Protein AF-A0A955P3Q1-F1 (afdb_monomer_lite)

Secondary structure (DSSP, 8-state):
-EEEE-STTTHHHHHHHHHHHHHHT-PEEEEEEES---HHHHHHHHHHHHHHHHHTT--GGGEEEEEEETTTHHHHHHHHHHT-S-EEE-TT-HHHHHHHHHH-SS--EEE----------S-----TTSPPPPHHHHHHHHHHHHHHTS--HHHHHHHHHHHHHHHHHHHTT-HHHHHHHHHH-TTHHHHHHHHHHHHTT-HHHHHHHHHHHHHHHHHHHHHHHHHHHHSSS----HHHHTTTS--HHHHHHHHHHHHHHHHHHT-GGGHHHHHHHHHHH--HHHHHHHHHHHHTT-HHHHHHHHHHHHHHHHHHHHHHHHHHHHTT---SS--HHHHHHHHHHHHHHHHHHHHHHHHHHHHHHHHHHH-S---SEEPPPHHHHHHHHHHHHHSTT--EEEEEEETT-TT-EEEEE-

Radius of gyration: 31.36 Å; chains: 1; bounding box: 87×54×87 Å

Structure (mmCIF, N/CA/C/O backbone):
data_AF-A0A955P3Q1-F1
#
_entry.id   AF-A0A955P3Q1-F1
#
loop_
_atom_site.group_PDB
_atom_site.id
_atom_site.type_symbol
_atom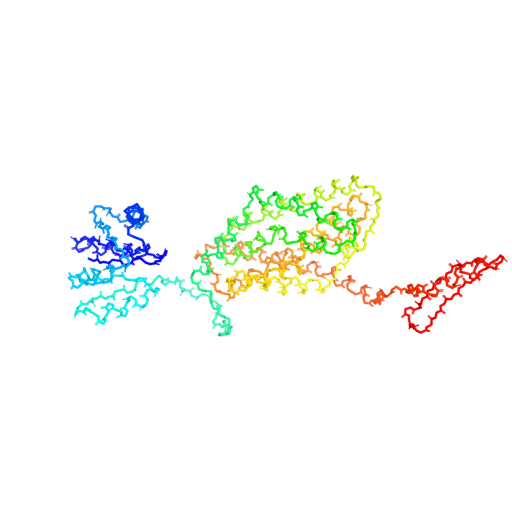_site.label_atom_id
_atom_site.label_alt_id
_atom_site.label_comp_id
_atom_site.label_asym_id
_atom_site.label_entity_id
_atom_site.label_seq_id
_atom_site.pdbx_PDB_ins_code
_atom_site.Cartn_x
_atom_site.Cartn_y
_atom_site.Cartn_z
_atom_site.occupancy
_atom_site.B_iso_or_equiv
_atom_site.auth_seq_id
_atom_site.auth_comp_id
_atom_site.auth_asym_id
_atom_site.auth_atom_id
_atom_site.pdbx_PDB_model_num
ATOM 1 N N . MET A 1 1 ? -32.079 17.064 35.968 1.00 67.38 1 MET A N 1
ATOM 2 C CA . MET A 1 1 ? -30.837 16.358 35.595 1.00 67.38 1 MET A CA 1
ATOM 3 C C . MET A 1 1 ? -30.228 17.098 34.424 1.00 67.38 1 MET A C 1
ATOM 5 O O . MET A 1 1 ? -30.975 17.402 33.497 1.00 67.38 1 MET A O 1
ATOM 9 N N . VAL A 1 2 ? -28.937 17.419 34.489 1.00 67.19 2 VAL A N 1
ATOM 10 C CA . VAL A 1 2 ? -28.254 18.270 33.498 1.00 67.19 2 VAL A CA 1
ATOM 11 C C . VAL A 1 2 ? -27.145 17.479 32.810 1.00 67.19 2 VAL A C 1
ATOM 13 O O . VAL A 1 2 ? -26.430 16.743 33.485 1.00 67.19 2 VAL A O 1
ATOM 16 N N . ILE A 1 3 ? -27.010 17.608 31.490 1.00 67.69 3 ILE A N 1
ATOM 17 C CA . ILE A 1 3 ? -25.890 17.049 30.716 1.00 67.69 3 ILE A CA 1
ATOM 18 C C . ILE A 1 3 ? -25.158 18.192 30.021 1.00 67.69 3 ILE A C 1
ATOM 20 O O . ILE A 1 3 ? -25.794 18.905 29.252 1.00 67.69 3 ILE A O 1
ATOM 24 N N . ALA A 1 4 ? -23.854 18.339 30.252 1.00 62.22 4 ALA A N 1
ATOM 25 C CA . ALA A 1 4 ? -23.021 19.323 29.554 1.00 62.22 4 ALA A CA 1
ATOM 26 C C . ALA A 1 4 ? -22.413 18.732 28.265 1.00 62.22 4 ALA A C 1
ATOM 28 O O . ALA A 1 4 ? -21.830 17.644 28.300 1.00 62.22 4 ALA A O 1
ATOM 29 N N . LYS A 1 5 ? -22.559 19.438 27.134 1.00 65.38 5 LYS A N 1
ATOM 30 C CA . LYS A 1 5 ? -22.049 19.070 25.802 1.00 65.38 5 LYS A CA 1
ATOM 31 C C . LYS A 1 5 ? -20.812 19.881 25.431 1.00 65.38 5 LYS A C 1
ATOM 33 O O . LYS A 1 5 ? -20.936 21.038 25.066 1.00 65.38 5 LYS A O 1
ATOM 38 N N . GLU A 1 6 ? -19.652 19.222 25.443 1.00 57.38 6 GLU A N 1
ATOM 39 C CA . GLU A 1 6 ? -18.396 19.726 24.850 1.00 57.38 6 GLU A CA 1
ATOM 40 C C . GLU A 1 6 ? -17.733 18.715 23.881 1.00 57.38 6 GLU A C 1
ATOM 42 O O . GLU A 1 6 ? -16.695 19.012 23.302 1.00 57.38 6 GLU A O 1
ATOM 47 N N . SER A 1 7 ? -18.293 17.508 23.680 1.00 55.88 7 SER A N 1
ATOM 48 C CA . SER A 1 7 ? -17.657 16.458 22.856 1.00 55.88 7 SER A CA 1
ATOM 49 C C . SER A 1 7 ? -18.646 15.565 22.081 1.00 55.88 7 SER A C 1
ATOM 51 O O . SER A 1 7 ? -19.839 15.472 22.394 1.00 55.88 7 SER A O 1
ATOM 53 N N . SER A 1 8 ? -18.121 14.829 21.089 1.00 52.28 8 SER A N 1
ATOM 54 C CA . SER A 1 8 ? -18.836 13.834 20.270 1.00 52.28 8 SER A CA 1
ATOM 55 C C . SER A 1 8 ? -19.224 12.543 21.023 1.00 52.28 8 SER A C 1
ATOM 57 O O . SER A 1 8 ? -19.979 11.712 20.504 1.00 52.28 8 SER A O 1
ATOM 59 N N . HIS A 1 9 ? -18.774 12.352 22.271 1.00 55.16 9 HIS A N 1
ATOM 60 C CA . HIS A 1 9 ? -19.054 11.163 23.091 1.00 55.16 9 HIS A CA 1
ATOM 61 C C . HIS A 1 9 ? -20.371 11.230 23.891 1.00 55.16 9 HIS A C 1
ATOM 63 O O . HIS A 1 9 ? -20.783 10.240 24.519 1.00 55.16 9 HIS A O 1
ATOM 69 N N . ILE A 1 10 ? -21.099 12.345 23.786 1.00 67.25 10 ILE A N 1
ATOM 70 C CA . ILE A 1 10 ? -22.277 12.670 24.598 1.00 67.25 10 ILE A CA 1
ATOM 71 C C . ILE A 1 10 ? -23.463 11.701 24.468 1.00 67.25 10 ILE A C 1
ATOM 73 O O . ILE A 1 10 ? -24.290 11.597 25.375 1.00 67.25 10 ILE A O 1
ATOM 77 N N . ARG A 1 11 ? -23.539 10.903 23.395 1.00 70.44 11 ARG A N 1
ATOM 78 C CA . ARG A 1 11 ? -24.642 9.946 23.175 1.00 70.44 11 ARG A CA 1
ATOM 79 C C . ARG A 1 11 ? -24.821 8.958 24.335 1.00 70.44 11 ARG A C 1
ATOM 81 O O . ARG A 1 11 ? -25.947 8.581 24.655 1.00 70.44 11 ARG A O 1
ATOM 88 N N . THR A 1 12 ? -23.728 8.545 24.983 1.00 71.94 12 THR A N 1
ATOM 89 C CA . THR A 1 12 ? -23.789 7.612 26.127 1.00 71.94 12 THR A CA 1
ATOM 90 C C . THR A 1 12 ? -24.352 8.298 27.371 1.00 71.94 12 THR A C 1
ATOM 92 O O . THR A 1 12 ? -25.192 7.718 28.058 1.00 71.94 12 THR A O 1
ATOM 95 N N . ALA A 1 13 ? -23.938 9.542 27.626 1.00 75.31 13 ALA A N 1
ATOM 96 C CA . ALA A 1 13 ? -24.455 10.352 28.723 1.00 75.31 13 ALA A CA 1
ATOM 97 C C . ALA A 1 13 ? -25.944 10.671 28.522 1.00 75.31 13 ALA A C 1
ATOM 99 O O . ALA A 1 13 ? -26.727 10.510 29.455 1.00 75.31 13 ALA A O 1
ATOM 100 N N . ILE A 1 14 ? -26.357 11.014 27.294 1.00 78.94 14 ILE A N 1
ATOM 101 C CA . ILE A 1 14 ? -27.766 11.259 26.944 1.00 78.94 14 ILE A CA 1
ATOM 102 C C . ILE A 1 14 ? -28.601 9.995 27.129 1.00 78.94 14 ILE A C 1
ATOM 104 O O . ILE A 1 14 ? -29.673 10.05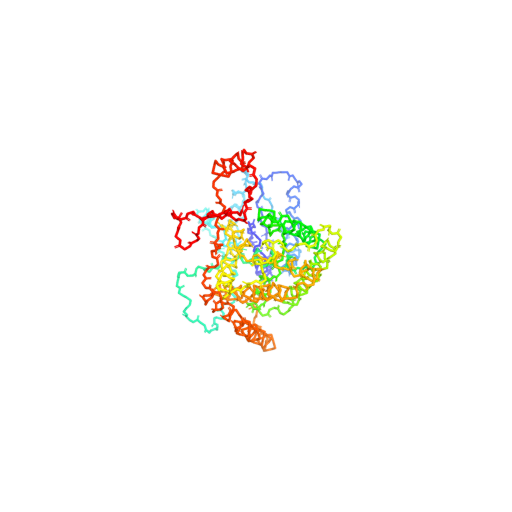5 27.724 1.00 78.94 14 ILE A O 1
ATOM 108 N N . SER A 1 15 ? -28.109 8.834 26.687 1.00 80.06 15 SER A N 1
ATOM 109 C CA . SER A 1 15 ? -28.830 7.569 26.862 1.00 80.06 15 SER A CA 1
ATOM 110 C C . SER A 1 15 ? -28.985 7.188 28.341 1.00 80.06 15 SER A C 1
ATOM 112 O O . SER A 1 15 ? -30.071 6.787 28.766 1.00 80.06 15 SER A O 1
ATOM 114 N N . LEU A 1 16 ? -27.932 7.357 29.153 1.00 80.75 16 LEU A N 1
ATOM 115 C CA . LEU A 1 16 ? -28.007 7.141 30.601 1.00 80.75 16 LEU A CA 1
ATOM 116 C C . LEU A 1 16 ? -28.970 8.136 31.263 1.00 80.75 16 LEU A C 1
ATOM 118 O O . LEU A 1 16 ? -29.801 7.732 32.075 1.00 80.75 16 LEU A O 1
ATOM 122 N N . GLY A 1 17 ? -28.903 9.412 30.877 1.00 80.94 17 GLY A N 1
ATOM 123 C CA . GLY A 1 17 ? -29.787 10.453 31.386 1.00 80.94 17 GLY A CA 1
ATOM 124 C C . GLY A 1 17 ? -31.248 10.227 31.043 1.00 80.94 17 GLY A C 1
ATOM 125 O O . GLY A 1 17 ? -32.088 10.304 31.931 1.00 80.94 17 GLY A O 1
ATOM 126 N N . GLY A 1 18 ? -31.557 9.822 29.811 1.00 81.88 18 GLY A N 1
ATOM 127 C CA . GLY A 1 18 ? -32.914 9.443 29.422 1.00 81.88 18 GLY A CA 1
ATOM 128 C C . GLY A 1 18 ? -33.458 8.271 30.244 1.00 81.88 18 GLY A C 1
ATOM 129 O O . GLY A 1 18 ? -34.605 8.303 30.685 1.00 81.88 18 GLY A O 1
ATOM 130 N N . ARG A 1 19 ? -32.632 7.255 30.536 1.00 82.62 19 ARG A N 1
ATOM 131 C CA . ARG A 1 19 ? -33.035 6.131 31.404 1.00 82.62 19 ARG A CA 1
ATOM 132 C C . ARG A 1 19 ? -33.317 6.579 32.837 1.00 82.62 19 ARG A C 1
ATOM 134 O O . ARG A 1 19 ? -34.330 6.180 33.403 1.00 82.62 19 ARG A O 1
ATOM 141 N N . LEU A 1 20 ? -32.454 7.415 33.409 1.00 81.69 20 LEU A N 1
ATOM 142 C CA . LEU A 1 20 ? -32.632 7.942 34.764 1.00 81.69 20 LEU A CA 1
ATOM 143 C C . LEU A 1 20 ? -33.850 8.872 34.863 1.00 81.69 20 LEU A C 1
ATOM 145 O O . LEU A 1 20 ? -34.596 8.806 35.840 1.00 81.69 20 LEU A O 1
ATOM 149 N N . CYS A 1 21 ? -34.104 9.689 33.840 1.00 81.50 21 CYS A N 1
ATOM 150 C CA . CYS A 1 21 ? -35.293 10.534 33.732 1.00 81.50 21 CYS A CA 1
ATOM 151 C C . CYS A 1 21 ? -36.586 9.717 33.628 1.00 81.50 21 CYS A C 1
ATOM 153 O O . CYS A 1 21 ? -37.548 10.032 34.327 1.00 81.50 21 CYS A O 1
ATOM 155 N N . ASN A 1 22 ? -36.586 8.619 32.864 1.00 80.50 22 ASN A N 1
ATOM 156 C CA . ASN A 1 22 ? -37.725 7.699 32.797 1.00 80.50 22 ASN A CA 1
ATOM 157 C C . ASN A 1 22 ? -38.041 7.056 34.156 1.00 80.50 22 ASN A C 1
ATOM 159 O O . ASN A 1 22 ? -39.207 6.959 34.530 1.00 80.50 22 ASN A O 1
ATOM 163 N N . VAL A 1 23 ? -37.018 6.650 34.917 1.00 82.44 23 VAL A N 1
ATOM 164 C CA . VAL A 1 23 ? -37.204 6.052 36.252 1.00 82.44 23 VAL A CA 1
ATOM 165 C C . VAL A 1 23 ? -37.661 7.095 37.276 1.00 82.44 23 VAL A C 1
ATOM 167 O O . VAL A 1 23 ? -38.542 6.828 38.087 1.00 82.44 23 VAL A O 1
ATOM 170 N N . SER A 1 24 ? -37.088 8.299 37.232 1.00 79.69 24 SER A N 1
ATOM 171 C CA . SER A 1 24 ? -37.376 9.368 38.198 1.00 79.69 24 SER A CA 1
ATOM 172 C C . SER A 1 24 ? -38.585 10.243 37.842 1.00 79.69 24 SER A C 1
ATOM 174 O O . SER A 1 24 ? -38.955 11.101 38.641 1.00 79.69 24 SER A O 1
ATOM 176 N N . LYS A 1 25 ? -39.191 10.058 36.658 1.00 78.44 25 LYS A N 1
ATOM 177 C CA . LYS A 1 25 ? -40.235 10.927 36.074 1.00 78.44 25 LYS A CA 1
ATOM 178 C C . LYS A 1 25 ? -39.847 12.417 36.031 1.00 78.44 25 LYS A C 1
ATOM 180 O O . LYS A 1 25 ? -40.706 13.293 36.126 1.00 78.44 25 LYS A O 1
ATOM 185 N N . LYS A 1 26 ? -38.553 12.724 35.895 1.00 81.81 26 LYS A N 1
ATOM 186 C CA . LYS A 1 26 ? -38.028 14.100 35.806 1.00 81.81 26 LYS A CA 1
ATOM 187 C C . LYS A 1 26 ? -37.615 14.443 34.375 1.00 81.81 26 LYS A C 1
ATOM 189 O O . LYS A 1 26 ? -37.271 13.562 33.596 1.00 81.81 26 LYS A O 1
ATOM 194 N N . LYS A 1 27 ? -37.595 15.738 34.042 1.00 82.25 27 LYS A N 1
ATOM 195 C CA . LYS A 1 27 ? -37.118 16.237 32.739 1.00 82.25 27 LYS A CA 1
ATOM 196 C C . LYS A 1 27 ? -35.585 16.232 32.650 1.00 82.25 27 LYS A C 1
ATOM 198 O O . LYS A 1 27 ? -34.894 16.421 33.658 1.00 82.25 27 LYS A O 1
ATOM 203 N N . LEU A 1 28 ? -35.080 16.042 31.434 1.00 84.25 28 LEU A N 1
ATOM 204 C CA . LEU A 1 28 ? -33.664 16.073 31.084 1.00 84.25 28 LEU A CA 1
ATOM 205 C C . LEU A 1 28 ? -33.320 17.434 30.476 1.00 84.25 28 LEU A C 1
ATOM 207 O O . LEU A 1 28 ? -33.877 17.794 29.443 1.00 84.25 28 LEU A O 1
ATOM 211 N N . ALA A 1 29 ? -32.404 18.181 31.087 1.00 84.38 29 ALA A N 1
ATOM 212 C CA . ALA A 1 29 ? -31.835 19.382 30.485 1.00 84.38 29 ALA A CA 1
ATOM 213 C C . ALA A 1 29 ? -30.496 19.025 29.828 1.00 84.38 29 ALA A C 1
ATOM 215 O O . ALA A 1 29 ? -29.626 18.447 30.481 1.00 84.38 29 ALA A O 1
ATOM 216 N N . ILE A 1 30 ? -30.336 19.342 28.545 1.00 84.38 30 ILE A N 1
ATOM 217 C CA . ILE A 1 30 ? -29.058 19.189 27.839 1.00 84.38 30 ILE A CA 1
ATOM 218 C C . ILE A 1 30 ? -28.540 20.593 27.565 1.00 84.38 30 ILE A C 1
ATOM 220 O O . ILE A 1 30 ? -29.217 21.366 26.891 1.00 84.38 30 ILE A O 1
ATOM 224 N N . VAL A 1 31 ? -27.375 20.900 28.123 1.00 82.50 31 VAL A N 1
ATOM 225 C CA . VAL A 1 31 ? -26.731 22.207 28.062 1.00 82.50 31 VAL A CA 1
ATOM 226 C C . VAL A 1 31 ? -25.545 22.146 27.105 1.00 82.50 31 VAL A C 1
ATOM 228 O O . VAL A 1 31 ? -24.723 21.236 27.209 1.00 82.50 31 VAL A O 1
ATOM 231 N N . SER A 1 32 ? -25.444 23.118 26.202 1.00 78.69 32 SER A N 1
ATOM 232 C CA . SER A 1 32 ? -24.265 23.359 25.362 1.00 78.69 32 SER A CA 1
ATOM 233 C C . SER A 1 32 ? -23.821 24.809 25.522 1.00 78.69 32 SER A C 1
ATOM 235 O O . SER A 1 32 ? -24.672 25.686 25.664 1.00 78.69 32 SER A O 1
ATOM 237 N N . ILE A 1 33 ? -22.514 25.050 25.500 1.00 75.06 33 ILE A N 1
ATOM 238 C CA . ILE A 1 33 ? -21.938 26.399 25.490 1.00 75.06 33 ILE A CA 1
ATOM 239 C C . ILE A 1 33 ? -21.432 26.660 24.071 1.00 75.06 33 ILE A C 1
ATOM 241 O O . ILE A 1 33 ? -20.834 25.762 23.474 1.00 75.06 33 ILE A O 1
ATOM 245 N N . VAL A 1 34 ? -21.735 27.835 23.529 1.00 75.69 34 VAL A N 1
ATOM 246 C CA . VAL A 1 34 ? -21.384 28.271 22.170 1.00 75.69 34 VAL A CA 1
ATOM 247 C C . VAL A 1 34 ? -20.505 29.518 22.270 1.00 75.69 34 VAL A C 1
ATOM 249 O O . VAL A 1 34 ? -20.616 30.267 23.242 1.00 75.69 34 VAL A O 1
ATOM 252 N N . ASP A 1 35 ? -19.586 29.688 21.320 1.00 69.69 35 ASP A N 1
ATOM 253 C CA . ASP A 1 35 ? -18.613 30.786 21.333 1.00 69.69 35 ASP A CA 1
ATOM 254 C C . ASP A 1 35 ? -19.203 32.111 20.821 1.00 69.69 35 ASP A C 1
ATOM 256 O O . ASP A 1 35 ? -18.733 33.163 21.248 1.00 69.69 35 ASP A O 1
ATOM 260 N N . ASP A 1 36 ? -20.240 32.052 19.981 1.00 71.06 36 ASP A N 1
ATOM 261 C CA . ASP A 1 36 ? -20.978 33.203 19.456 1.00 71.06 36 ASP A CA 1
ATOM 262 C C . ASP A 1 36 ? -22.387 33.324 20.078 1.00 71.06 36 ASP A C 1
ATOM 264 O O . ASP A 1 36 ? -23.014 32.322 20.444 1.00 71.06 36 ASP A O 1
ATOM 268 N N . ASP A 1 37 ? -22.886 34.557 20.191 1.00 72.50 37 ASP A N 1
ATOM 269 C CA . ASP A 1 37 ? -24.250 34.893 20.647 1.00 72.50 37 ASP A CA 1
ATOM 270 C C . ASP A 1 37 ? -25.217 35.115 19.467 1.00 72.50 37 ASP A C 1
ATOM 272 O O . ASP A 1 37 ? -26.354 35.562 19.622 1.00 72.50 37 ASP A O 1
ATOM 276 N N . GLU A 1 38 ? -24.793 34.799 18.242 1.00 79.81 38 GLU A N 1
ATOM 277 C CA . GLU A 1 38 ? -25.692 34.841 17.095 1.00 79.81 38 GLU A CA 1
ATOM 278 C C . GLU A 1 38 ? -26.874 33.866 17.271 1.00 79.81 38 GLU A C 1
ATOM 280 O O . GLU A 1 38 ? -26.725 32.653 17.470 1.00 79.81 38 GLU A O 1
ATOM 285 N N . GLU A 1 39 ? -28.097 34.396 17.148 1.00 78.44 39 GLU A N 1
ATOM 286 C CA . GLU A 1 39 ? -29.339 33.641 17.360 1.00 78.44 39 GLU A CA 1
ATOM 287 C C . GLU A 1 39 ? -29.461 32.436 16.402 1.00 78.44 39 GLU A C 1
ATOM 289 O O . GLU A 1 39 ? -30.012 31.390 16.764 1.00 78.44 39 GLU A O 1
ATOM 294 N N . GLU A 1 40 ? -28.865 32.538 15.210 1.00 79.75 40 GLU A N 1
ATOM 295 C CA . GLU A 1 40 ? -28.792 31.461 14.221 1.00 79.75 40 GLU A CA 1
ATOM 296 C C . GLU A 1 40 ? -27.911 30.284 14.694 1.00 79.75 40 GLU A C 1
ATOM 298 O O . GLU A 1 40 ? -28.310 29.119 14.562 1.00 79.75 40 GLU A O 1
ATOM 303 N N . GLU A 1 41 ? -26.764 30.555 15.327 1.00 76.88 41 GLU A N 1
ATOM 304 C CA . GLU A 1 41 ? -25.868 29.523 15.869 1.00 76.88 41 GLU A CA 1
ATOM 305 C C . GLU A 1 41 ? -26.472 28.847 17.111 1.00 76.88 41 GLU A C 1
ATOM 307 O O . GLU A 1 41 ? -26.419 27.614 17.274 1.00 76.88 41 GLU A O 1
ATOM 312 N N . MET A 1 42 ? -27.152 29.626 17.958 1.00 77.62 42 MET A N 1
ATOM 313 C CA . MET A 1 42 ? -27.901 29.085 19.090 1.00 77.62 42 MET A CA 1
ATOM 314 C C . MET A 1 42 ? -29.037 28.159 18.633 1.00 77.62 42 MET A C 1
ATOM 316 O O . MET A 1 42 ? -29.251 27.090 19.223 1.00 77.62 42 MET A O 1
ATOM 320 N N . GLU A 1 43 ? -29.770 28.523 17.576 1.00 80.88 43 GLU A N 1
ATOM 321 C CA . GLU A 1 43 ? -30.801 27.667 16.987 1.00 80.88 43 GLU A CA 1
ATOM 322 C C . GLU A 1 43 ? -30.228 26.386 16.374 1.00 80.88 43 GLU A C 1
ATOM 324 O O . GLU A 1 43 ? -30.779 25.299 16.601 1.00 80.88 43 GLU A O 1
ATOM 329 N N . ALA A 1 44 ? -29.125 26.487 15.629 1.00 81.44 44 ALA A N 1
ATOM 330 C CA . ALA A 1 44 ? -28.439 25.333 15.055 1.00 81.44 44 ALA A CA 1
ATOM 331 C C . ALA A 1 44 ? -28.037 24.340 16.158 1.00 81.44 44 ALA A C 1
ATOM 333 O O . ALA A 1 44 ? -28.381 23.153 16.100 1.00 81.44 44 ALA A O 1
ATOM 334 N N . THR A 1 45 ? -27.446 24.845 17.241 1.00 79.88 45 THR A N 1
ATOM 335 C CA . THR A 1 45 ? -27.040 24.042 18.401 1.00 79.88 45 THR A CA 1
ATOM 336 C C . THR A 1 45 ? -28.236 23.384 19.100 1.00 79.88 45 THR A C 1
ATOM 338 O O . THR A 1 45 ? -28.182 22.203 19.469 1.00 79.88 45 THR A O 1
ATOM 341 N N . ARG A 1 46 ? -29.373 24.086 19.237 1.00 84.75 46 ARG A N 1
ATOM 342 C CA . ARG A 1 46 ? -30.620 23.494 19.767 1.00 84.75 46 ARG A CA 1
ATOM 343 C C . ARG A 1 46 ? -31.117 22.340 18.891 1.00 84.75 46 ARG A C 1
ATOM 345 O O . ARG A 1 46 ? -31.543 21.311 19.429 1.00 84.75 46 ARG A O 1
ATOM 352 N N . ARG A 1 47 ? -31.044 22.465 17.559 1.00 83.81 47 ARG A N 1
ATOM 353 C CA . ARG A 1 47 ? -31.426 21.388 16.622 1.00 83.81 47 ARG A CA 1
ATOM 354 C C . ARG A 1 47 ? -30.511 20.174 16.765 1.00 83.81 47 ARG A C 1
ATOM 356 O O . ARG A 1 47 ? -31.015 19.048 16.827 1.00 83.81 47 ARG A O 1
ATOM 363 N N . GLU A 1 48 ? -29.206 20.386 16.911 1.00 81.19 48 GLU A N 1
ATOM 364 C CA . GLU A 1 48 ? -28.246 19.305 17.149 1.00 81.19 48 GLU A CA 1
ATOM 365 C C . GLU A 1 48 ? -28.511 18.549 18.452 1.00 81.19 48 GLU A C 1
ATOM 367 O O . GLU A 1 48 ? -28.448 17.320 18.480 1.00 81.19 48 GLU A O 1
ATOM 372 N N . ILE A 1 49 ? -28.822 19.260 19.542 1.00 82.94 49 ILE A N 1
ATOM 373 C CA . ILE A 1 49 ? -29.161 18.640 20.832 1.00 82.94 49 ILE A CA 1
ATOM 374 C C . ILE A 1 49 ? -30.367 17.706 20.669 1.00 82.94 49 ILE A C 1
ATOM 376 O O . ILE A 1 49 ? -30.351 16.561 21.132 1.00 82.94 49 ILE A O 1
ATOM 380 N N . MET A 1 50 ? -31.404 18.171 19.969 1.00 84.38 50 MET A N 1
ATOM 381 C CA . MET A 1 50 ? -32.611 17.382 19.725 1.00 84.38 50 MET A CA 1
ATOM 382 C C . MET A 1 50 ? -32.349 16.182 18.807 1.00 84.38 50 MET A C 1
ATOM 384 O O . MET A 1 50 ? -32.934 15.114 19.002 1.00 84.38 50 MET A O 1
ATOM 388 N N . GLN A 1 51 ? -31.447 16.317 17.832 1.00 81.50 51 GLN A N 1
ATOM 389 C CA . GLN A 1 51 ? -31.005 15.205 16.991 1.00 81.50 51 GLN A CA 1
ATOM 390 C C . GLN A 1 51 ? -30.198 14.169 17.786 1.00 81.50 51 GLN A C 1
ATOM 392 O O . GLN A 1 51 ? -30.494 12.978 17.709 1.00 81.50 51 GLN A O 1
ATOM 397 N N . ALA A 1 52 ? -29.267 14.603 18.635 1.00 77.25 52 ALA A N 1
ATOM 398 C CA . ALA A 1 52 ? -28.498 13.712 19.499 1.00 77.25 52 ALA A CA 1
ATOM 399 C C . ALA A 1 52 ? -29.392 12.944 20.493 1.00 77.25 52 ALA A C 1
ATOM 401 O O . ALA A 1 52 ? -29.161 11.760 20.757 1.00 77.25 52 ALA A O 1
ATOM 402 N N . ALA A 1 53 ? -30.444 13.586 21.014 1.00 81.00 53 ALA A N 1
ATOM 403 C CA . ALA A 1 53 ? -31.450 12.940 21.855 1.00 81.00 53 ALA A CA 1
ATOM 404 C C . ALA A 1 53 ? -32.247 11.860 21.106 1.00 81.00 53 ALA A C 1
ATOM 406 O O . ALA A 1 53 ? -32.427 10.759 21.638 1.00 81.00 53 ALA A O 1
ATOM 407 N N . ARG A 1 54 ? -32.657 12.138 19.858 1.00 81.56 54 ARG A N 1
ATOM 408 C CA . ARG A 1 54 ? -33.286 11.145 18.971 1.00 81.56 54 ARG A CA 1
ATOM 409 C C . ARG A 1 54 ? -32.380 9.941 18.749 1.00 81.56 54 ARG A C 1
ATOM 411 O O . ARG A 1 54 ? -32.799 8.807 18.974 1.00 81.56 54 ARG A O 1
ATOM 418 N N . ASP A 1 55 ? -31.125 10.185 18.393 1.00 77.81 55 ASP A N 1
ATOM 419 C CA . ASP A 1 55 ? -30.149 9.127 18.130 1.00 77.81 55 ASP A CA 1
ATOM 420 C C . ASP A 1 55 ? -29.836 8.296 19.383 1.00 77.81 55 ASP A C 1
ATOM 422 O O . ASP A 1 55 ? -29.485 7.115 19.293 1.00 77.81 55 ASP A O 1
ATOM 426 N N . ALA A 1 56 ? -29.951 8.881 20.574 1.00 75.44 56 ALA A N 1
ATOM 427 C CA . ALA A 1 56 ? -29.790 8.187 21.849 1.00 75.44 56 ALA A CA 1
ATOM 428 C C . ALA A 1 56 ? -31.033 7.385 22.290 1.00 75.44 56 ALA A C 1
ATOM 430 O O . ALA A 1 56 ? -30.956 6.669 23.293 1.00 75.44 56 ALA A O 1
ATOM 431 N N . GLY A 1 57 ? -32.148 7.471 21.551 1.00 76.56 57 GLY A N 1
ATOM 432 C CA . GLY A 1 57 ? -33.404 6.783 21.858 1.00 76.56 57 GLY A CA 1
ATOM 433 C C . GLY A 1 57 ? -34.159 7.380 23.049 1.00 76.56 57 GLY A C 1
ATOM 434 O O . GLY A 1 57 ? -34.855 6.652 23.753 1.00 76.56 57 GLY A O 1
ATOM 435 N N . VAL A 1 58 ? -33.983 8.678 23.312 1.00 83.06 58 VAL A N 1
ATOM 436 C CA . VAL A 1 58 ? -34.669 9.399 24.395 1.00 83.06 58 VAL A CA 1
ATOM 437 C C . VAL A 1 58 ? -35.934 10.064 23.851 1.00 83.06 58 VAL A C 1
ATOM 439 O O . VAL A 1 58 ? -35.930 10.607 22.746 1.00 83.06 58 VAL A O 1
ATOM 442 N N . ASP A 1 59 ? -37.023 10.036 24.625 1.00 82.00 59 ASP A N 1
ATOM 443 C CA . ASP A 1 59 ? -38.256 10.744 24.273 1.00 82.00 59 ASP A CA 1
ATOM 444 C C . ASP A 1 59 ? -38.008 12.259 24.261 1.00 82.00 59 ASP A C 1
ATOM 446 O O . ASP A 1 59 ? -37.691 12.869 25.284 1.00 82.00 59 ASP A O 1
ATOM 450 N N . GLN A 1 60 ? -38.184 12.872 23.091 1.00 79.69 60 GLN A N 1
ATOM 451 C CA . GLN A 1 60 ? -37.974 14.301 22.869 1.00 79.69 60 GLN A CA 1
ATOM 452 C C . GLN A 1 60 ? -38.843 15.180 23.774 1.00 79.69 60 GLN A C 1
ATOM 454 O O . GLN A 1 60 ? -38.422 16.275 24.128 1.00 79.69 60 GLN A O 1
ATOM 459 N N . LYS A 1 61 ? -40.023 14.706 24.203 1.00 80.19 61 LYS A N 1
ATOM 460 C CA . LYS A 1 61 ? -40.907 15.466 25.106 1.00 80.19 61 LYS A CA 1
ATOM 461 C C . LYS A 1 61 ? -40.310 15.657 26.502 1.00 80.19 61 LYS A C 1
ATOM 463 O O . LYS A 1 61 ? -40.745 16.534 27.249 1.00 80.19 61 LYS A O 1
ATOM 468 N N . GLN A 1 62 ? -39.329 14.835 26.864 1.00 79.88 62 GLN A N 1
ATOM 469 C CA . GLN A 1 62 ? -38.646 14.899 28.152 1.00 79.88 62 GLN A CA 1
ATOM 470 C C . GLN A 1 62 ? -37.370 15.746 28.105 1.00 79.88 62 GLN A C 1
ATOM 472 O O . GLN A 1 62 ? -36.789 16.008 29.160 1.00 79.88 62 GLN A O 1
ATOM 477 N N . VAL A 1 63 ? -36.939 16.176 26.914 1.00 84.62 63 VAL A N 1
ATOM 478 C CA . VAL A 1 63 ? -35.680 16.890 26.696 1.00 84.62 63 VAL A CA 1
ATOM 479 C C . VAL A 1 63 ? -35.929 18.390 26.598 1.00 84.62 63 VAL A C 1
ATOM 481 O O . VAL A 1 63 ? -36.744 18.851 25.805 1.00 84.62 63 VAL A O 1
ATOM 484 N N . ARG A 1 64 ? -35.194 19.162 27.398 1.00 87.00 64 ARG A N 1
ATOM 485 C CA . ARG A 1 64 ? -35.121 20.620 27.325 1.00 87.00 64 ARG A CA 1
ATOM 486 C C . ARG A 1 64 ? -33.720 21.013 26.834 1.00 87.00 64 ARG A C 1
ATOM 488 O O . ARG A 1 64 ? -32.777 20.884 27.618 1.00 87.00 64 ARG A O 1
ATOM 495 N N . PRO A 1 65 ? -33.557 21.457 25.577 1.00 84.06 65 PRO A N 1
ATOM 496 C CA . PRO A 1 65 ? -32.290 22.008 25.115 1.00 84.06 65 PRO A CA 1
ATOM 497 C C . PRO A 1 65 ? -32.069 23.380 25.761 1.00 84.06 65 PRO A C 1
ATOM 499 O O . PRO A 1 65 ? -32.978 24.210 25.801 1.00 84.06 65 PRO A O 1
ATOM 502 N N . VAL A 1 66 ? -30.873 23.603 26.289 1.00 83.62 66 VAL A N 1
ATOM 503 C CA . VAL A 1 66 ? -30.430 24.878 26.856 1.00 83.62 66 VAL A CA 1
ATOM 504 C C . VAL A 1 66 ? -29.091 25.202 26.204 1.00 83.62 66 VAL A C 1
ATOM 506 O O . VAL A 1 66 ? -28.222 24.339 26.113 1.00 83.62 66 VAL A O 1
ATOM 509 N N . VAL A 1 67 ? -28.949 26.416 25.692 1.00 80.19 67 VAL A N 1
ATOM 510 C CA . VAL A 1 67 ? -27.724 26.875 25.035 1.00 80.19 67 VAL A CA 1
ATOM 511 C C . VAL A 1 67 ? -27.351 28.196 25.681 1.00 80.19 67 VAL A C 1
ATOM 513 O O . VAL A 1 67 ? -28.241 29.024 25.872 1.00 80.19 67 VAL A O 1
ATOM 516 N N . PHE A 1 68 ? -26.085 28.342 26.052 1.00 77.75 68 PHE A N 1
ATOM 517 C CA . PHE A 1 68 ? -25.532 29.563 26.630 1.00 77.75 68 PHE A CA 1
ATOM 518 C C . PHE A 1 68 ? -24.409 30.093 25.736 1.00 77.75 68 PHE A C 1
ATOM 520 O O . PHE A 1 68 ? -23.641 29.292 25.199 1.00 77.75 68 PHE A O 1
ATOM 527 N N . SER A 1 69 ? -24.300 31.416 25.619 1.00 73.44 69 SER A N 1
ATOM 528 C CA . SER A 1 69 ? -23.124 32.080 25.048 1.00 73.44 69 SER A CA 1
ATOM 529 C C . SER A 1 69 ? -21.957 32.045 26.046 1.00 73.44 69 SER A C 1
ATOM 531 O O . SER A 1 69 ? -22.166 31.974 27.261 1.00 73.44 69 SER A O 1
ATOM 533 N N . ARG A 1 70 ? -20.713 32.060 25.557 1.00 66.38 70 ARG A N 1
ATOM 534 C CA . ARG A 1 70 ? -19.494 31.960 26.377 1.00 66.38 70 ARG A CA 1
ATOM 535 C C . ARG A 1 70 ? -19.305 33.137 27.342 1.00 66.38 70 ARG A C 1
ATOM 537 O O . ARG A 1 70 ? -18.682 32.937 28.383 1.00 66.38 70 ARG A O 1
ATOM 544 N N . GLU A 1 71 ? -19.836 34.319 27.022 1.00 57.88 71 GLU A N 1
ATOM 545 C CA . GLU A 1 71 ? -19.686 35.530 27.847 1.00 57.88 71 GLU A CA 1
ATOM 546 C C . GLU A 1 71 ? -20.511 35.479 29.150 1.00 57.88 71 GLU A C 1
ATOM 548 O O . GLU A 1 71 ? -20.033 35.937 30.186 1.00 57.88 71 GLU A O 1
ATOM 553 N N . GLU A 1 72 ? -21.682 34.828 29.147 1.00 57.16 72 GLU A N 1
ATOM 554 C CA . GLU A 1 72 ? -22.564 34.665 30.326 1.00 57.16 72 GLU A CA 1
ATOM 555 C C . GLU A 1 72 ? -22.604 33.217 30.868 1.00 57.16 72 GLU A C 1
ATOM 557 O O . GLU A 1 72 ? -23.079 32.933 31.973 1.00 57.16 72 GLU A O 1
ATOM 562 N N . GLY A 1 73 ? -22.104 32.256 30.087 1.00 60.72 73 GLY A N 1
ATOM 563 C CA . GLY A 1 73 ? -22.543 30.867 30.181 1.00 60.72 73 GLY A CA 1
ATOM 564 C C . GLY A 1 73 ? -22.072 30.072 31.390 1.00 60.72 73 GLY A C 1
ATOM 565 O O . GLY A 1 73 ? -22.708 29.074 31.716 1.00 60.72 73 GLY A O 1
ATOM 566 N N . LEU A 1 74 ? -20.996 30.468 32.077 1.00 61.44 74 LEU A N 1
ATOM 567 C CA . LEU A 1 74 ? -20.502 29.699 33.226 1.00 61.44 74 LEU A CA 1
ATOM 568 C C . LEU A 1 74 ? -21.316 29.985 34.496 1.00 61.44 74 LEU A C 1
ATOM 570 O O . LEU A 1 74 ? -21.706 29.046 35.188 1.00 61.44 74 LEU A O 1
ATOM 574 N N . GLU A 1 75 ? -21.610 31.253 34.788 1.00 65.50 75 GLU A N 1
ATOM 575 C CA . GLU A 1 75 ? -22.385 31.635 35.977 1.00 65.50 75 GLU A CA 1
ATOM 576 C C . GLU A 1 75 ? -23.836 31.161 35.884 1.00 65.50 75 GLU A C 1
ATOM 578 O O . GLU A 1 75 ? -24.384 30.623 36.848 1.00 65.50 75 GLU A O 1
ATOM 583 N N . ASP A 1 76 ? -24.452 31.291 34.711 1.00 67.44 76 ASP A N 1
ATOM 584 C CA . ASP A 1 76 ? -25.830 30.850 34.507 1.00 67.44 76 ASP A CA 1
ATOM 585 C C . ASP A 1 76 ? -25.957 29.329 34.427 1.00 67.44 76 ASP A C 1
ATOM 587 O O . ASP A 1 76 ? -26.946 28.755 34.898 1.00 67.44 76 ASP A O 1
ATOM 591 N N . PHE A 1 77 ? -24.922 28.644 33.936 1.00 69.19 77 PHE A N 1
ATOM 592 C CA . PHE A 1 77 ? -24.833 27.196 34.051 1.00 69.19 77 PHE A CA 1
ATOM 593 C C . PHE A 1 77 ? -24.709 26.746 35.511 1.00 69.19 77 PHE A C 1
ATOM 595 O O . PHE A 1 77 ? -25.397 25.802 35.898 1.00 69.19 77 PHE A O 1
ATOM 602 N N . ILE A 1 78 ? -23.906 27.434 36.330 1.00 67.19 78 ILE A N 1
ATOM 603 C CA . ILE A 1 78 ? -23.762 27.153 37.768 1.00 67.19 78 ILE A CA 1
ATOM 604 C C . ILE A 1 78 ? -25.094 27.369 38.507 1.00 67.19 78 ILE A C 1
ATOM 606 O O . ILE A 1 78 ? -25.550 26.484 39.230 1.00 67.19 78 ILE A O 1
ATOM 610 N N . LYS A 1 79 ? -25.808 28.474 38.246 1.00 68.44 79 LYS A N 1
ATOM 611 C CA . LYS A 1 79 ? -27.160 28.702 38.802 1.00 68.44 79 LYS A CA 1
ATOM 612 C C . LYS A 1 79 ? -28.144 27.594 38.411 1.00 68.44 79 LYS A C 1
ATOM 614 O O . LYS A 1 79 ? -29.007 27.204 39.200 1.00 68.44 79 LYS A O 1
ATOM 619 N N . LEU A 1 80 ? -28.039 27.081 37.183 1.00 69.62 80 LEU A N 1
ATOM 620 C CA . LEU A 1 80 ? -28.893 26.001 36.689 1.00 69.62 80 LEU A CA 1
ATOM 621 C C . LEU A 1 80 ? -28.550 24.644 37.331 1.00 69.62 80 LEU A C 1
ATOM 623 O O . LEU A 1 80 ? -29.447 23.808 37.482 1.00 69.62 80 LEU A O 1
ATOM 627 N N . THR A 1 81 ? -27.285 24.404 37.689 1.00 66.75 81 THR A N 1
ATOM 628 C CA . THR A 1 81 ? -26.814 23.148 38.294 1.00 66.75 81 THR A CA 1
ATOM 629 C C . THR A 1 81 ? -26.993 23.098 39.809 1.00 66.75 81 THR A C 1
ATOM 631 O O . THR A 1 81 ? -27.281 22.014 40.316 1.00 66.75 81 THR A O 1
ATOM 634 N N . ASP A 1 82 ? -26.940 24.232 40.513 1.00 64.88 82 ASP A N 1
ATOM 635 C CA . ASP A 1 82 ? -27.080 24.311 41.979 1.00 64.88 82 ASP A CA 1
ATOM 636 C C . ASP A 1 82 ? -28.396 23.711 42.503 1.00 64.88 82 ASP A C 1
ATOM 638 O O . ASP A 1 82 ? -28.455 23.145 43.593 1.00 64.88 82 ASP A O 1
ATOM 642 N N . ASN A 1 83 ? -29.463 23.763 41.702 1.00 62.16 83 ASN A N 1
ATOM 643 C CA . ASN A 1 83 ? -30.789 23.269 42.083 1.00 62.16 83 ASN A CA 1
ATOM 644 C C . ASN A 1 83 ? -31.096 21.853 41.540 1.00 62.16 83 ASN A C 1
ATOM 646 O O . ASN A 1 83 ? -32.256 21.433 41.457 1.00 62.16 83 ASN A O 1
ATOM 650 N N . GLN A 1 84 ? -30.078 21.112 41.082 1.00 66.56 84 GLN A N 1
ATOM 651 C CA . GLN A 1 84 ? -30.235 19.827 40.390 1.00 66.56 84 GLN A CA 1
ATOM 652 C C . GLN A 1 84 ? -29.523 18.689 41.126 1.00 66.56 84 GLN A C 1
ATOM 654 O O . GLN A 1 84 ? -28.331 18.733 41.385 1.00 66.56 84 GLN A O 1
ATOM 659 N N . GLY A 1 85 ? -30.236 17.584 41.364 1.00 64.75 85 GLY A N 1
ATOM 660 C CA . GLY A 1 85 ? -29.681 16.441 42.106 1.00 64.75 85 GLY A CA 1
ATOM 661 C C . GLY A 1 85 ? -28.648 15.575 41.363 1.00 64.75 85 GLY A C 1
ATOM 662 O O . GLY A 1 85 ? -28.082 14.682 41.979 1.00 64.75 85 GLY A O 1
ATOM 663 N N . LEU A 1 86 ? -28.430 15.769 40.053 1.00 73.56 86 LEU A N 1
ATOM 664 C CA . LEU A 1 86 ? -27.432 15.019 39.272 1.00 73.56 86 LEU A CA 1
ATOM 665 C C . LEU A 1 86 ? -27.030 15.788 38.007 1.00 73.56 86 LEU A C 1
ATOM 667 O O . LEU A 1 86 ? -27.892 16.118 37.175 1.00 73.56 86 LEU A O 1
ATOM 671 N N . VAL A 1 87 ? -25.723 15.989 37.840 1.00 76.62 87 VAL A N 1
ATOM 672 C CA . VAL A 1 87 ? -25.102 16.561 36.638 1.00 76.62 87 VAL A CA 1
ATOM 673 C C . VAL A 1 87 ? -24.216 15.493 35.999 1.00 76.62 87 VAL A C 1
ATOM 675 O O . VAL A 1 87 ? -23.333 14.948 36.660 1.00 76.62 87 VAL A O 1
ATOM 678 N N . LEU A 1 88 ? -24.459 15.159 34.729 1.00 74.62 88 LEU A N 1
ATOM 679 C CA . LEU A 1 88 ? -23.580 14.279 33.960 1.00 74.62 88 LEU A CA 1
ATOM 680 C C . LEU A 1 88 ? -22.670 15.099 33.063 1.00 74.62 88 LEU A C 1
ATOM 682 O O . LEU A 1 88 ? -23.134 15.939 32.293 1.00 74.62 88 LEU A O 1
ATOM 686 N N . VAL A 1 89 ? -21.380 14.803 33.134 1.00 73.31 89 VAL A N 1
ATOM 687 C CA . VAL A 1 89 ? -20.358 15.512 32.366 1.00 73.31 89 VAL A CA 1
ATOM 688 C C . VAL A 1 89 ? -19.504 14.507 31.595 1.00 73.31 89 VAL A C 1
ATOM 690 O O . VAL A 1 89 ? -19.315 13.360 32.024 1.00 73.31 89 VAL A O 1
ATOM 693 N N . ASP A 1 90 ? -19.029 14.932 30.429 1.00 67.00 90 ASP A N 1
ATOM 694 C CA . ASP A 1 90 ? -18.087 14.185 29.602 1.00 67.00 90 ASP A CA 1
ATOM 695 C C . ASP A 1 90 ? -16.710 14.050 30.302 1.00 67.00 90 ASP A C 1
ATOM 697 O O . ASP A 1 90 ? -16.291 14.968 31.014 1.00 67.00 90 ASP A O 1
ATOM 701 N N . PRO A 1 91 ? -15.986 12.922 30.148 1.00 60.25 91 PRO A N 1
ATOM 702 C CA . PRO A 1 91 ? -14.623 12.763 30.664 1.00 60.25 91 PRO A CA 1
ATOM 703 C C . PRO A 1 91 ? -13.599 13.820 30.209 1.00 60.25 91 PRO A C 1
ATOM 705 O O . PRO A 1 91 ? -12.609 14.015 30.927 1.00 60.25 91 PRO A O 1
ATOM 708 N N . ASP A 1 92 ? -13.791 14.477 29.062 1.00 56.25 92 ASP A N 1
ATOM 709 C CA . ASP A 1 92 ? -12.832 15.465 28.542 1.00 56.25 92 ASP A CA 1
ATOM 710 C C . ASP A 1 92 ? -13.000 16.867 29.162 1.00 56.25 92 ASP A C 1
ATOM 712 O O . ASP A 1 92 ? -12.036 17.632 29.237 1.00 56.25 92 ASP A O 1
ATOM 716 N N . SER A 1 93 ? -14.146 17.157 29.782 1.00 60.00 93 SER A N 1
ATOM 717 C CA . SER A 1 93 ? -14.456 18.445 30.424 1.00 60.00 93 SER A CA 1
ATOM 718 C C . SER A 1 93 ? -13.893 18.571 31.851 1.00 60.00 93 SER A C 1
ATOM 720 O O . SER A 1 93 ? -14.557 19.051 32.770 1.00 60.00 93 SER A O 1
ATOM 722 N N . ARG A 1 94 ? -12.645 18.137 32.092 1.00 58.97 94 ARG A N 1
ATOM 723 C CA . ARG A 1 94 ? -12.042 18.110 33.449 1.00 58.97 94 ARG A CA 1
ATOM 724 C C . ARG A 1 94 ? -11.966 19.483 34.120 1.00 58.97 94 ARG A C 1
ATOM 726 O O . ARG A 1 94 ? -12.047 19.556 35.345 1.00 58.97 94 ARG A O 1
ATOM 733 N N . LYS A 1 95 ? -11.777 20.551 33.335 1.00 62.69 95 LYS A N 1
ATOM 734 C CA . LYS A 1 95 ? -11.769 21.937 33.835 1.00 62.69 95 LYS A CA 1
ATOM 735 C C . LYS A 1 95 ? -13.153 22.331 34.359 1.00 62.69 95 LYS A C 1
ATOM 737 O O . LYS A 1 95 ? -13.249 22.792 35.490 1.00 62.69 95 LYS A O 1
ATOM 742 N N . LEU A 1 96 ? -14.196 22.033 33.586 1.00 63.59 96 LEU A N 1
ATOM 743 C CA . LEU A 1 96 ? -15.594 22.287 33.931 1.00 63.59 96 LEU A CA 1
ATOM 744 C C . LEU A 1 96 ? -16.044 21.460 35.147 1.00 63.59 96 LEU A C 1
ATOM 746 O O . LEU A 1 96 ? -16.702 21.983 36.037 1.00 63.59 96 LEU A O 1
ATOM 750 N N . VAL A 1 97 ? -15.622 20.192 35.247 1.00 65.44 97 VAL A N 1
ATOM 751 C CA . VAL A 1 97 ? -15.894 19.344 36.425 1.00 65.44 97 VAL A CA 1
ATOM 752 C C . VAL A 1 97 ? -15.272 19.924 37.697 1.00 65.44 97 VAL A C 1
ATOM 754 O O . VAL A 1 97 ? -15.937 19.947 38.726 1.00 65.44 97 VAL A O 1
ATOM 757 N N . ARG A 1 98 ? -14.018 20.400 37.647 1.00 66.75 98 ARG A N 1
ATOM 758 C CA . ARG A 1 98 ? -13.380 21.048 38.809 1.00 66.75 98 ARG A CA 1
ATOM 759 C C . ARG A 1 98 ? -14.094 22.339 39.195 1.00 66.75 98 ARG A C 1
ATOM 761 O O . ARG A 1 98 ? -14.451 22.493 40.351 1.00 66.75 98 ARG A O 1
ATOM 768 N N . GLN A 1 99 ? -14.374 23.202 38.221 1.00 65.94 99 GLN A N 1
ATOM 769 C CA . GLN A 1 99 ? -15.081 24.461 38.463 1.00 65.94 99 GLN A CA 1
ATOM 770 C C . GLN A 1 99 ? -16.471 24.239 39.067 1.00 65.94 99 GLN A C 1
ATOM 772 O O . GLN A 1 99 ? -16.841 24.955 39.989 1.00 65.94 99 GLN A O 1
ATOM 777 N N . LEU A 1 100 ? -17.216 23.225 38.616 1.00 66.38 100 LEU A N 1
ATOM 778 C CA . LEU A 1 100 ? -18.512 22.862 39.198 1.00 66.38 100 LEU A CA 1
ATOM 779 C C . LEU A 1 100 ? -18.395 22.364 40.642 1.00 66.38 100 LEU A C 1
ATOM 781 O O . LEU A 1 100 ? -19.215 22.729 41.478 1.00 66.38 100 LEU A O 1
ATOM 785 N N . LEU A 1 101 ? -17.394 21.531 40.940 1.00 65.81 101 LEU A N 1
ATOM 786 C CA . LEU A 1 101 ? -17.174 21.006 42.291 1.00 65.81 101 LEU A CA 1
ATOM 787 C C . LEU A 1 101 ? -16.745 22.096 43.281 1.00 65.81 101 LEU A C 1
ATOM 789 O O . LEU A 1 101 ? -17.119 22.019 44.445 1.00 65.81 101 LEU A O 1
ATOM 793 N N . ASP A 1 102 ? -15.997 23.098 42.816 1.00 65.94 102 ASP A N 1
ATOM 794 C CA . ASP A 1 102 ? -15.507 24.198 43.654 1.00 65.94 102 ASP A CA 1
ATOM 795 C C . ASP A 1 102 ? -16.574 25.288 43.898 1.00 65.94 102 ASP A C 1
ATOM 797 O O . ASP A 1 102 ? -16.471 26.037 44.867 1.00 65.94 102 ASP A O 1
ATOM 801 N N . SER A 1 103 ? -17.594 25.394 43.034 1.00 61.28 103 SER A N 1
ATOM 802 C CA . SER A 1 103 ? -18.575 26.498 43.037 1.00 61.28 103 SER A CA 1
ATOM 803 C C . SER A 1 103 ? -19.976 26.141 43.536 1.00 61.28 103 SER A C 1
ATOM 805 O O . SER A 1 103 ? -20.745 27.050 43.836 1.00 61.28 103 SER A O 1
ATOM 807 N N . THR A 1 104 ? -20.323 24.856 43.652 1.00 59.81 104 THR A N 1
ATOM 808 C CA . THR A 1 104 ? -21.687 24.423 44.012 1.00 59.81 104 THR A CA 1
ATOM 809 C C . THR A 1 104 ? -21.708 23.688 45.353 1.00 59.81 104 THR A C 1
ATOM 811 O O . THR A 1 104 ? -20.796 22.935 45.693 1.00 59.81 104 THR A O 1
ATOM 814 N N . THR A 1 105 ? -22.755 23.900 46.155 1.00 58.44 105 THR A N 1
ATOM 815 C CA . THR A 1 105 ? -22.806 23.413 47.551 1.00 58.44 105 THR A CA 1
ATOM 816 C C . THR A 1 105 ? -23.231 21.943 47.683 1.00 58.44 105 THR A C 1
ATOM 818 O O . THR A 1 105 ? -22.872 21.304 48.673 1.00 58.44 105 THR A O 1
ATOM 821 N N . HIS A 1 106 ? -23.927 21.366 46.687 1.00 56.91 106 HIS A N 1
ATOM 822 C CA . HIS A 1 106 ? -24.413 19.970 46.707 1.00 56.91 106 HIS A CA 1
ATOM 823 C C . HIS A 1 106 ? -24.499 19.248 45.332 1.00 56.91 106 HIS A C 1
ATOM 825 O O . HIS A 1 106 ? -25.529 18.629 45.038 1.00 56.91 106 HIS A O 1
ATOM 831 N N . PRO A 1 107 ? -23.477 19.233 44.454 1.00 55.94 107 PRO A N 1
ATOM 832 C CA . PRO A 1 107 ? -23.601 18.496 43.201 1.00 55.94 107 PRO A CA 1
ATOM 833 C C . PRO A 1 107 ? -23.255 17.006 43.386 1.00 55.94 107 PRO A C 1
ATOM 835 O O . PRO A 1 107 ? -22.154 16.630 43.785 1.00 55.94 107 PRO A O 1
ATOM 838 N N . THR A 1 108 ? -24.160 16.109 42.989 1.00 60.62 108 THR A N 1
ATOM 839 C CA . THR A 1 108 ? -23.727 14.760 42.589 1.00 60.62 108 THR A CA 1
ATOM 840 C C . THR A 1 108 ? -23.283 14.852 41.132 1.00 60.62 108 THR A C 1
ATOM 842 O O . THR A 1 108 ? -24.117 14.961 40.231 1.00 60.62 108 THR A O 1
ATOM 845 N N . VAL A 1 109 ? -21.971 14.861 40.887 1.00 66.44 109 VAL A N 1
ATOM 846 C CA . VAL A 1 109 ? -21.408 14.877 39.527 1.00 66.44 109 VAL A CA 1
ATOM 847 C C . VAL A 1 109 ? -21.097 13.448 39.091 1.00 66.44 109 VAL A C 1
ATOM 849 O O . VAL A 1 109 ? -20.268 12.766 39.689 1.00 66.44 109 VAL A O 1
ATOM 852 N N . GLY A 1 110 ? -21.760 12.983 38.034 1.00 65.44 110 GLY A N 1
ATOM 853 C CA . GLY A 1 110 ? -21.501 11.683 37.421 1.00 65.44 110 GLY A CA 1
ATOM 854 C C . GLY A 1 110 ? -20.688 11.829 36.138 1.00 65.44 110 GLY A C 1
ATOM 855 O O . GLY A 1 110 ? -21.198 12.315 35.132 1.00 65.44 110 GLY A O 1
ATOM 856 N N . VAL A 1 111 ? -19.437 11.367 36.130 1.00 64.56 111 VAL A N 1
ATOM 857 C CA . VAL A 1 111 ? -18.628 11.331 34.900 1.00 64.56 111 VAL A CA 1
ATOM 858 C C . VAL A 1 111 ? -18.940 10.052 34.128 1.00 64.56 111 VAL A C 1
ATOM 860 O O . VAL A 1 111 ? -18.644 8.945 34.585 1.00 64.56 111 VAL A O 1
ATOM 863 N N . VAL A 1 112 ? -19.533 10.185 32.940 1.00 61.56 112 VAL A N 1
ATOM 864 C CA . VAL A 1 112 ? -19.920 9.025 32.123 1.00 61.56 112 VAL A CA 1
ATOM 865 C C . VAL A 1 112 ? -18.843 8.736 31.096 1.00 61.56 112 VAL A C 1
ATOM 867 O O . VAL A 1 112 ? -18.847 9.262 29.987 1.00 61.56 112 VAL A O 1
ATOM 870 N N . LYS A 1 113 ? -17.932 7.829 31.443 1.00 58.69 113 LYS A N 1
ATOM 871 C CA . LYS A 1 113 ? -16.955 7.293 30.497 1.00 58.69 113 LYS A CA 1
ATOM 872 C C . LYS A 1 113 ? -17.463 5.977 29.923 1.00 58.69 113 LYS A C 1
ATOM 874 O O . LYS A 1 113 ? -17.713 5.024 30.660 1.00 58.69 113 LYS A O 1
ATOM 879 N N . ARG A 1 114 ? -17.558 5.873 28.595 1.00 49.28 114 ARG A N 1
ATOM 880 C CA . ARG A 1 114 ? -17.743 4.567 27.955 1.00 49.28 114 ARG A CA 1
ATOM 881 C C . ARG A 1 114 ? -16.449 3.772 28.126 1.00 49.28 114 ARG A C 1
ATOM 883 O O . ARG A 1 114 ? -15.469 4.017 27.427 1.00 49.28 114 ARG A O 1
ATOM 890 N N . ALA A 1 115 ? -16.430 2.827 29.062 1.00 47.22 115 ALA A N 1
ATOM 891 C CA . ALA A 1 115 ? -15.361 1.842 29.108 1.00 47.22 115 ALA A CA 1
ATOM 892 C C . ALA A 1 115 ? -15.390 1.040 27.791 1.00 47.22 115 ALA A C 1
ATOM 894 O O . ALA A 1 115 ? -16.466 0.572 27.393 1.00 47.22 115 ALA A O 1
ATOM 895 N N . PRO A 1 116 ? -14.255 0.861 27.090 1.00 47.72 116 PRO A N 1
ATOM 896 C CA . PRO A 1 116 ? -14.185 -0.175 26.074 1.00 47.72 116 PRO A CA 1
ATOM 897 C C . PRO A 1 116 ? -14.533 -1.511 26.748 1.00 47.72 116 PRO A C 1
ATOM 899 O O . PRO A 1 116 ? -14.111 -1.729 27.889 1.00 47.72 116 PRO A O 1
ATOM 902 N N . PRO A 1 117 ? -15.274 -2.422 26.096 1.00 36.56 117 PRO A N 1
ATOM 903 C CA . PRO A 1 117 ? -15.461 -3.765 26.624 1.00 36.56 117 PRO A CA 1
ATOM 904 C C . PRO A 1 117 ? -14.112 -4.499 26.574 1.00 36.56 117 PRO A C 1
ATOM 906 O O . PRO A 1 117 ? -13.781 -5.161 25.598 1.00 36.56 117 PRO A O 1
ATOM 909 N N . LEU A 1 118 ? -13.302 -4.360 27.621 1.00 47.12 118 LEU A N 1
ATOM 910 C CA . LEU A 1 118 ? -12.025 -5.048 27.780 1.00 47.12 118 LEU A CA 1
ATOM 911 C C . LEU A 1 118 ? -12.258 -6.357 28.535 1.00 47.12 118 LEU A C 1
ATOM 913 O O . LEU A 1 118 ? -11.924 -6.491 29.708 1.00 47.12 118 LEU A O 1
ATOM 917 N N . LYS A 1 119 ? -12.807 -7.357 27.839 1.00 36.09 119 LYS A N 1
ATOM 918 C CA . LYS A 1 119 ? -12.446 -8.745 28.145 1.00 36.09 119 LYS A CA 1
ATOM 919 C C . LYS A 1 119 ? -11.225 -9.071 27.298 1.00 36.09 119 LYS A C 1
ATOM 921 O O . LYS A 1 119 ? -11.324 -9.441 26.133 1.00 36.09 119 LYS A O 1
ATOM 926 N N . THR A 1 120 ? -10.064 -8.839 27.896 1.00 39.50 120 THR A N 1
ATOM 927 C CA . THR A 1 120 ? -8.763 -9.255 27.387 1.00 39.50 120 THR A CA 1
ATOM 928 C C . THR A 1 120 ? -8.744 -10.776 27.273 1.00 39.50 120 THR A C 1
ATOM 930 O O . THR A 1 120 ? -8.760 -11.496 28.269 1.00 39.50 120 THR A O 1
ATOM 933 N N . MET A 1 121 ? -8.716 -11.280 26.044 1.00 39.41 121 MET A N 1
ATOM 934 C CA . MET A 1 121 ? -8.415 -12.678 25.774 1.00 39.41 121 MET A CA 1
ATOM 935 C C . MET A 1 121 ? -7.042 -12.747 25.105 1.00 39.41 121 MET A C 1
ATOM 937 O O . MET A 1 121 ? -6.877 -12.319 23.968 1.00 39.41 121 MET A O 1
ATOM 941 N N . GLY A 1 122 ? -6.061 -13.280 25.838 1.00 39.41 122 GLY A N 1
ATOM 942 C CA . GLY A 1 122 ? -4.983 -14.068 25.236 1.00 39.41 122 GLY A CA 1
ATOM 943 C C . GLY A 1 122 ? -3.571 -13.488 25.117 1.00 39.41 122 GLY A C 1
ATOM 944 O O . GLY A 1 122 ? -2.704 -14.248 24.711 1.00 39.41 122 GLY A O 1
ATOM 945 N N . TRP A 1 123 ? -3.276 -12.235 25.482 1.00 38.78 123 TRP A N 1
ATOM 946 C CA . TRP A 1 123 ? -1.877 -11.762 25.513 1.00 38.78 123 TRP A CA 1
ATOM 947 C C . TRP A 1 123 ? -1.635 -10.854 26.725 1.00 38.78 123 TRP A C 1
ATOM 949 O O . TRP A 1 123 ? -1.944 -9.666 26.709 1.00 38.78 123 TRP A O 1
ATOM 959 N N . LYS A 1 124 ? -1.126 -11.423 27.824 1.00 42.12 124 LYS A N 1
ATOM 960 C CA . LYS A 1 124 ? -0.891 -10.719 29.104 1.00 42.12 124 LYS A CA 1
ATOM 961 C C . LYS A 1 124 ? 0.388 -9.861 29.140 1.00 42.12 124 LYS A C 1
ATOM 963 O O . LYS A 1 124 ? 0.719 -9.328 30.192 1.00 42.12 124 LYS A O 1
ATOM 968 N N . SER A 1 125 ? 1.081 -9.679 28.016 1.00 44.69 125 SER A N 1
ATOM 969 C CA . SER A 1 125 ? 2.401 -9.033 27.991 1.00 44.69 125 SER A CA 1
ATOM 970 C C . SER A 1 125 ? 2.617 -8.181 26.741 1.00 44.69 125 SER A C 1
ATOM 972 O O . SER A 1 125 ? 3.602 -8.368 26.036 1.00 44.69 125 SER A O 1
ATOM 974 N N . THR A 1 126 ? 1.725 -7.233 26.437 1.00 47.78 126 THR A N 1
ATOM 975 C CA . THR A 1 126 ? 2.187 -6.079 25.647 1.00 47.78 126 THR A CA 1
ATOM 976 C C . THR A 1 126 ? 3.060 -5.237 26.577 1.00 47.78 126 THR A C 1
ATOM 978 O O . THR A 1 126 ? 2.545 -4.774 27.601 1.00 47.78 126 THR A O 1
ATOM 981 N N . PRO A 1 127 ? 4.359 -5.084 26.300 1.00 50.41 127 PRO A N 1
ATOM 982 C CA . PRO A 1 127 ? 5.244 -4.341 27.182 1.00 50.41 127 PRO A CA 1
ATOM 983 C C . PRO A 1 127 ? 4.802 -2.868 27.266 1.00 50.41 127 PRO A C 1
ATOM 985 O O . PRO A 1 127 ? 4.281 -2.302 26.306 1.00 50.41 127 PRO A O 1
ATOM 988 N N . THR A 1 128 ? 4.968 -2.255 28.439 1.00 51.12 128 THR A N 1
ATOM 989 C CA . THR A 1 128 ? 4.448 -0.919 28.803 1.00 51.12 128 THR A CA 1
ATOM 990 C C . THR A 1 128 ? 4.937 0.230 27.913 1.00 51.12 128 THR A C 1
ATOM 992 O O . THR A 1 128 ? 4.358 1.312 27.961 1.00 51.12 128 THR A O 1
ATOM 995 N N . TRP A 1 129 ? 5.956 -0.001 27.080 1.00 57.75 129 TRP A N 1
ATOM 996 C CA . TRP A 1 129 ? 6.483 0.961 26.110 1.00 57.75 129 TRP A CA 1
ATOM 997 C C . TRP A 1 129 ? 5.670 1.061 24.810 1.00 57.75 129 TRP A C 1
ATOM 999 O O . TRP A 1 129 ? 5.964 1.941 24.008 1.00 57.75 129 TRP A O 1
ATOM 1009 N N . VAL A 1 130 ? 4.655 0.210 24.590 1.00 58.28 130 VAL A N 1
ATOM 1010 C CA . VAL A 1 130 ? 3.728 0.339 23.450 1.00 58.28 130 VAL A CA 1
ATOM 1011 C C . VAL A 1 130 ? 2.488 1.128 23.896 1.00 58.28 130 VAL A C 1
ATOM 1013 O O . VAL A 1 130 ? 1.589 0.567 24.534 1.00 58.28 130 VAL A O 1
ATOM 1016 N N . PRO A 1 131 ? 2.413 2.438 23.609 1.00 62.16 131 PRO A N 1
ATOM 1017 C CA . PRO A 1 131 ? 1.304 3.271 24.050 1.00 62.16 131 PRO A CA 1
ATOM 1018 C C . PRO A 1 131 ? 0.008 2.915 23.307 1.00 62.16 131 PRO A C 1
ATOM 1020 O O . PRO A 1 131 ? -0.028 2.853 22.077 1.00 62.16 131 PRO A O 1
ATOM 1023 N N . ARG A 1 132 ? -1.075 2.707 24.063 1.00 66.31 132 ARG A N 1
ATOM 1024 C CA . ARG A 1 132 ? -2.411 2.399 23.523 1.00 66.31 132 ARG A CA 1
ATOM 1025 C C . ARG A 1 132 ? -2.992 3.596 22.768 1.00 66.31 132 ARG A C 1
ATOM 1027 O O . ARG A 1 132 ? -2.716 4.740 23.126 1.00 66.31 132 ARG A O 1
ATOM 1034 N N . LEU A 1 133 ? -3.821 3.323 21.760 1.00 68.62 133 LEU A N 1
ATOM 1035 C CA . LEU A 1 133 ? -4.538 4.370 21.031 1.00 68.62 133 LEU A CA 1
ATOM 1036 C C . LEU A 1 133 ? -5.558 5.076 21.926 1.00 68.62 133 LEU A C 1
ATOM 1038 O O . LEU A 1 133 ? -6.273 4.419 22.693 1.00 68.62 133 LEU A O 1
ATOM 1042 N N . SER A 1 134 ? -5.642 6.404 21.813 1.00 69.69 134 SER A N 1
ATOM 1043 C CA . SER A 1 134 ? -6.733 7.148 22.434 1.00 69.69 134 SER A CA 1
ATOM 1044 C C . SER A 1 134 ? -8.057 6.840 21.707 1.00 69.69 134 SER A C 1
ATOM 1046 O O . SER A 1 134 ? -8.047 6.453 20.534 1.00 69.69 134 SER A O 1
ATOM 1048 N N . PRO A 1 135 ? -9.219 6.965 22.373 1.00 68.44 135 PRO A N 1
ATOM 1049 C CA . PRO A 1 135 ? -10.509 6.718 21.730 1.00 68.44 135 PRO A CA 1
ATOM 1050 C C . PRO A 1 135 ? -10.796 7.630 20.528 1.00 68.44 135 PRO A C 1
ATOM 1052 O O . PRO A 1 135 ? -11.439 7.169 19.585 1.00 68.44 135 PRO A O 1
ATOM 1055 N N . ALA A 1 136 ? -10.318 8.879 20.561 1.00 70.38 136 ALA A N 1
ATOM 1056 C CA . ALA A 1 136 ? -10.458 9.843 19.471 1.00 70.38 136 ALA A CA 1
ATOM 1057 C C . ALA A 1 136 ? -9.616 9.422 18.257 1.00 70.38 136 ALA A C 1
ATOM 1059 O O . ALA A 1 136 ? -10.176 9.160 17.194 1.00 70.38 136 ALA A O 1
ATOM 1060 N N . ASP A 1 137 ? -8.313 9.178 18.459 1.00 74.88 137 ASP A N 1
ATOM 1061 C CA . ASP A 1 137 ? -7.405 8.717 17.394 1.00 74.88 137 ASP A CA 1
ATOM 1062 C C . ASP A 1 137 ? -7.910 7.423 16.739 1.00 74.88 137 ASP A C 1
ATOM 1064 O O . ASP A 1 137 ? -7.779 7.205 15.536 1.00 74.88 137 ASP A O 1
ATOM 1068 N N . TYR A 1 138 ? -8.520 6.541 17.534 1.00 77.00 138 TYR A N 1
ATOM 1069 C CA . TYR A 1 138 ? -9.108 5.300 17.044 1.00 77.00 138 TYR A CA 1
ATOM 1070 C C . TYR A 1 138 ? -10.325 5.523 16.141 1.00 77.00 138 TYR A C 1
ATOM 1072 O O . TYR A 1 138 ? -10.488 4.814 15.143 1.00 77.00 138 TYR A O 1
ATOM 1080 N N . ALA A 1 139 ? -11.195 6.473 16.489 1.00 76.88 139 ALA A N 1
ATOM 1081 C CA . ALA A 1 139 ? -12.356 6.809 15.676 1.00 76.88 139 ALA A CA 1
ATOM 1082 C C . ALA A 1 139 ? -11.926 7.411 14.332 1.00 76.88 139 ALA A C 1
ATOM 1084 O O . ALA A 1 139 ? -12.407 6.959 13.288 1.00 76.88 139 ALA A O 1
ATOM 1085 N N . ASP A 1 140 ? -10.964 8.333 14.360 1.00 80.38 140 ASP A N 1
ATOM 1086 C CA . ASP A 1 140 ? -10.434 9.004 13.172 1.00 80.38 140 ASP A CA 1
ATOM 1087 C C . ASP A 1 140 ? -9.695 8.032 12.250 1.00 80.38 140 ASP A C 1
ATOM 1089 O O . ASP A 1 140 ? -9.929 8.013 11.037 1.00 80.38 140 ASP A O 1
ATOM 1093 N N . LEU A 1 141 ? -8.878 7.140 12.820 1.00 84.94 141 LEU A N 1
ATOM 1094 C CA . LEU A 1 141 ? -8.212 6.062 12.088 1.00 84.94 141 LEU A CA 1
ATOM 1095 C C . LEU A 1 141 ? -9.223 5.171 11.357 1.00 84.94 141 LEU A C 1
ATOM 1097 O O . LEU A 1 141 ? -9.069 4.888 10.166 1.00 84.94 141 LEU A O 1
ATOM 1101 N N . ILE A 1 142 ? -10.268 4.712 12.057 1.00 85.25 142 ILE A N 1
ATOM 1102 C CA . ILE A 1 142 ? -11.304 3.868 11.450 1.00 85.25 142 ILE A CA 1
ATOM 1103 C C . ILE A 1 142 ? -12.030 4.623 10.347 1.00 85.25 142 ILE A C 1
ATOM 1105 O O . ILE A 1 142 ? -12.303 4.031 9.303 1.00 85.25 142 ILE A O 1
ATOM 1109 N N . HIS A 1 143 ? -12.393 5.881 10.594 1.00 86.75 143 HIS A N 1
ATOM 1110 C CA . HIS A 1 143 ? -13.101 6.695 9.621 1.00 86.75 143 HIS A CA 1
ATOM 1111 C C . HIS A 1 143 ? -12.271 6.824 8.341 1.00 86.75 143 HIS A C 1
ATOM 1113 O O . HIS A 1 143 ? -12.737 6.401 7.285 1.00 86.75 143 HIS A O 1
ATOM 1119 N N . THR A 1 144 ? -11.017 7.261 8.469 1.00 86.88 144 THR A N 1
ATOM 1120 C CA . THR A 1 144 ? -10.061 7.453 7.368 1.00 86.88 144 THR A CA 1
ATOM 1121 C C . THR A 1 144 ? -9.839 6.175 6.563 1.00 86.88 144 THR A C 1
ATOM 1123 O O . THR A 1 144 ? -9.950 6.171 5.337 1.00 86.88 144 THR A O 1
ATOM 1126 N N . LEU A 1 145 ? -9.579 5.051 7.240 1.00 89.94 145 LEU A N 1
ATOM 1127 C CA . LEU A 1 145 ? -9.336 3.781 6.558 1.00 89.94 145 LEU A CA 1
ATOM 1128 C C . LEU A 1 145 ? -10.604 3.220 5.914 1.00 89.94 145 LEU A C 1
ATOM 1130 O O . LEU A 1 145 ? -10.514 2.608 4.855 1.00 89.94 145 LEU A O 1
ATOM 1134 N N . ARG A 1 146 ? -11.793 3.420 6.495 1.00 88.38 146 ARG A N 1
ATOM 1135 C CA . ARG A 1 146 ? -13.052 2.955 5.887 1.00 88.38 146 ARG A CA 1
ATOM 1136 C C . ARG A 1 146 ? -13.481 3.794 4.698 1.00 88.38 146 ARG A C 1
ATOM 1138 O O . ARG A 1 146 ? -14.000 3.224 3.745 1.00 88.38 146 ARG A O 1
ATOM 1145 N N . THR A 1 147 ? -13.335 5.114 4.759 1.00 88.06 147 THR A N 1
ATOM 1146 C CA . THR A 1 147 ? -13.701 5.992 3.642 1.00 88.06 147 THR A CA 1
ATOM 1147 C C . THR A 1 147 ? -12.710 5.827 2.498 1.00 88.06 147 THR A C 1
ATOM 1149 O O . THR A 1 147 ? -13.135 5.563 1.378 1.00 88.06 147 THR A O 1
ATOM 1152 N N . GLY A 1 148 ? -11.407 5.849 2.786 1.00 85.94 148 GLY A N 1
ATOM 1153 C CA . GLY A 1 148 ? -10.366 5.713 1.768 1.00 85.94 148 GLY A CA 1
ATOM 1154 C C . GLY A 1 148 ? -10.130 4.288 1.251 1.00 85.94 148 GLY A C 1
ATOM 1155 O O . GLY A 1 148 ? -9.426 4.117 0.263 1.00 85.94 148 GLY A O 1
ATOM 1156 N N . SER A 1 149 ? -10.712 3.255 1.876 1.00 89.69 149 SER A N 1
ATOM 1157 C CA . SER A 1 149 ? -10.693 1.887 1.324 1.00 89.69 149 SER A CA 1
ATOM 1158 C C . SER A 1 149 ? -11.776 1.630 0.282 1.00 89.69 149 SER A C 1
ATOM 1160 O O . SER A 1 149 ? -11.728 0.596 -0.386 1.00 89.69 149 SER A O 1
ATOM 1162 N N . LYS A 1 150 ? -12.785 2.499 0.170 1.00 89.88 150 LYS A N 1
ATOM 1163 C CA . LYS A 1 150 ? -13.876 2.306 -0.786 1.00 89.88 150 LYS A CA 1
ATOM 1164 C C . LYS A 1 150 ? -13.445 2.722 -2.180 1.00 89.88 150 LYS A C 1
ATOM 1166 O O . LYS A 1 150 ? -12.711 3.688 -2.355 1.00 89.88 150 LYS A O 1
ATOM 1171 N N . LEU A 1 151 ? -13.990 2.024 -3.168 1.00 91.69 151 LEU A N 1
ATOM 1172 C CA . LEU A 1 151 ? -13.882 2.426 -4.557 1.00 91.69 151 LEU A CA 1
ATOM 1173 C C . LEU A 1 151 ? -14.706 3.707 -4.762 1.00 91.69 151 LEU A C 1
ATOM 1175 O O . LEU A 1 151 ? -15.936 3.653 -4.802 1.00 91.69 151 LEU A O 1
ATOM 1179 N N . SER A 1 152 ? -14.040 4.855 -4.836 1.00 92.38 152 SER A N 1
ATOM 1180 C CA . SER A 1 152 ? -14.655 6.147 -5.146 1.00 92.38 152 SER A CA 1
ATOM 1181 C C . SER A 1 152 ? -14.146 6.681 -6.482 1.00 92.38 152 SER A C 1
ATOM 1183 O O . SER A 1 152 ? -13.110 6.246 -6.989 1.00 92.38 152 SER A O 1
ATOM 1185 N N . VAL A 1 153 ? -14.875 7.639 -7.056 1.00 93.50 153 VAL A N 1
ATOM 1186 C CA . VAL A 1 153 ? -14.434 8.336 -8.272 1.00 93.50 153 VAL A CA 1
ATOM 1187 C C . VAL A 1 153 ? -13.111 9.057 -8.017 1.00 93.50 153 VAL A C 1
ATOM 1189 O O . VAL A 1 153 ? -12.203 8.932 -8.831 1.00 93.50 153 VAL A O 1
ATOM 1192 N N . ASP A 1 154 ? -12.964 9.701 -6.857 1.00 91.69 154 ASP A N 1
ATOM 1193 C CA . ASP A 1 154 ? -11.728 10.388 -6.456 1.00 91.69 154 ASP A CA 1
ATOM 1194 C C . ASP A 1 154 ? -10.541 9.427 -6.334 1.00 91.69 154 ASP A C 1
ATOM 1196 O O . ASP A 1 154 ? -9.434 9.734 -6.767 1.00 91.69 154 ASP A O 1
ATOM 1200 N N . PHE A 1 155 ? -10.771 8.229 -5.782 1.00 91.38 155 PHE A N 1
ATOM 1201 C CA . PHE A 1 155 ? -9.747 7.192 -5.698 1.00 91.38 155 PHE A CA 1
ATOM 1202 C C . PHE A 1 155 ? -9.274 6.778 -7.095 1.00 91.38 155 PHE A C 1
ATOM 1204 O O . PHE A 1 155 ? -8.073 6.698 -7.348 1.00 91.38 155 PHE A O 1
ATOM 1211 N N . LEU A 1 156 ? -10.219 6.528 -8.006 1.00 95.06 156 LEU A N 1
ATOM 1212 C CA . LEU A 1 156 ? -9.926 6.090 -9.369 1.00 95.06 156 LEU A CA 1
ATOM 1213 C C . LEU A 1 156 ? -9.259 7.190 -10.202 1.00 95.06 156 LEU A C 1
ATOM 1215 O O . LEU A 1 156 ? -8.324 6.898 -10.941 1.00 95.06 156 LEU A O 1
ATOM 1219 N N . SER A 1 157 ? -9.698 8.443 -10.076 1.00 95.38 157 SER A N 1
ATOM 1220 C CA . SER A 1 157 ? -9.136 9.570 -10.827 1.00 95.38 157 SER A CA 1
ATOM 1221 C C . SER A 1 157 ? -7.710 9.893 -10.378 1.00 95.38 157 SER A C 1
ATOM 1223 O O . SER A 1 157 ? -6.818 10.004 -11.220 1.00 95.38 157 SER A O 1
ATOM 1225 N N . MET A 1 158 ? -7.465 9.950 -9.063 1.00 93.88 158 MET A N 1
ATOM 1226 C CA . MET A 1 158 ? -6.123 10.138 -8.502 1.00 93.88 158 MET A CA 1
ATOM 1227 C C . MET A 1 158 ? -5.195 8.984 -8.873 1.00 93.88 158 MET A C 1
ATOM 1229 O O . MET A 1 158 ? -4.049 9.211 -9.256 1.00 93.88 158 MET A O 1
ATOM 1233 N N . LEU A 1 159 ? -5.686 7.741 -8.814 1.00 94.69 159 LEU A N 1
ATOM 1234 C CA . LEU A 1 159 ? -4.890 6.580 -9.196 1.00 94.69 159 LEU A CA 1
ATOM 1235 C C . LEU A 1 159 ? -4.561 6.571 -10.694 1.00 94.69 159 LEU A C 1
ATOM 1237 O O . LEU A 1 159 ? -3.429 6.267 -11.059 1.00 94.69 159 LEU A O 1
ATOM 1241 N N . ALA A 1 160 ? -5.513 6.934 -11.554 1.00 96.38 160 ALA A N 1
ATOM 1242 C CA . ALA A 1 160 ? -5.277 7.047 -12.988 1.00 96.38 160 ALA A CA 1
ATOM 1243 C C . ALA A 1 160 ? -4.229 8.126 -13.305 1.00 96.38 160 ALA A C 1
ATOM 1245 O O . ALA A 1 160 ? -3.290 7.864 -14.056 1.00 96.38 160 ALA A O 1
ATOM 1246 N N . ALA A 1 161 ? -4.336 9.303 -12.681 1.00 96.00 161 ALA A N 1
ATOM 1247 C CA . ALA A 1 161 ? -3.344 10.367 -12.818 1.00 96.00 161 ALA A CA 1
ATOM 1248 C C . ALA A 1 161 ? -1.956 9.913 -12.334 1.00 96.00 161 ALA A C 1
ATOM 1250 O O . ALA A 1 161 ? -0.968 10.070 -13.052 1.00 96.00 161 ALA A O 1
ATOM 1251 N N . ALA A 1 162 ? -1.882 9.276 -11.160 1.00 95.19 162 ALA A N 1
ATOM 1252 C CA . ALA A 1 162 ? -0.641 8.727 -10.627 1.00 95.19 162 ALA A CA 1
ATOM 1253 C C . ALA A 1 162 ? -0.031 7.664 -11.554 1.00 95.19 162 ALA A C 1
ATOM 1255 O O . ALA A 1 162 ? 1.176 7.678 -11.766 1.00 95.19 162 ALA A O 1
ATOM 1256 N N . ALA A 1 163 ? -0.840 6.782 -12.151 1.00 96.19 163 ALA A N 1
ATOM 1257 C CA . ALA A 1 163 ? -0.377 5.757 -13.087 1.00 96.19 163 ALA A CA 1
ATOM 1258 C C . ALA A 1 163 ? 0.229 6.364 -14.363 1.00 96.19 163 ALA A C 1
ATOM 1260 O O . ALA A 1 163 ? 1.283 5.919 -14.819 1.00 96.19 163 ALA A O 1
ATOM 1261 N N . VAL A 1 164 ? -0.397 7.405 -14.921 1.00 96.69 164 VAL A N 1
ATOM 1262 C CA . VAL A 1 164 ? 0.133 8.129 -16.087 1.00 96.69 164 VAL A CA 1
ATOM 1263 C C . VAL A 1 164 ? 1.458 8.812 -15.741 1.00 96.69 164 VAL A C 1
ATOM 1265 O O . VAL A 1 164 ? 2.450 8.610 -16.440 1.00 96.69 164 VAL A O 1
ATOM 1268 N N . ILE A 1 165 ? 1.504 9.562 -14.635 1.00 95.75 165 ILE A N 1
ATOM 1269 C CA . ILE A 1 165 ? 2.714 10.272 -14.187 1.00 95.75 165 ILE A CA 1
ATOM 1270 C C . ILE A 1 165 ? 3.840 9.281 -13.873 1.00 95.75 165 ILE A C 1
ATOM 1272 O O . ILE A 1 165 ? 4.977 9.500 -14.282 1.00 95.75 165 ILE A O 1
ATOM 1276 N N . ALA A 1 166 ? 3.533 8.170 -13.198 1.00 95.12 166 ALA A N 1
ATOM 1277 C CA . ALA A 1 166 ? 4.493 7.107 -12.915 1.00 95.12 166 ALA A CA 1
ATOM 1278 C C . ALA A 1 166 ? 5.045 6.499 -14.206 1.00 95.12 166 ALA A C 1
ATOM 1280 O O . ALA A 1 166 ? 6.251 6.312 -14.322 1.00 95.12 166 ALA A O 1
ATOM 1281 N N . THR A 1 167 ? 4.179 6.223 -15.184 1.00 95.69 167 THR A N 1
ATOM 1282 C CA . THR A 1 167 ? 4.595 5.659 -16.473 1.00 95.69 167 THR A CA 1
ATOM 1283 C C . THR A 1 167 ? 5.521 6.620 -17.212 1.00 95.69 167 THR A C 1
ATOM 1285 O O . THR A 1 167 ? 6.597 6.208 -17.627 1.00 95.69 167 THR A O 1
ATOM 1288 N N . PHE A 1 168 ? 5.182 7.910 -17.299 1.00 94.56 168 PHE A N 1
ATOM 1289 C CA . PHE A 1 168 ? 6.083 8.902 -17.893 1.00 94.56 168 PHE A CA 1
ATOM 1290 C C . PHE A 1 168 ? 7.391 9.049 -17.117 1.00 94.56 168 PHE A C 1
ATOM 1292 O O . PHE A 1 168 ? 8.447 9.078 -17.735 1.00 94.56 168 PHE A O 1
ATOM 1299 N N . GLY A 1 169 ? 7.350 9.080 -15.783 1.00 93.81 169 GLY A N 1
ATOM 1300 C CA . GLY A 1 169 ? 8.557 9.153 -14.958 1.00 93.81 169 GLY A CA 1
ATOM 1301 C C . GLY A 1 169 ? 9.482 7.953 -15.160 1.00 93.81 169 GLY A C 1
ATOM 1302 O O . GLY A 1 169 ? 10.695 8.122 -15.236 1.00 93.81 169 GLY A O 1
ATOM 1303 N N . LEU A 1 170 ? 8.915 6.751 -15.298 1.00 93.69 170 LEU A N 1
ATOM 1304 C CA . LEU A 1 170 ? 9.664 5.537 -15.616 1.00 93.69 170 LEU A CA 1
ATOM 1305 C C . LEU A 1 170 ? 10.261 5.600 -17.026 1.00 93.69 170 LEU A C 1
ATOM 1307 O O . LEU A 1 170 ? 11.441 5.310 -17.191 1.00 93.69 170 LEU A O 1
ATOM 1311 N N . LEU A 1 171 ? 9.483 6.010 -18.029 1.00 92.44 171 LEU A N 1
ATOM 1312 C CA . LEU A 1 171 ? 9.937 6.105 -19.422 1.00 92.44 171 LEU A CA 1
ATOM 1313 C C . LEU A 1 171 ? 10.972 7.219 -19.644 1.00 92.44 171 LEU A C 1
ATOM 1315 O O . LEU A 1 171 ? 11.829 7.090 -20.507 1.00 92.44 171 LEU A O 1
ATOM 1319 N N . GLN A 1 172 ? 10.922 8.288 -18.848 1.00 91.31 172 GLN A N 1
ATOM 1320 C CA . GLN A 1 172 ? 11.905 9.378 -18.851 1.00 91.31 172 GLN A CA 1
ATOM 1321 C C . GLN A 1 172 ? 13.127 9.097 -17.968 1.00 91.31 172 GLN A C 1
ATOM 1323 O O . GLN A 1 172 ? 13.980 9.968 -17.825 1.00 91.31 172 GLN A O 1
ATOM 1328 N N . ASP A 1 173 ? 13.188 7.926 -17.332 1.00 90.44 173 ASP A N 1
ATOM 1329 C CA . ASP A 1 173 ? 14.238 7.570 -16.377 1.00 90.44 173 ASP A CA 1
ATOM 1330 C C . ASP A 1 173 ? 14.419 8.616 -15.255 1.00 90.44 173 ASP A C 1
ATOM 1332 O O . ASP A 1 173 ? 15.533 8.929 -14.846 1.00 90.44 173 ASP A O 1
ATOM 1336 N N . SER A 1 174 ? 13.311 9.184 -14.756 1.00 92.19 174 SER A N 1
ATOM 1337 C CA . SER A 1 174 ? 13.301 10.281 -13.779 1.00 92.19 174 SER A CA 1
ATOM 1338 C C . SER A 1 174 ? 12.833 9.817 -12.393 1.00 92.19 174 SER A C 1
ATOM 1340 O O . SER A 1 174 ? 11.624 9.769 -12.125 1.00 92.19 174 SER A O 1
ATOM 1342 N N . PRO A 1 175 ? 13.760 9.537 -11.451 1.00 89.00 175 PRO A N 1
ATOM 1343 C CA . PRO A 1 175 ? 13.413 9.135 -10.089 1.00 89.00 175 PRO A CA 1
ATOM 1344 C C . PRO A 1 175 ? 12.524 10.154 -9.370 1.00 89.00 175 PRO A C 1
ATOM 1346 O O . PRO A 1 175 ? 11.643 9.769 -8.605 1.00 89.00 175 PRO A O 1
ATOM 1349 N N . ALA A 1 176 ? 12.718 11.452 -9.627 1.00 89.88 176 ALA A N 1
ATOM 1350 C CA . ALA A 1 176 ? 11.949 12.518 -8.987 1.00 89.88 176 ALA A CA 1
ATOM 1351 C C . ALA A 1 176 ? 10.461 12.468 -9.376 1.00 89.88 176 ALA A C 1
ATOM 1353 O O . ALA A 1 176 ? 9.593 12.537 -8.505 1.00 89.88 176 ALA A O 1
ATOM 1354 N N . VAL A 1 177 ? 10.156 12.279 -10.666 1.00 91.88 177 VAL A N 1
ATOM 1355 C CA . VAL A 1 177 ? 8.770 12.143 -11.154 1.00 91.88 177 VAL A CA 1
ATOM 1356 C C . VAL A 1 177 ? 8.151 10.839 -10.650 1.00 91.88 177 VAL A C 1
ATOM 1358 O O . VAL A 1 177 ? 6.998 10.819 -10.215 1.00 91.88 177 VAL A O 1
ATOM 1361 N N . VAL A 1 178 ? 8.939 9.760 -10.628 1.00 91.00 178 VAL A N 1
ATOM 1362 C CA . VAL A 1 178 ? 8.523 8.468 -10.073 1.00 91.00 178 VAL A CA 1
ATOM 1363 C C . VAL A 1 178 ? 8.142 8.606 -8.595 1.00 91.00 178 VAL A C 1
ATOM 1365 O O . VAL A 1 178 ? 7.077 8.130 -8.206 1.00 91.00 178 VAL A O 1
ATOM 1368 N N . ILE A 1 179 ? 8.931 9.309 -7.779 1.00 88.81 179 ILE A N 1
ATOM 1369 C CA . ILE A 1 179 ? 8.601 9.583 -6.370 1.00 88.81 179 ILE A CA 1
ATOM 1370 C C . ILE A 1 179 ? 7.348 10.463 -6.260 1.00 88.81 179 ILE A C 1
ATOM 1372 O O . ILE A 1 179 ? 6.452 10.146 -5.478 1.00 88.81 179 ILE A O 1
ATOM 1376 N N . GLY A 1 180 ? 7.234 11.518 -7.075 1.00 87.62 180 GLY A N 1
ATOM 1377 C CA . GLY A 1 180 ? 6.057 12.393 -7.097 1.00 87.62 180 GLY A CA 1
ATOM 1378 C C . GLY A 1 180 ? 4.754 11.632 -7.366 1.00 87.62 180 GLY A C 1
ATOM 1379 O O . GLY A 1 180 ? 3.751 11.857 -6.690 1.00 87.62 180 GLY A O 1
ATOM 1380 N N . SER A 1 181 ? 4.785 10.652 -8.275 1.00 91.25 181 SER A N 1
ATOM 1381 C CA . SER A 1 181 ? 3.628 9.794 -8.565 1.00 91.25 181 SER A CA 1
ATOM 1382 C C . SER A 1 181 ? 3.173 8.946 -7.368 1.00 91.25 181 SER A C 1
ATOM 1384 O O . SER A 1 181 ? 1.980 8.681 -7.216 1.00 91.25 181 SER A O 1
ATOM 1386 N N . MET A 1 182 ? 4.094 8.549 -6.480 1.00 89.06 182 MET A N 1
ATOM 1387 C CA . MET A 1 182 ? 3.763 7.758 -5.289 1.00 89.06 182 MET A CA 1
ATOM 1388 C C . MET A 1 182 ? 2.986 8.575 -4.254 1.00 89.06 182 MET A C 1
ATOM 1390 O O . MET A 1 182 ? 2.149 8.013 -3.554 1.00 89.06 182 MET A O 1
ATOM 1394 N N . LEU A 1 183 ? 3.243 9.885 -4.168 1.00 84.62 183 LEU A N 1
ATOM 1395 C CA . LEU A 1 183 ? 2.566 10.787 -3.228 1.00 84.62 183 LEU A CA 1
ATOM 1396 C C . LEU A 1 183 ? 1.108 11.061 -3.618 1.00 84.62 183 LEU A C 1
ATOM 1398 O O . LEU A 1 183 ? 0.286 11.356 -2.756 1.00 84.62 183 LEU A O 1
ATOM 1402 N N . LEU A 1 184 ? 0.790 10.946 -4.909 1.00 86.38 184 LEU A N 1
ATOM 1403 C CA . LEU A 1 184 ? -0.562 11.120 -5.444 1.00 86.38 184 LEU A CA 1
ATOM 1404 C C . LEU A 1 184 ? -1.440 9.879 -5.246 1.00 86.38 184 LEU A C 1
ATOM 1406 O O . LEU A 1 184 ? -2.661 9.986 -5.159 1.00 86.38 184 LEU A O 1
ATOM 1410 N N . ALA A 1 185 ? -0.836 8.690 -5.220 1.00 85.62 185 ALA A N 1
ATOM 1411 C CA . ALA A 1 185 ? -1.569 7.439 -5.326 1.00 85.62 185 ALA A CA 1
ATOM 1412 C C . ALA A 1 185 ? -2.257 7.027 -4.008 1.00 85.62 185 ALA A C 1
ATOM 1414 O O . ALA A 1 185 ? -1.580 6.708 -3.028 1.00 85.62 185 ALA A O 1
ATOM 1415 N N . PRO A 1 186 ? -3.592 6.868 -3.982 1.00 87.06 186 PRO A N 1
ATOM 1416 C CA . PRO A 1 186 ? -4.323 6.523 -2.760 1.00 87.06 186 PRO A CA 1
ATOM 1417 C C . PRO A 1 186 ? -4.293 5.021 -2.407 1.00 87.06 186 PRO A C 1
ATOM 1419 O O . PRO A 1 186 ? -5.034 4.579 -1.531 1.00 87.06 186 PRO A O 1
ATOM 1422 N N . LEU A 1 187 ? -3.455 4.207 -3.065 1.00 86.62 187 LEU A N 1
ATOM 1423 C CA . LEU A 1 187 ? -3.446 2.736 -2.946 1.00 86.62 187 LEU A CA 1
ATOM 1424 C C . LEU A 1 187 ? -3.010 2.207 -1.574 1.00 86.62 187 LEU A C 1
ATOM 1426 O O . LEU A 1 187 ? -3.347 1.078 -1.219 1.00 86.62 187 LEU A O 1
ATOM 1430 N N . MET A 1 188 ? -2.287 3.002 -0.789 1.00 88.56 188 MET A N 1
ATOM 1431 C CA . MET A 1 188 ? -1.835 2.580 0.537 1.00 88.56 188 MET A CA 1
ATOM 1432 C C . MET A 1 188 ? -3.010 2.405 1.512 1.00 88.56 188 MET A C 1
ATOM 1434 O O . MET A 1 188 ? -3.049 1.448 2.290 1.00 88.56 188 MET A O 1
ATOM 1438 N N . THR A 1 189 ? -4.004 3.290 1.433 1.00 89.75 189 THR A N 1
ATOM 1439 C CA . THR A 1 189 ? -5.172 3.313 2.320 1.00 89.75 189 THR A CA 1
ATOM 1440 C C . THR A 1 189 ? -5.990 2.017 2.284 1.00 89.75 189 THR A C 1
ATOM 1442 O O . THR A 1 189 ? -6.220 1.457 3.359 1.00 89.75 189 THR A O 1
ATOM 1445 N N . PRO A 1 190 ? -6.387 1.457 1.119 1.00 92.69 190 PRO A N 1
ATOM 1446 C CA . PRO A 1 190 ? -7.080 0.173 1.080 1.00 92.69 190 PRO A CA 1
ATOM 1447 C C . PRO A 1 190 ? -6.218 -0.998 1.570 1.00 92.69 190 PRO A C 1
ATOM 1449 O O . PRO A 1 190 ? -6.754 -1.913 2.190 1.00 92.69 190 PRO A O 1
ATOM 1452 N N . MET A 1 191 ? -4.895 -0.983 1.380 1.00 93.44 191 MET A N 1
ATOM 1453 C CA . MET A 1 191 ? -4.023 -2.055 1.891 1.00 93.44 191 MET A CA 1
ATOM 1454 C C . MET A 1 191 ? -3.957 -2.055 3.420 1.00 93.44 191 MET A C 1
ATOM 1456 O O . MET A 1 191 ? -4.168 -3.089 4.057 1.00 93.44 191 MET A O 1
ATOM 1460 N N . ILE A 1 192 ? -3.759 -0.882 4.023 1.00 92.50 192 ILE A N 1
ATOM 1461 C CA . ILE A 1 192 ? -3.770 -0.724 5.483 1.00 92.50 192 ILE A CA 1
ATOM 1462 C C . ILE A 1 192 ? -5.177 -0.976 6.042 1.00 92.50 192 ILE A C 1
ATOM 1464 O O . ILE A 1 192 ? -5.325 -1.618 7.083 1.00 92.50 192 ILE A O 1
ATOM 1468 N N . GLY A 1 193 ? -6.226 -0.560 5.326 1.00 92.69 193 GLY A N 1
ATOM 1469 C CA . GLY A 1 193 ? -7.620 -0.852 5.660 1.00 92.69 193 GLY A CA 1
ATOM 1470 C C . GLY A 1 193 ? -7.936 -2.350 5.678 1.00 92.69 193 GLY A C 1
ATOM 1471 O O . GLY A 1 193 ? -8.674 -2.813 6.550 1.00 92.69 193 GLY A O 1
ATOM 1472 N N . ASN A 1 194 ? -7.308 -3.138 4.803 1.00 94.88 194 ASN A N 1
ATOM 1473 C CA . ASN A 1 194 ? -7.408 -4.597 4.834 1.00 94.88 194 ASN A CA 1
ATOM 1474 C C . ASN A 1 194 ? -6.694 -5.184 6.069 1.00 94.88 194 ASN A C 1
ATOM 1476 O O . ASN A 1 194 ? -7.231 -6.057 6.752 1.00 94.88 194 ASN A O 1
ATOM 1480 N N . GLY A 1 195 ? -5.536 -4.633 6.447 1.00 94.12 195 GLY A N 1
ATOM 1481 C CA . GLY A 1 195 ? -4.885 -4.955 7.722 1.00 94.12 195 GLY A CA 1
ATOM 1482 C C . GLY A 1 195 ? -5.775 -4.647 8.936 1.00 94.12 195 GLY A C 1
ATOM 1483 O O . GLY A 1 195 ? -5.927 -5.478 9.836 1.00 94.12 195 GLY A O 1
ATOM 1484 N N . LEU A 1 196 ? -6.460 -3.497 8.930 1.00 92.06 196 LEU A N 1
ATOM 1485 C CA . LEU A 1 196 ? -7.455 -3.135 9.946 1.00 92.06 196 LEU A CA 1
ATOM 1486 C C . LEU A 1 196 ? -8.634 -4.119 9.967 1.00 92.06 196 LEU A C 1
ATOM 1488 O O . LEU A 1 196 ? -9.107 -4.499 11.041 1.00 92.06 196 LEU A O 1
ATOM 1492 N N . ALA A 1 197 ? -9.099 -4.564 8.798 1.00 92.69 197 ALA A N 1
ATOM 1493 C CA . ALA A 1 197 ? -10.153 -5.563 8.681 1.00 92.69 197 ALA A CA 1
ATOM 1494 C C . ALA A 1 197 ? -9.760 -6.897 9.332 1.00 92.69 197 ALA A C 1
ATOM 1496 O O . ALA A 1 197 ? -10.573 -7.486 10.048 1.00 92.69 197 ALA A O 1
ATOM 1497 N N . LEU A 1 198 ? -8.514 -7.345 9.156 1.00 92.62 198 LEU A N 1
ATOM 1498 C CA . LEU A 1 198 ? -7.980 -8.539 9.820 1.00 92.62 198 LEU A CA 1
ATOM 1499 C C . LEU A 1 198 ? -7.839 -8.342 11.336 1.00 92.62 198 LEU A C 1
ATOM 1501 O O . LEU A 1 198 ? -8.190 -9.235 12.117 1.00 92.62 198 LEU A O 1
ATOM 1505 N N . ALA A 1 199 ? -7.387 -7.163 11.773 1.00 89.88 199 ALA A N 1
ATOM 1506 C CA . ALA A 1 199 ? -7.277 -6.831 13.192 1.00 89.88 199 ALA A CA 1
ATOM 1507 C C . ALA A 1 199 ? -8.652 -6.841 13.888 1.00 89.88 199 ALA A C 1
ATOM 1509 O O . ALA A 1 199 ? -8.795 -7.426 14.964 1.00 89.88 199 ALA A O 1
ATOM 1510 N N . GLN A 1 200 ? -9.677 -6.276 13.236 1.00 87.94 200 GLN A N 1
ATOM 1511 C CA . GLN A 1 200 ? -11.052 -6.181 13.741 1.00 87.94 200 GLN A CA 1
ATOM 1512 C C . GLN A 1 200 ? -11.946 -7.388 13.411 1.00 87.94 200 GLN A C 1
ATOM 1514 O O . GLN A 1 200 ? -13.120 -7.378 13.778 1.00 87.94 200 GLN A O 1
ATOM 1519 N N . ALA A 1 201 ? -11.443 -8.398 12.697 1.00 88.56 201 ALA A N 1
ATOM 1520 C CA . ALA A 1 201 ? -12.255 -9.487 12.139 1.00 88.56 201 ALA A CA 1
ATOM 1521 C C . ALA A 1 201 ? -13.474 -8.997 11.319 1.00 88.56 201 ALA A C 1
ATOM 1523 O O . ALA A 1 201 ? -14.541 -9.613 11.309 1.00 88.56 201 ALA A O 1
ATOM 1524 N N . ASN A 1 202 ? -13.319 -7.872 10.617 1.00 88.44 202 ASN A N 1
ATOM 1525 C CA . ASN A 1 202 ? -14.365 -7.234 9.826 1.00 88.44 202 ASN A CA 1
ATOM 1526 C C . ASN A 1 202 ? -14.268 -7.645 8.350 1.00 88.44 202 ASN A C 1
ATOM 1528 O O . ASN A 1 202 ? -13.700 -6.930 7.525 1.00 88.44 202 ASN A O 1
ATOM 1532 N N . ALA A 1 203 ? -14.873 -8.783 8.006 1.00 88.25 203 ALA A N 1
ATOM 1533 C CA . ALA A 1 203 ? -14.839 -9.325 6.646 1.00 88.25 203 ALA A CA 1
ATOM 1534 C C . ALA A 1 203 ? -15.443 -8.383 5.582 1.00 88.25 203 ALA A C 1
ATOM 1536 O O . ALA A 1 203 ? -15.016 -8.417 4.430 1.00 88.25 203 ALA A O 1
ATOM 1537 N N . LYS A 1 204 ? -16.404 -7.520 5.952 1.00 89.62 204 LYS A N 1
ATOM 1538 C CA . LYS A 1 204 ? -16.991 -6.544 5.020 1.00 89.62 204 LYS A CA 1
ATOM 1539 C C . LYS A 1 204 ? -15.947 -5.522 4.575 1.00 89.62 204 LYS A C 1
ATOM 1541 O O . LYS A 1 204 ? -15.771 -5.335 3.377 1.00 89.62 204 LYS A O 1
ATOM 1546 N N . LEU A 1 205 ? -15.226 -4.929 5.531 1.00 90.06 205 LEU A N 1
ATOM 1547 C CA . LEU A 1 205 ? -14.135 -4.002 5.223 1.00 90.06 205 LEU A CA 1
ATOM 1548 C C . LEU A 1 205 ? -13.029 -4.705 4.430 1.00 90.06 205 LEU A C 1
ATOM 1550 O O . LEU A 1 205 ? -12.563 -4.162 3.440 1.00 90.06 205 LEU A O 1
ATOM 1554 N N . GLY A 1 206 ? -12.674 -5.941 4.800 1.00 93.12 206 GLY A N 1
ATOM 1555 C CA . GLY A 1 206 ? -11.663 -6.716 4.073 1.00 93.12 206 GLY A CA 1
ATOM 1556 C C . GLY A 1 206 ? -12.035 -6.946 2.606 1.00 93.12 206 GLY A C 1
ATOM 1557 O O . GLY A 1 206 ? -11.186 -6.820 1.728 1.00 93.12 206 GLY A O 1
ATOM 1558 N N . LYS A 1 207 ? -13.316 -7.217 2.321 1.00 93.38 207 LYS A N 1
ATOM 1559 C CA . LYS A 1 207 ? -13.823 -7.356 0.950 1.00 93.38 207 LYS A CA 1
ATOM 1560 C C . LYS A 1 207 ? -13.799 -6.029 0.188 1.00 93.38 207 LYS A C 1
ATOM 1562 O O . LYS A 1 207 ? -13.339 -6.021 -0.948 1.00 93.38 207 LYS A O 1
ATOM 1567 N N . GLU A 1 208 ? -14.269 -4.938 0.795 1.00 93.00 208 GLU A N 1
ATOM 1568 C CA . GLU A 1 208 ? -14.258 -3.599 0.180 1.00 93.00 208 GLU A CA 1
ATOM 1569 C C . GLU A 1 208 ? -12.821 -3.162 -0.156 1.00 93.00 208 GLU A C 1
ATOM 1571 O O . GLU A 1 208 ? -12.531 -2.803 -1.295 1.00 93.00 208 GLU A O 1
ATOM 1576 N N . SER A 1 209 ? -11.893 -3.302 0.794 1.00 94.25 209 SER A N 1
ATOM 1577 C CA . SER A 1 209 ? -10.471 -3.017 0.594 1.00 94.25 209 SER A CA 1
ATOM 1578 C C . SER A 1 209 ? -9.841 -3.897 -0.491 1.00 94.25 209 SER A C 1
ATOM 1580 O O . SER A 1 209 ? -9.115 -3.393 -1.346 1.00 94.25 209 SER A O 1
ATOM 1582 N N . ALA A 1 210 ? -10.120 -5.206 -0.497 1.00 95.06 210 ALA A N 1
ATOM 1583 C CA . ALA A 1 210 ? -9.600 -6.120 -1.515 1.00 95.06 210 ALA A CA 1
ATOM 1584 C C . ALA A 1 210 ? -10.116 -5.781 -2.921 1.00 95.06 210 ALA A C 1
ATOM 1586 O O . ALA A 1 210 ? -9.348 -5.837 -3.879 1.00 95.06 210 ALA A O 1
ATOM 1587 N N . GLN A 1 211 ? -11.387 -5.386 -3.050 1.00 95.88 211 GLN A N 1
ATOM 1588 C CA . GLN A 1 211 ? -11.948 -4.925 -4.322 1.00 95.88 211 GLN A CA 1
ATOM 1589 C C . GLN A 1 211 ? -11.214 -3.684 -4.835 1.00 95.88 211 GLN A C 1
ATOM 1591 O O . GLN A 1 211 ? -10.806 -3.670 -5.993 1.00 95.88 211 GLN A O 1
ATOM 1596 N N . SER A 1 212 ? -10.975 -2.688 -3.979 1.00 94.50 212 SER A N 1
ATOM 1597 C CA . SER A 1 212 ? -10.228 -1.483 -4.358 1.00 94.50 212 SER A CA 1
ATOM 1598 C C . SER A 1 212 ? -8.788 -1.788 -4.779 1.00 94.50 212 SER A C 1
ATOM 1600 O O . SER A 1 212 ? -8.312 -1.222 -5.760 1.00 94.50 212 SER A O 1
ATOM 1602 N N . ILE A 1 213 ? -8.109 -2.725 -4.103 1.00 94.62 213 ILE A N 1
ATOM 1603 C CA . ILE A 1 213 ? -6.755 -3.170 -4.485 1.00 94.62 213 ILE A CA 1
ATOM 1604 C C . ILE A 1 213 ? -6.769 -3.830 -5.868 1.00 94.62 213 ILE A C 1
ATOM 1606 O O . ILE A 1 213 ? -5.939 -3.493 -6.705 1.00 94.62 213 ILE A O 1
ATOM 1610 N N . VAL A 1 214 ? -7.707 -4.747 -6.131 1.00 95.94 214 VAL A N 1
ATOM 1611 C CA . VAL A 1 214 ? -7.788 -5.465 -7.416 1.00 95.94 214 VAL A CA 1
ATOM 1612 C C . VAL A 1 214 ? -8.161 -4.524 -8.561 1.00 95.94 214 VAL A C 1
ATOM 1614 O O . VAL A 1 214 ? -7.529 -4.567 -9.614 1.00 95.94 214 VAL A O 1
ATOM 1617 N N . VAL A 1 215 ? -9.152 -3.649 -8.369 1.00 96.06 215 VAL A N 1
ATOM 1618 C CA . VAL A 1 215 ? -9.535 -2.669 -9.396 1.00 96.06 215 VAL A CA 1
ATOM 1619 C C . VAL A 1 215 ? -8.388 -1.694 -9.651 1.00 96.06 215 VAL A C 1
ATOM 1621 O O . VAL A 1 215 ? -8.051 -1.443 -10.806 1.00 96.06 215 VAL A O 1
ATOM 1624 N N . GLY A 1 216 ? -7.743 -1.201 -8.591 1.00 94.69 216 GLY A N 1
ATOM 1625 C CA . GLY A 1 216 ? -6.587 -0.322 -8.713 1.00 94.69 216 GLY A CA 1
ATOM 1626 C C . GLY A 1 216 ? -5.399 -0.991 -9.408 1.00 94.69 216 GLY A C 1
ATOM 1627 O O . GLY A 1 216 ? -4.743 -0.359 -10.237 1.00 94.69 216 GLY A O 1
ATOM 1628 N N . PHE A 1 217 ? -5.175 -2.281 -9.143 1.00 94.75 217 PHE A N 1
ATOM 1629 C CA . PHE A 1 217 ? -4.181 -3.093 -9.838 1.00 94.75 217 PHE A CA 1
ATOM 1630 C C . PHE A 1 217 ? -4.447 -3.139 -11.350 1.00 94.75 217 PHE A C 1
ATOM 1632 O O . PHE A 1 217 ? -3.593 -2.752 -12.147 1.00 94.75 217 PHE A O 1
ATOM 1639 N N . LEU A 1 218 ? -5.652 -3.563 -11.742 1.00 96.56 218 LEU A N 1
ATOM 1640 C CA . LEU A 1 218 ? -6.028 -3.714 -13.149 1.00 96.56 218 LEU A CA 1
ATOM 1641 C C . LEU A 1 218 ? -6.018 -2.377 -13.893 1.00 96.56 218 LEU A C 1
ATOM 1643 O O . LEU A 1 218 ? -5.528 -2.308 -15.017 1.00 96.56 218 LEU A O 1
ATOM 1647 N N . MET A 1 219 ? -6.515 -1.311 -13.262 1.00 96.50 219 MET A N 1
ATOM 1648 C CA . MET A 1 219 ? -6.530 0.031 -13.842 1.00 96.50 219 MET A CA 1
ATOM 1649 C C . MET A 1 219 ? -5.111 0.551 -14.093 1.00 96.50 219 MET A C 1
ATOM 1651 O O . MET A 1 219 ? -4.805 0.983 -15.200 1.00 96.50 219 MET A O 1
ATOM 1655 N N . THR A 1 220 ? -4.234 0.484 -13.089 1.00 96.19 220 THR A N 1
ATOM 1656 C CA . THR A 1 220 ? -2.851 0.976 -13.212 1.00 96.19 220 THR A CA 1
ATOM 1657 C C . THR A 1 220 ? -2.074 0.183 -14.264 1.00 96.19 220 THR A C 1
ATOM 1659 O O . THR A 1 220 ? -1.340 0.762 -15.066 1.00 96.19 220 THR A O 1
ATOM 1662 N N . LEU A 1 221 ? -2.268 -1.140 -14.304 1.00 96.31 221 LEU A N 1
ATOM 1663 C CA . LEU A 1 221 ? -1.671 -2.014 -15.310 1.00 96.31 221 LEU A CA 1
ATOM 1664 C C . LEU A 1 221 ? -2.159 -1.674 -16.726 1.00 96.31 221 LEU A C 1
ATOM 1666 O O . LEU A 1 221 ? -1.346 -1.536 -17.634 1.00 96.31 221 LEU A O 1
ATOM 1670 N N . ALA A 1 222 ? -3.470 -1.502 -16.912 1.00 97.62 222 ALA A N 1
ATOM 1671 C CA . ALA A 1 222 ? -4.049 -1.150 -18.205 1.00 97.62 222 ALA A CA 1
ATOM 1672 C C . ALA A 1 222 ? -3.557 0.219 -18.697 1.00 97.62 222 ALA A C 1
ATOM 1674 O O . ALA A 1 222 ? -3.154 0.347 -19.849 1.00 97.62 222 ALA A O 1
ATOM 1675 N N . ILE A 1 223 ? -3.539 1.229 -17.822 1.00 97.62 223 ILE A N 1
ATOM 1676 C CA . ILE A 1 223 ? -3.077 2.580 -18.165 1.00 97.62 223 ILE A CA 1
ATOM 1677 C C . ILE A 1 223 ? -1.603 2.557 -18.567 1.00 97.62 223 ILE A C 1
ATOM 1679 O O . ILE A 1 223 ? -1.263 3.041 -19.644 1.00 97.62 223 ILE A O 1
ATOM 1683 N N . SER A 1 224 ? -0.738 1.974 -17.735 1.00 96.75 224 SER A N 1
ATOM 1684 C CA . SER A 1 224 ? 0.701 1.923 -18.017 1.00 96.75 224 SER A CA 1
ATOM 1685 C C . SER A 1 224 ? 1.021 1.138 -19.289 1.00 96.75 224 SER A C 1
ATOM 1687 O O . SER A 1 224 ? 1.832 1.593 -20.092 1.00 96.75 224 SER A O 1
ATOM 1689 N N . PHE A 1 225 ? 0.334 0.018 -19.531 1.00 96.56 225 PHE A N 1
ATOM 1690 C CA . PHE A 1 225 ? 0.454 -0.742 -20.774 1.00 96.56 225 PHE A CA 1
ATOM 1691 C C . PHE A 1 225 ? 0.037 0.084 -22.001 1.00 96.56 225 PHE A C 1
ATOM 1693 O O . PHE A 1 225 ? 0.774 0.140 -22.985 1.00 96.56 225 PHE A O 1
ATOM 1700 N N . CYS A 1 226 ? -1.121 0.752 -21.949 1.00 96.81 226 CYS A N 1
ATOM 1701 C CA . CYS A 1 226 ? -1.619 1.576 -23.052 1.00 96.81 226 CYS A CA 1
ATOM 1702 C C . CYS A 1 226 ? -0.690 2.758 -23.351 1.00 96.81 226 CYS A C 1
ATOM 1704 O O . CYS A 1 226 ? -0.379 3.003 -24.515 1.00 96.81 226 CYS A O 1
ATOM 1706 N N . VAL A 1 227 ? -0.217 3.461 -22.315 1.00 95.69 227 VAL A N 1
ATOM 1707 C CA . VAL A 1 227 ? 0.731 4.575 -22.463 1.00 95.69 227 VAL A CA 1
ATOM 1708 C C . VAL A 1 227 ? 2.043 4.075 -23.070 1.00 95.69 227 VAL A C 1
ATOM 1710 O O . VAL A 1 227 ? 2.485 4.620 -24.075 1.00 95.69 227 VAL A O 1
ATOM 1713 N N . ALA A 1 228 ? 2.616 2.987 -22.550 1.00 93.62 228 ALA A N 1
ATOM 1714 C CA . ALA A 1 228 ? 3.850 2.412 -23.086 1.00 93.62 228 ALA A CA 1
ATOM 1715 C C . ALA A 1 228 ? 3.706 1.916 -24.536 1.00 93.62 228 ALA A C 1
ATOM 1717 O O . ALA A 1 228 ? 4.661 1.960 -25.308 1.00 93.62 228 ALA A O 1
ATOM 1718 N N . MET A 1 229 ? 2.518 1.453 -24.942 1.00 93.62 229 MET A N 1
ATOM 1719 C CA . MET A 1 229 ? 2.276 1.017 -26.320 1.00 93.62 229 MET A CA 1
ATOM 1720 C C . MET A 1 229 ? 2.311 2.160 -27.336 1.00 93.62 229 MET A C 1
ATOM 1722 O O . MET A 1 229 ? 2.743 1.930 -28.467 1.00 93.62 229 MET A O 1
ATOM 1726 N N . VAL A 1 230 ? 1.865 3.359 -26.948 1.00 92.38 230 VAL A N 1
ATOM 1727 C CA . VAL A 1 230 ? 1.847 4.541 -27.824 1.00 92.38 230 VAL A CA 1
ATOM 1728 C C . VAL A 1 230 ? 3.139 5.358 -27.757 1.00 92.38 230 VAL A C 1
ATOM 1730 O O . VAL A 1 230 ? 3.358 6.210 -28.616 1.00 92.38 230 VAL A O 1
ATOM 1733 N N . THR A 1 231 ? 4.005 5.112 -26.768 1.00 87.38 231 THR A N 1
ATOM 1734 C CA . THR A 1 231 ? 5.291 5.806 -26.647 1.00 87.38 231 THR A CA 1
ATOM 1735 C C . THR A 1 231 ? 6.277 5.367 -27.747 1.00 87.38 231 THR A C 1
ATOM 1737 O O . THR A 1 231 ? 6.538 4.170 -27.902 1.00 87.38 231 THR A O 1
ATOM 1740 N N . PRO A 1 232 ? 6.859 6.313 -28.511 1.00 73.69 232 PRO A N 1
ATOM 1741 C CA . PRO A 1 232 ? 7.949 6.034 -29.447 1.00 73.69 232 PRO A CA 1
ATOM 1742 C C . PRO A 1 232 ? 9.245 5.674 -28.706 1.00 73.69 232 PRO A C 1
ATOM 1744 O O . PRO A 1 232 ? 9.546 6.278 -27.683 1.00 73.69 232 PRO A O 1
ATOM 1747 N N . GLY A 1 233 ? 10.039 4.742 -29.244 1.00 69.75 233 GLY A N 1
ATOM 1748 C CA . GLY A 1 233 ? 11.307 4.324 -28.625 1.00 69.75 233 GLY A CA 1
ATOM 1749 C C . GLY A 1 233 ? 11.101 3.333 -27.477 1.00 69.75 233 GLY A C 1
ATOM 1750 O O . GLY A 1 233 ? 11.164 3.691 -26.305 1.00 69.75 233 GLY A O 1
ATOM 1751 N N . LYS A 1 234 ? 10.836 2.064 -27.821 1.00 74.88 234 LYS A N 1
ATOM 1752 C CA . LYS A 1 234 ? 10.561 0.978 -26.864 1.00 74.88 234 LYS A CA 1
ATOM 1753 C C . LYS A 1 234 ? 11.839 0.459 -26.205 1.00 74.88 234 LYS A C 1
ATOM 1755 O O . LYS A 1 234 ? 12.228 -0.687 -26.418 1.00 74.88 234 LYS A O 1
ATOM 1760 N N . GLU A 1 235 ? 12.490 1.310 -25.428 1.00 80.94 235 GLU A N 1
ATOM 1761 C CA . GLU A 1 235 ? 13.688 0.955 -24.675 1.00 80.94 235 GLU A CA 1
ATOM 1762 C C . GLU A 1 235 ? 13.389 0.858 -23.180 1.00 80.94 235 GLU A C 1
ATOM 1764 O O . GLU A 1 235 ? 12.636 1.646 -22.606 1.00 80.94 235 GLU A O 1
ATOM 1769 N N . MET A 1 236 ? 13.967 -0.160 -22.545 1.00 82.69 236 MET A N 1
ATOM 1770 C CA . MET A 1 236 ? 13.853 -0.372 -21.107 1.00 82.69 236 MET A CA 1
ATOM 1771 C C . MET A 1 236 ? 14.784 0.603 -20.387 1.00 82.69 236 MET A C 1
ATOM 1773 O O . MET A 1 236 ? 16.003 0.499 -20.503 1.00 82.69 236 MET A O 1
ATOM 1777 N N . THR A 1 237 ? 14.212 1.532 -19.627 1.00 88.50 237 THR A N 1
ATOM 1778 C CA . THR A 1 237 ? 14.980 2.495 -18.831 1.00 88.50 237 THR A CA 1
ATOM 1779 C C . THR A 1 237 ? 15.541 1.859 -17.561 1.00 88.50 237 THR A C 1
ATOM 1781 O O . THR A 1 237 ? 15.063 0.813 -17.099 1.00 88.50 237 THR A O 1
ATOM 1784 N N . SER A 1 238 ? 16.539 2.504 -16.952 1.00 87.25 238 SER A N 1
ATOM 1785 C CA . SER A 1 238 ? 17.158 2.006 -15.721 1.00 87.25 238 SER A CA 1
ATOM 1786 C C . SER A 1 238 ? 16.139 1.899 -14.578 1.00 87.25 238 SER A C 1
ATOM 1788 O O . SER A 1 238 ? 16.128 0.904 -13.852 1.00 87.25 238 SER A O 1
ATOM 1790 N N . GLN A 1 239 ? 15.202 2.850 -14.481 1.00 87.75 239 GLN A N 1
ATOM 1791 C CA . GLN A 1 239 ? 14.116 2.837 -13.502 1.00 87.75 239 GLN A CA 1
ATOM 1792 C C . GLN A 1 239 ? 13.140 1.666 -13.695 1.00 87.75 239 GLN A C 1
ATOM 1794 O O . GLN A 1 239 ? 12.634 1.132 -12.707 1.00 87.75 239 GLN A O 1
ATOM 1799 N N . VAL A 1 240 ? 12.858 1.248 -14.936 1.00 89.88 240 VAL A N 1
ATOM 1800 C CA . VAL A 1 240 ? 11.974 0.099 -15.215 1.00 89.88 240 VAL A CA 1
ATOM 1801 C C . VAL A 1 240 ? 12.674 -1.213 -14.863 1.00 89.88 240 VAL A C 1
ATOM 1803 O O . VAL A 1 240 ? 12.066 -2.069 -14.210 1.00 89.88 240 VAL A O 1
ATOM 1806 N N . ILE A 1 241 ? 13.950 -1.344 -15.244 1.00 88.19 241 ILE A N 1
ATOM 1807 C CA . ILE A 1 241 ? 14.775 -2.536 -14.992 1.00 88.19 241 ILE A CA 1
ATOM 1808 C C . ILE A 1 241 ? 15.002 -2.738 -13.492 1.00 88.19 241 ILE A C 1
ATOM 1810 O O . ILE A 1 241 ? 14.827 -3.842 -12.980 1.00 88.19 241 ILE A O 1
ATOM 1814 N N . ALA A 1 242 ? 15.298 -1.663 -12.757 1.00 85.88 242 ALA A N 1
ATOM 1815 C CA . ALA A 1 242 ? 15.539 -1.717 -11.315 1.00 85.88 242 ALA A CA 1
ATOM 1816 C C . ALA A 1 242 ? 14.352 -2.280 -10.512 1.00 85.88 242 ALA A C 1
ATOM 1818 O O . ALA A 1 242 ? 14.527 -2.732 -9.386 1.00 85.88 242 ALA A O 1
ATOM 1819 N N . ARG A 1 243 ? 13.131 -2.271 -11.068 1.00 87.88 243 ARG A N 1
ATOM 1820 C CA . ARG A 1 243 ? 11.950 -2.867 -10.421 1.00 87.88 243 ARG A CA 1
ATOM 1821 C C . ARG A 1 243 ? 11.727 -4.334 -10.773 1.00 87.88 243 ARG A C 1
ATOM 1823 O O . ARG A 1 243 ? 10.974 -4.988 -10.062 1.00 87.88 243 ARG A O 1
ATOM 1830 N N . GLY A 1 244 ? 12.348 -4.855 -11.832 1.00 85.19 244 GLY A N 1
ATOM 1831 C CA . GLY A 1 244 ? 12.239 -6.262 -12.229 1.00 85.19 244 GLY A CA 1
ATOM 1832 C C . GLY A 1 244 ? 13.248 -7.193 -11.561 1.00 85.19 244 GLY A C 1
ATOM 1833 O O . GLY A 1 244 ? 13.184 -8.412 -11.750 1.00 85.19 244 GLY A O 1
ATOM 1834 N N . ASP A 1 245 ? 14.153 -6.660 -10.743 1.00 84.38 245 ASP A N 1
ATOM 1835 C CA . ASP A 1 245 ? 15.128 -7.458 -10.002 1.00 84.38 245 ASP A CA 1
ATOM 1836 C C . ASP A 1 245 ? 14.991 -7.305 -8.483 1.00 84.38 245 ASP A C 1
ATOM 1838 O O . ASP A 1 245 ? 15.916 -6.835 -7.828 1.00 84.38 245 ASP A O 1
ATOM 1842 N N . PRO A 1 246 ? 13.830 -7.672 -7.899 1.00 86.31 246 PRO A N 1
ATOM 1843 C CA . PRO A 1 246 ? 13.659 -7.568 -6.460 1.00 86.31 246 PRO A CA 1
ATOM 1844 C C . PRO A 1 246 ? 14.499 -8.607 -5.722 1.00 86.31 246 PRO A C 1
ATOM 1846 O O . PRO A 1 246 ? 14.680 -9.735 -6.193 1.00 86.31 246 PRO A O 1
ATOM 1849 N N . ASN A 1 247 ? 14.921 -8.263 -4.513 1.00 86.44 247 ASN A N 1
ATOM 1850 C CA . ASN A 1 247 ? 15.710 -9.127 -3.650 1.00 86.44 247 ASN A CA 1
ATOM 1851 C C . ASN A 1 247 ? 15.118 -9.218 -2.234 1.00 86.44 247 ASN A C 1
ATOM 1853 O O . ASN A 1 247 ? 14.143 -8.559 -1.873 1.00 86.44 247 ASN A O 1
ATOM 1857 N N . LEU A 1 248 ? 15.704 -10.074 -1.394 1.00 86.25 248 LEU A N 1
ATOM 1858 C CA . LEU A 1 248 ? 15.196 -10.308 -0.039 1.00 86.25 248 LEU A CA 1
ATOM 1859 C C . LEU A 1 248 ? 15.226 -9.046 0.853 1.00 86.25 248 LEU A C 1
ATOM 1861 O O . LEU A 1 248 ? 14.464 -8.963 1.818 1.00 86.25 248 LEU A O 1
ATOM 1865 N N . LEU A 1 249 ? 16.067 -8.053 0.541 1.00 85.81 249 LEU A N 1
ATOM 1866 C CA . LEU A 1 249 ? 16.121 -6.798 1.293 1.00 85.81 249 LEU A CA 1
ATOM 1867 C C . LEU A 1 249 ? 14.871 -5.950 1.046 1.00 85.81 249 LEU A C 1
ATOM 1869 O O . LEU A 1 249 ? 14.383 -5.329 1.991 1.00 85.81 249 LEU A O 1
ATOM 1873 N N . ASP A 1 250 ? 14.296 -5.999 -0.159 1.00 86.38 250 ASP A N 1
ATOM 1874 C CA . ASP A 1 250 ? 13.029 -5.328 -0.468 1.00 86.38 250 ASP A CA 1
ATOM 1875 C C . ASP A 1 250 ? 11.890 -5.838 0.421 1.00 86.38 250 ASP A C 1
ATOM 1877 O O . ASP A 1 250 ? 11.086 -5.050 0.922 1.00 86.38 250 ASP A O 1
ATOM 1881 N N . LEU A 1 251 ? 11.856 -7.149 0.702 1.00 86.50 251 LEU A N 1
ATOM 1882 C CA . LEU A 1 251 ? 10.899 -7.733 1.647 1.00 86.50 251 LEU A CA 1
ATOM 1883 C C . LEU A 1 251 ? 11.107 -7.177 3.064 1.00 86.50 251 LEU A C 1
ATOM 1885 O O . LEU A 1 251 ? 10.135 -6.832 3.737 1.00 86.50 251 LEU A O 1
ATOM 1889 N N . GLY A 1 252 ? 12.359 -7.067 3.517 1.00 87.38 252 GLY A N 1
ATOM 1890 C CA . GLY A 1 252 ? 12.688 -6.465 4.810 1.00 87.38 252 GLY A CA 1
ATOM 1891 C C . GLY A 1 252 ? 12.184 -5.024 4.910 1.00 87.38 252 GLY A C 1
ATOM 1892 O O . GLY A 1 252 ? 11.471 -4.684 5.858 1.00 87.38 252 GLY A O 1
ATOM 1893 N N . VAL A 1 253 ? 12.483 -4.203 3.899 1.00 88.00 253 VAL A N 1
ATOM 1894 C CA . VAL A 1 253 ? 11.992 -2.821 3.800 1.00 88.00 253 VAL A CA 1
ATOM 1895 C C . VAL A 1 253 ? 10.466 -2.799 3.839 1.00 88.00 253 VAL A C 1
ATOM 1897 O O . VAL A 1 253 ? 9.900 -2.112 4.684 1.00 88.00 253 VAL A O 1
ATOM 1900 N N . ALA A 1 254 ? 9.786 -3.609 3.025 1.00 87.94 254 ALA A N 1
ATOM 1901 C CA . ALA A 1 254 ? 8.327 -3.656 2.984 1.00 87.94 254 ALA A CA 1
ATOM 1902 C C . ALA A 1 254 ? 7.702 -3.977 4.355 1.00 87.94 254 ALA A C 1
ATOM 1904 O O . ALA A 1 254 ? 6.739 -3.323 4.769 1.00 87.94 254 ALA A O 1
ATOM 1905 N N . VAL A 1 255 ? 8.269 -4.936 5.094 1.00 88.19 255 VAL A N 1
ATOM 1906 C CA . VAL A 1 255 ? 7.801 -5.309 6.437 1.00 88.19 255 VAL A CA 1
ATOM 1907 C C . VAL A 1 255 ? 7.987 -4.157 7.426 1.00 88.19 255 VAL A C 1
ATOM 1909 O O . VAL A 1 255 ? 7.012 -3.730 8.045 1.00 88.19 255 VAL A O 1
ATOM 1912 N N . PHE A 1 256 ? 9.191 -3.600 7.566 1.00 89.25 256 PHE A N 1
ATOM 1913 C CA . PHE A 1 256 ? 9.431 -2.531 8.547 1.00 89.25 256 PHE A CA 1
ATOM 1914 C C . PHE A 1 256 ? 8.700 -1.235 8.195 1.00 89.25 256 PHE A C 1
ATOM 1916 O O . PHE A 1 256 ? 8.102 -0.600 9.068 1.00 89.25 256 PHE A O 1
ATOM 1923 N N . SER A 1 257 ? 8.680 -0.875 6.913 1.00 87.56 257 SER A N 1
ATOM 1924 C CA . SER A 1 257 ? 7.923 0.263 6.415 1.00 87.56 257 SER A CA 1
ATOM 1925 C C . SER A 1 257 ? 6.433 0.079 6.700 1.00 87.56 257 SER A C 1
ATOM 1927 O O . SER A 1 257 ? 5.820 0.975 7.265 1.00 87.56 257 SER A O 1
ATOM 1929 N N . SER A 1 258 ? 5.835 -1.088 6.450 1.00 88.69 258 SER A N 1
ATOM 1930 C CA . SER A 1 258 ? 4.410 -1.296 6.757 1.00 88.69 258 SER A CA 1
ATOM 1931 C C . SER A 1 258 ? 4.047 -1.112 8.234 1.00 88.69 258 SER A C 1
ATOM 1933 O O . SER A 1 258 ? 3.019 -0.503 8.546 1.00 88.69 258 SER A O 1
ATOM 1935 N N . ILE A 1 259 ? 4.907 -1.581 9.144 1.00 89.06 259 ILE A N 1
ATOM 1936 C CA . ILE A 1 259 ? 4.737 -1.397 10.588 1.00 89.06 259 ILE A CA 1
ATOM 1937 C C . ILE A 1 259 ? 4.762 0.097 10.918 1.00 89.06 259 ILE A C 1
ATOM 1939 O O . ILE A 1 259 ? 3.875 0.581 11.625 1.00 89.06 259 ILE A O 1
ATOM 1943 N N . ALA A 1 260 ? 5.729 0.830 10.356 1.00 87.75 260 ALA A N 1
ATOM 1944 C CA . ALA A 1 260 ? 5.860 2.271 10.529 1.00 87.75 260 ALA A CA 1
ATOM 1945 C C . ALA A 1 260 ? 4.655 3.042 9.960 1.00 87.75 260 ALA A C 1
ATOM 1947 O O . ALA A 1 260 ? 4.140 3.923 10.643 1.00 87.75 260 ALA A O 1
ATOM 1948 N N . ALA A 1 261 ? 4.148 2.684 8.773 1.00 86.31 261 ALA A N 1
ATOM 1949 C CA . ALA A 1 261 ? 2.957 3.309 8.182 1.00 86.31 261 ALA A CA 1
ATOM 1950 C C . ALA A 1 261 ? 1.731 3.107 9.063 1.00 86.31 261 ALA A C 1
ATOM 1952 O O . ALA A 1 261 ? 1.044 4.071 9.390 1.00 86.31 261 ALA A O 1
ATOM 1953 N N . ALA A 1 262 ? 1.457 1.865 9.463 1.00 87.56 262 ALA A N 1
ATOM 1954 C CA . ALA A 1 262 ? 0.305 1.558 10.298 1.00 87.56 262 ALA A CA 1
ATOM 1955 C C . ALA A 1 262 ? 0.385 2.261 11.660 1.00 87.56 262 ALA A C 1
ATOM 1957 O O . ALA A 1 262 ? -0.630 2.731 12.169 1.00 87.56 262 ALA A O 1
ATOM 1958 N N . TYR A 1 263 ? 1.588 2.379 12.229 1.00 86.12 263 TYR A N 1
ATOM 1959 C CA . TYR A 1 263 ? 1.813 3.108 13.475 1.00 86.12 263 TYR A CA 1
ATOM 1960 C C . TYR A 1 263 ? 1.625 4.622 13.304 1.00 86.12 263 TYR A C 1
ATOM 1962 O O . TYR A 1 263 ? 0.977 5.253 14.138 1.00 86.12 263 TYR A O 1
ATOM 1970 N N . ALA A 1 264 ? 2.150 5.197 12.219 1.00 84.56 264 ALA A N 1
ATOM 1971 C CA . ALA A 1 264 ? 2.031 6.618 11.914 1.00 84.56 264 ALA A CA 1
ATOM 1972 C C . ALA A 1 264 ? 0.578 7.018 11.612 1.00 84.56 264 ALA A C 1
ATOM 1974 O O . ALA A 1 264 ? 0.095 8.001 12.153 1.00 84.56 264 ALA A O 1
ATOM 1975 N N . LEU A 1 265 ? -0.165 6.213 10.846 1.00 81.75 265 LEU A N 1
ATOM 1976 C CA . LEU A 1 265 ? -1.599 6.431 10.607 1.00 81.75 265 LEU A CA 1
ATOM 1977 C C . LEU A 1 265 ? -2.433 6.344 11.885 1.00 81.75 265 LEU A C 1
ATOM 1979 O O . LEU A 1 265 ? -3.436 7.036 12.016 1.00 81.75 265 LEU A O 1
ATOM 1983 N N . ALA A 1 266 ? -2.020 5.510 12.837 1.00 80.19 266 ALA A N 1
ATOM 1984 C CA . ALA A 1 266 ? -2.687 5.399 14.125 1.00 80.19 266 ALA A CA 1
ATOM 1985 C C . ALA A 1 266 ? -2.372 6.570 15.079 1.00 80.19 266 ALA A C 1
ATOM 1987 O O . ALA A 1 266 ? -2.945 6.627 16.168 1.00 80.19 266 ALA A O 1
ATOM 1988 N N . ARG A 1 267 ? -1.460 7.483 14.706 1.00 78.25 267 ARG A N 1
ATOM 1989 C CA . ARG A 1 267 ? -1.048 8.638 15.513 1.00 78.25 267 ARG A CA 1
ATOM 1990 C C . ARG A 1 267 ? -1.063 9.940 14.701 1.00 78.25 267 ARG A C 1
ATOM 1992 O O . ARG A 1 267 ? -0.102 10.206 13.979 1.00 78.25 267 ARG A O 1
ATOM 1999 N N . PRO A 1 268 ? -2.047 10.828 14.913 1.00 66.62 268 PRO A N 1
ATOM 2000 C CA . PRO A 1 268 ? -2.152 12.074 14.149 1.00 66.62 268 PRO A CA 1
ATOM 2001 C C . PRO A 1 268 ? -0.941 13.012 14.308 1.00 66.62 268 PRO A C 1
ATOM 2003 O O . PRO A 1 268 ? -0.652 13.793 13.411 1.00 66.62 268 PRO A O 1
ATOM 2006 N N . ASN A 1 269 ? -0.162 12.892 15.389 1.00 67.00 269 ASN A N 1
ATOM 2007 C CA . ASN A 1 269 ? 1.014 13.739 15.637 1.00 67.00 269 ASN A CA 1
ATOM 2008 C C . ASN A 1 269 ? 2.262 13.388 14.795 1.00 67.00 269 ASN A C 1
ATOM 2010 O O . ASN A 1 269 ? 3.283 14.055 14.939 1.00 67.00 269 ASN A O 1
ATOM 2014 N N . ILE A 1 270 ? 2.232 12.344 13.951 1.00 67.62 270 ILE A N 1
ATOM 2015 C CA . ILE A 1 270 ? 3.410 11.863 13.195 1.00 67.62 270 ILE A CA 1
ATOM 2016 C C . ILE A 1 270 ? 3.139 11.848 11.677 1.00 67.62 270 ILE A C 1
ATOM 2018 O O . ILE A 1 270 ? 3.497 10.909 10.965 1.00 67.62 270 ILE A O 1
ATOM 2022 N N . VAL A 1 271 ? 2.513 12.914 11.165 1.00 55.91 271 VAL A N 1
ATOM 2023 C CA . VAL A 1 271 ? 2.074 13.029 9.758 1.00 55.91 271 VAL A CA 1
ATOM 2024 C C . VAL A 1 271 ? 3.225 12.824 8.759 1.00 55.91 271 VAL A C 1
ATOM 2026 O O . VAL A 1 271 ? 3.061 12.128 7.759 1.00 55.91 271 VAL A O 1
ATOM 2029 N N . GLY A 1 272 ? 4.422 13.349 9.051 1.00 61.47 272 GLY A N 1
ATOM 2030 C CA . GLY A 1 272 ? 5.584 13.251 8.154 1.00 61.47 272 GLY A CA 1
ATOM 2031 C C . GLY A 1 272 ? 6.109 11.825 7.937 1.00 61.47 272 GLY A C 1
ATOM 2032 O O . GLY A 1 272 ? 6.646 11.521 6.871 1.00 61.47 272 GLY A O 1
ATOM 2033 N N . ALA A 1 273 ? 5.909 10.919 8.902 1.00 61.09 273 ALA A N 1
ATOM 2034 C CA . ALA A 1 273 ? 6.350 9.530 8.769 1.00 61.09 273 ALA A CA 1
ATOM 2035 C C . ALA A 1 273 ? 5.516 8.755 7.737 1.00 61.09 273 ALA A C 1
ATOM 2037 O O . ALA A 1 273 ? 6.045 7.872 7.068 1.00 61.09 273 ALA A O 1
ATOM 2038 N N . VAL A 1 274 ? 4.238 9.108 7.550 1.00 65.31 274 VAL A N 1
ATOM 2039 C CA . VAL A 1 274 ? 3.357 8.438 6.578 1.00 65.31 274 VAL A CA 1
ATOM 2040 C C . VAL A 1 274 ? 3.864 8.652 5.148 1.00 65.31 274 VAL A C 1
ATOM 2042 O O . VAL A 1 274 ? 3.925 7.697 4.376 1.00 65.31 274 VAL A O 1
ATOM 2045 N N . ALA A 1 275 ? 4.308 9.870 4.820 1.00 60.19 275 ALA A N 1
ATOM 2046 C CA . ALA A 1 275 ? 4.858 10.193 3.503 1.00 60.19 275 ALA A CA 1
ATOM 2047 C C . ALA A 1 275 ? 6.166 9.432 3.220 1.00 60.19 275 ALA A C 1
ATOM 2049 O O . ALA A 1 275 ? 6.297 8.805 2.171 1.00 60.19 275 ALA A O 1
ATOM 2050 N N . GLY A 1 276 ? 7.106 9.408 4.175 1.00 62.09 276 GLY A N 1
ATOM 2051 C CA . GLY A 1 276 ? 8.368 8.668 4.026 1.00 62.09 276 GLY A CA 1
ATOM 2052 C C . GLY A 1 276 ? 8.163 7.161 3.841 1.00 62.09 276 GLY A C 1
ATOM 2053 O O . GLY A 1 276 ? 8.853 6.517 3.053 1.00 62.09 276 GLY A O 1
ATOM 2054 N N . VAL A 1 277 ? 7.158 6.596 4.510 1.00 66.94 277 VAL A N 1
ATOM 2055 C CA . VAL A 1 277 ? 6.818 5.178 4.385 1.00 66.94 277 VAL A CA 1
ATOM 2056 C C . VAL A 1 277 ? 6.089 4.862 3.071 1.00 66.94 277 VAL A C 1
ATOM 2058 O O . VAL A 1 277 ? 6.334 3.813 2.468 1.00 66.94 277 VAL A O 1
ATOM 2061 N N . ALA A 1 278 ? 5.222 5.758 2.595 1.00 65.12 278 ALA A N 1
ATOM 2062 C CA . ALA A 1 278 ? 4.578 5.630 1.288 1.00 65.12 278 ALA A CA 1
ATOM 2063 C C . ALA A 1 278 ? 5.613 5.632 0.148 1.00 65.12 278 ALA A C 1
ATOM 2065 O O . ALA A 1 278 ? 5.516 4.819 -0.771 1.00 65.12 278 ALA A O 1
ATOM 2066 N N . ILE A 1 279 ? 6.655 6.466 0.262 1.00 62.06 279 ILE A N 1
ATOM 2067 C CA . ILE A 1 279 ? 7.793 6.479 -0.669 1.00 62.06 279 ILE A CA 1
ATOM 2068 C C . ILE A 1 279 ? 8.573 5.157 -0.593 1.00 62.06 279 ILE A C 1
ATOM 2070 O O . ILE A 1 279 ? 8.867 4.558 -1.625 1.00 62.06 279 ILE A O 1
ATOM 2074 N N . ALA A 1 280 ? 8.875 4.668 0.614 1.00 60.50 280 ALA A N 1
ATOM 2075 C CA . ALA A 1 280 ? 9.672 3.452 0.805 1.00 60.50 280 ALA A CA 1
ATOM 2076 C C . ALA A 1 280 ? 8.980 2.170 0.302 1.00 60.50 280 ALA A C 1
ATOM 2078 O O . ALA A 1 280 ? 9.645 1.248 -0.157 1.00 60.50 280 ALA A O 1
ATOM 2079 N N . THR A 1 281 ? 7.646 2.105 0.367 1.00 63.31 281 THR A N 1
ATOM 2080 C CA . THR A 1 281 ? 6.870 0.917 -0.050 1.00 63.31 281 THR A CA 1
ATOM 2081 C C . THR A 1 281 ? 6.433 0.927 -1.516 1.00 63.31 281 THR A C 1
ATOM 2083 O O . THR A 1 281 ? 5.919 -0.085 -1.994 1.00 63.31 281 THR A O 1
ATOM 2086 N N . ALA A 1 282 ? 6.653 2.045 -2.222 1.00 69.25 282 ALA A N 1
ATOM 2087 C CA . ALA A 1 282 ? 6.583 2.235 -3.673 1.00 69.25 282 ALA A CA 1
ATOM 2088 C C . ALA A 1 282 ? 5.719 1.214 -4.440 1.00 69.25 282 ALA A C 1
ATOM 2090 O O . ALA A 1 282 ? 6.254 0.301 -5.058 1.00 69.25 282 ALA A O 1
ATOM 2091 N N . LEU A 1 283 ? 4.390 1.366 -4.428 1.00 81.81 283 LEU A N 1
ATOM 2092 C CA . LEU A 1 283 ? 3.458 0.380 -5.008 1.00 81.81 283 LEU A CA 1
ATOM 2093 C C . LEU A 1 283 ? 3.086 0.648 -6.472 1.00 81.81 283 LEU A C 1
ATOM 2095 O O . LEU A 1 283 ? 2.983 -0.286 -7.266 1.00 81.81 283 LEU A O 1
ATOM 2099 N N . VAL A 1 284 ? 2.880 1.917 -6.840 1.00 91.31 284 VAL A N 1
ATOM 2100 C CA . VAL A 1 284 ? 2.471 2.287 -8.207 1.00 91.31 284 VAL A CA 1
ATOM 2101 C C . VAL A 1 284 ? 3.588 2.054 -9.225 1.00 91.31 284 VAL A C 1
ATOM 2103 O O . VAL A 1 284 ? 3.301 1.468 -10.268 1.00 91.31 284 VAL A O 1
ATOM 2106 N N . PRO A 1 285 ? 4.857 2.422 -8.959 1.00 92.00 285 PRO A N 1
ATOM 2107 C CA . PRO A 1 285 ? 5.903 2.263 -9.968 1.00 92.00 285 PRO A CA 1
ATOM 2108 C C . PRO A 1 285 ? 6.248 0.812 -10.325 1.00 92.00 285 PRO A C 1
ATOM 2110 O O . PRO A 1 285 ? 6.379 0.550 -11.516 1.00 92.00 285 PRO A O 1
ATOM 2113 N N . PRO A 1 286 ? 6.325 -0.163 -9.392 1.00 92.62 286 PRO A N 1
ATOM 2114 C CA . PRO A 1 286 ? 6.442 -1.572 -9.768 1.00 92.62 286 PRO A CA 1
ATOM 2115 C C . PRO A 1 286 ? 5.293 -2.018 -10.665 1.00 92.62 286 PRO A C 1
ATOM 2117 O O . PRO A 1 286 ? 5.527 -2.650 -11.685 1.00 92.62 286 PRO A O 1
ATOM 2120 N N . LEU A 1 287 ? 4.061 -1.617 -10.353 1.00 94.44 287 LEU A N 1
ATOM 2121 C CA . LEU A 1 287 ? 2.904 -1.986 -11.156 1.00 94.44 287 LEU A CA 1
ATOM 2122 C C . LEU A 1 287 ? 2.912 -1.350 -12.558 1.00 94.44 287 LEU A C 1
ATOM 2124 O O . LEU A 1 287 ? 2.568 -2.012 -13.535 1.00 94.44 287 LEU A O 1
ATOM 2128 N N . CYS A 1 288 ? 3.359 -0.099 -12.677 1.00 95.75 288 CYS A N 1
ATOM 2129 C CA . CYS A 1 288 ? 3.571 0.536 -13.978 1.00 95.75 288 CYS A CA 1
ATOM 2130 C C . CYS A 1 288 ? 4.730 -0.120 -14.743 1.00 95.75 288 CYS A C 1
ATOM 2132 O O . CYS A 1 288 ? 4.627 -0.320 -15.949 1.00 95.75 288 CYS A O 1
ATOM 2134 N N . SER A 1 289 ? 5.799 -0.524 -14.048 1.00 95.25 289 SER A N 1
ATOM 2135 C CA . SER A 1 289 ? 6.912 -1.282 -14.632 1.00 95.25 289 SER A CA 1
ATOM 2136 C C . SER A 1 289 ? 6.441 -2.625 -15.193 1.00 95.25 289 SER A C 1
ATOM 2138 O O . SER A 1 289 ? 6.859 -2.995 -16.288 1.00 95.25 289 SER A O 1
ATOM 2140 N N . VAL A 1 290 ? 5.499 -3.313 -14.534 1.00 96.19 290 VAL A N 1
ATOM 2141 C CA . VAL A 1 290 ? 4.844 -4.512 -15.089 1.00 96.19 290 VAL A CA 1
ATOM 2142 C C . VAL A 1 290 ? 4.155 -4.191 -16.419 1.00 96.19 290 VAL A C 1
ATOM 2144 O O . VAL A 1 290 ? 4.388 -4.889 -17.404 1.00 96.19 290 VAL A O 1
ATOM 2147 N N . GLY A 1 291 ? 3.353 -3.122 -16.480 1.00 95.94 291 GLY A N 1
ATOM 2148 C CA . GLY A 1 291 ? 2.650 -2.717 -17.703 1.00 95.94 291 GLY A CA 1
ATOM 2149 C C . GLY A 1 291 ? 3.589 -2.332 -18.849 1.00 95.94 291 GLY A C 1
ATOM 2150 O O . GLY A 1 291 ? 3.410 -2.812 -19.968 1.00 95.94 291 GLY A O 1
ATOM 2151 N N . ILE A 1 292 ? 4.635 -1.549 -18.560 1.00 95.56 292 ILE A N 1
ATOM 2152 C CA . ILE A 1 292 ? 5.685 -1.187 -19.529 1.00 95.56 292 ILE A CA 1
ATOM 2153 C C . ILE A 1 292 ? 6.420 -2.442 -20.017 1.00 95.56 292 ILE A C 1
ATOM 2155 O O . ILE A 1 292 ? 6.587 -2.649 -21.216 1.00 95.56 292 ILE A O 1
ATOM 2159 N N . SER A 1 293 ? 6.811 -3.326 -19.099 1.00 94.62 293 SER A N 1
ATOM 2160 C CA . SER A 1 293 ? 7.543 -4.552 -19.432 1.00 94.62 293 SER A CA 1
ATOM 2161 C C . SER A 1 293 ? 6.706 -5.494 -20.299 1.00 94.62 293 SER A C 1
ATOM 2163 O O . SER A 1 293 ? 7.225 -6.074 -21.251 1.00 94.62 293 SER A O 1
ATOM 2165 N N . PHE A 1 294 ? 5.399 -5.607 -20.038 1.00 94.50 294 PHE A N 1
ATOM 2166 C CA . PHE A 1 294 ? 4.480 -6.339 -20.914 1.00 94.50 294 PHE A CA 1
ATOM 2167 C C . PHE A 1 294 ? 4.365 -5.699 -22.298 1.00 94.50 294 PHE A C 1
ATOM 2169 O O . PHE A 1 294 ? 4.427 -6.411 -23.301 1.00 94.50 294 PHE A O 1
ATOM 2176 N N . ALA A 1 295 ? 4.240 -4.372 -22.366 1.00 93.88 295 ALA A N 1
ATOM 2177 C CA . ALA A 1 295 ? 4.200 -3.628 -23.623 1.00 93.88 295 ALA A CA 1
ATOM 2178 C C . ALA A 1 295 ? 5.477 -3.855 -24.460 1.00 93.88 295 ALA A C 1
ATOM 2180 O O . ALA A 1 295 ? 5.414 -3.985 -25.685 1.00 93.88 295 ALA A O 1
ATOM 2181 N N . TYR A 1 296 ? 6.635 -3.965 -23.806 1.00 92.62 296 TYR A N 1
ATOM 2182 C CA . TYR A 1 296 ? 7.936 -4.158 -24.457 1.00 92.62 296 TYR A CA 1
ATOM 2183 C C . TYR A 1 296 ? 8.343 -5.633 -24.602 1.00 92.62 296 TYR A C 1
ATOM 2185 O O . TYR A 1 296 ? 9.429 -5.918 -25.097 1.00 92.62 296 TYR A O 1
ATOM 2193 N N . LYS A 1 297 ? 7.467 -6.581 -24.229 1.00 91.50 297 LYS A N 1
ATOM 2194 C CA . LYS A 1 297 ? 7.719 -8.038 -24.250 1.00 91.50 297 LYS A CA 1
ATOM 2195 C C . LYS A 1 297 ? 8.897 -8.491 -23.368 1.00 91.50 297 LYS A C 1
ATOM 2197 O O . LYS A 1 297 ? 9.426 -9.584 -23.551 1.00 91.50 297 LYS A O 1
ATOM 2202 N N . ALA A 1 298 ? 9.280 -7.686 -22.380 1.00 90.88 298 ALA A N 1
ATOM 2203 C CA . ALA A 1 298 ? 10.298 -8.005 -21.385 1.00 90.88 298 ALA A CA 1
ATOM 2204 C C . ALA A 1 298 ? 9.680 -8.804 -20.220 1.00 90.88 298 ALA A C 1
ATOM 2206 O O . ALA A 1 298 ? 9.530 -8.302 -19.104 1.00 90.88 298 ALA A O 1
ATOM 2207 N N . TYR A 1 299 ? 9.272 -10.049 -20.485 1.00 91.94 299 TYR A N 1
ATOM 2208 C CA . TYR A 1 299 ? 8.506 -10.858 -19.528 1.00 91.94 299 TYR A CA 1
ATOM 2209 C C . TYR A 1 299 ? 9.258 -11.151 -18.224 1.00 91.94 299 TYR A C 1
ATOM 2211 O O . TYR A 1 299 ? 8.643 -11.127 -17.160 1.00 91.94 299 TYR A O 1
ATOM 2219 N N . ASP A 1 300 ? 10.577 -11.346 -18.280 1.00 88.94 300 ASP A N 1
ATOM 2220 C CA . ASP A 1 300 ? 11.390 -11.593 -17.081 1.00 88.94 300 ASP A CA 1
ATOM 2221 C C . ASP A 1 300 ? 11.344 -10.404 -16.112 1.00 88.94 300 ASP A C 1
ATOM 2223 O O . ASP A 1 300 ? 11.151 -10.575 -14.905 1.00 88.94 300 ASP A O 1
ATOM 2227 N N . ASN A 1 301 ? 11.433 -9.182 -16.651 1.00 89.06 301 ASN A N 1
ATOM 2228 C CA . ASN A 1 301 ? 11.312 -7.956 -15.867 1.00 89.06 301 ASN A CA 1
ATOM 2229 C C . ASN A 1 301 ? 9.888 -7.779 -15.323 1.00 89.06 301 ASN A C 1
ATOM 2231 O O . ASN A 1 301 ? 9.710 -7.424 -14.159 1.00 89.06 301 ASN A O 1
ATOM 2235 N N . ALA A 1 302 ? 8.872 -8.085 -16.141 1.00 93.31 302 ALA A N 1
ATOM 2236 C CA . ALA A 1 302 ? 7.470 -8.014 -15.737 1.00 93.31 302 ALA A CA 1
ATOM 2237 C C . ALA A 1 302 ? 7.171 -8.940 -14.546 1.00 93.31 302 ALA A C 1
ATOM 2239 O O . ALA A 1 302 ? 6.517 -8.525 -13.592 1.00 93.31 302 ALA A O 1
ATOM 2240 N N . VAL A 1 303 ? 7.677 -10.178 -14.571 1.00 92.56 303 VAL A N 1
ATOM 2241 C CA . VAL A 1 303 ? 7.502 -11.142 -13.474 1.00 92.56 303 VAL A CA 1
ATOM 2242 C C . VAL A 1 303 ? 8.183 -10.646 -12.202 1.00 92.56 303 VAL A C 1
ATOM 2244 O O . VAL A 1 303 ? 7.578 -10.705 -11.133 1.00 92.56 303 VAL A O 1
ATOM 2247 N N . GLY A 1 304 ? 9.403 -10.115 -12.299 1.00 91.25 304 GLY A N 1
ATOM 2248 C CA . GLY A 1 304 ? 10.096 -9.547 -11.145 1.00 91.25 304 GLY A CA 1
ATOM 2249 C C . GLY A 1 304 ? 9.382 -8.331 -10.549 1.00 91.25 304 GLY A C 1
ATOM 2250 O O . GLY A 1 304 ? 9.170 -8.276 -9.341 1.00 91.25 304 GLY A O 1
ATOM 2251 N N . ALA A 1 305 ? 8.915 -7.402 -11.384 1.00 92.50 305 ALA A N 1
ATOM 2252 C CA . ALA A 1 305 ? 8.188 -6.222 -10.921 1.00 92.50 305 ALA A CA 1
ATOM 2253 C C . ALA A 1 305 ? 6.829 -6.585 -10.304 1.00 92.50 305 ALA A C 1
ATOM 2255 O O . ALA A 1 305 ? 6.420 -6.002 -9.295 1.00 92.50 305 ALA A O 1
ATOM 2256 N N . ALA A 1 306 ? 6.151 -7.597 -10.853 1.00 92.75 306 ALA A N 1
ATOM 2257 C CA . ALA A 1 306 ? 4.923 -8.133 -10.279 1.00 92.75 306 ALA A CA 1
ATOM 2258 C C . ALA A 1 306 ? 5.196 -8.792 -8.924 1.00 92.75 306 ALA A C 1
ATOM 2260 O O . ALA A 1 306 ? 4.439 -8.589 -7.975 1.00 92.75 306 ALA A O 1
ATOM 2261 N N . LEU A 1 307 ? 6.296 -9.540 -8.811 1.00 91.69 307 LEU A N 1
ATOM 2262 C CA . LEU A 1 307 ? 6.719 -10.164 -7.565 1.00 91.69 307 LEU A CA 1
ATOM 2263 C C . LEU A 1 307 ? 6.958 -9.115 -6.476 1.00 91.69 307 LEU A C 1
ATOM 2265 O O . LEU A 1 307 ? 6.395 -9.244 -5.390 1.00 91.69 307 LEU A O 1
ATOM 2269 N N . LEU A 1 308 ? 7.704 -8.050 -6.787 1.00 90.69 308 LEU A N 1
ATOM 2270 C CA . LEU A 1 308 ? 7.927 -6.924 -5.877 1.00 90.69 308 LEU A CA 1
ATOM 2271 C C . LEU A 1 308 ? 6.603 -6.313 -5.400 1.00 90.69 308 LEU A C 1
ATOM 2273 O O . LEU A 1 308 ? 6.395 -6.114 -4.204 1.00 90.69 308 LEU A O 1
ATOM 2277 N N . PHE A 1 309 ? 5.671 -6.068 -6.327 1.00 91.94 309 PHE A N 1
ATOM 2278 C CA . PHE A 1 309 ? 4.350 -5.542 -5.994 1.00 91.94 309 PHE A CA 1
ATOM 2279 C C . PHE A 1 309 ? 3.589 -6.463 -5.029 1.00 91.94 309 PHE A C 1
ATOM 2281 O O . PHE A 1 309 ? 3.122 -6.006 -3.986 1.00 91.94 309 PHE A O 1
ATOM 2288 N N . PHE A 1 310 ? 3.473 -7.759 -5.336 1.00 91.62 310 PHE A N 1
ATOM 2289 C CA . PHE A 1 310 ? 2.716 -8.694 -4.498 1.00 91.62 310 PHE A CA 1
ATOM 2290 C C . PHE A 1 310 ? 3.326 -8.863 -3.107 1.00 91.62 310 PHE A C 1
ATOM 2292 O O . PHE A 1 310 ? 2.585 -8.896 -2.122 1.00 91.62 310 PHE A O 1
ATOM 2299 N N . VAL A 1 311 ? 4.656 -8.919 -3.012 1.00 90.12 311 VAL A N 1
ATOM 2300 C CA . VAL A 1 311 ? 5.369 -8.942 -1.730 1.00 90.12 311 VAL A CA 1
ATOM 2301 C C . VAL A 1 311 ? 5.010 -7.713 -0.902 1.00 90.12 311 VAL A C 1
ATOM 2303 O O . VAL A 1 311 ? 4.607 -7.859 0.253 1.00 90.12 311 VAL A O 1
ATOM 2306 N N . ASN A 1 312 ? 5.065 -6.521 -1.502 1.00 91.69 312 ASN A N 1
ATOM 2307 C CA . ASN A 1 312 ? 4.749 -5.276 -0.807 1.00 91.69 312 ASN A CA 1
ATOM 2308 C C . ASN A 1 312 ? 3.294 -5.247 -0.334 1.00 91.69 312 ASN A C 1
ATOM 2310 O O . ASN A 1 312 ? 3.035 -4.903 0.817 1.00 91.69 312 ASN A O 1
ATOM 2314 N N . VAL A 1 313 ? 2.339 -5.665 -1.171 1.00 92.69 313 VAL A N 1
ATOM 2315 C CA . VAL A 1 313 ? 0.920 -5.738 -0.784 1.00 92.69 313 VAL A CA 1
ATOM 2316 C C . VAL A 1 313 ? 0.727 -6.649 0.428 1.00 92.69 313 VAL A C 1
ATOM 2318 O O . VAL A 1 313 ? 0.091 -6.257 1.407 1.00 92.69 313 VAL A O 1
ATOM 2321 N N . VAL A 1 314 ? 1.277 -7.865 0.385 1.00 93.38 314 VAL A N 1
ATOM 2322 C CA . VAL A 1 314 ? 1.114 -8.843 1.467 1.00 93.38 314 VAL A CA 1
ATOM 2323 C C . VAL A 1 314 ? 1.803 -8.366 2.747 1.00 93.38 314 VAL A C 1
ATOM 2325 O O . VAL A 1 314 ? 1.203 -8.448 3.822 1.00 93.38 314 VAL A O 1
ATOM 2328 N N . ALA A 1 315 ? 3.016 -7.817 2.636 1.00 91.50 315 ALA A N 1
ATOM 2329 C CA . ALA A 1 315 ? 3.751 -7.242 3.756 1.00 91.50 315 ALA A CA 1
ATOM 2330 C C . ALA A 1 315 ? 2.974 -6.087 4.401 1.00 91.50 315 ALA A C 1
ATOM 2332 O O . ALA A 1 315 ? 2.823 -6.073 5.620 1.00 91.50 315 ALA A O 1
ATOM 2333 N N . ILE A 1 316 ? 2.392 -5.180 3.604 1.00 92.44 316 ILE A N 1
ATOM 2334 C CA . ILE A 1 316 ? 1.589 -4.062 4.117 1.00 92.44 316 ILE A CA 1
ATOM 2335 C C . ILE A 1 316 ? 0.370 -4.551 4.889 1.00 92.44 316 ILE A C 1
ATOM 2337 O O . ILE A 1 316 ? 0.115 -4.081 5.998 1.00 92.44 316 ILE A O 1
ATOM 2341 N N . ILE A 1 317 ? -0.372 -5.511 4.337 1.00 94.38 317 ILE A N 1
ATOM 2342 C CA . ILE A 1 317 ? -1.579 -6.039 4.981 1.00 94.38 317 ILE A CA 1
ATOM 2343 C C . ILE A 1 317 ? -1.227 -6.738 6.302 1.00 94.38 317 ILE A C 1
ATOM 2345 O O . ILE A 1 317 ? -1.883 -6.494 7.319 1.00 94.38 317 ILE A O 1
ATOM 2349 N N . LEU A 1 318 ? -0.195 -7.589 6.305 1.00 93.81 318 LEU A N 1
ATOM 2350 C CA . LEU A 1 318 ? 0.240 -8.318 7.500 1.00 93.81 318 LEU A CA 1
ATOM 2351 C C . LEU A 1 318 ? 0.838 -7.389 8.559 1.00 93.81 318 LEU A C 1
ATOM 2353 O O . LEU A 1 318 ? 0.461 -7.488 9.727 1.00 93.81 318 LEU A O 1
ATOM 2357 N N . GLY A 1 319 ? 1.720 -6.472 8.163 1.00 92.38 319 GLY A N 1
ATOM 2358 C CA . GLY A 1 319 ? 2.335 -5.503 9.064 1.00 92.38 319 GLY A CA 1
ATOM 2359 C C . GLY A 1 319 ? 1.305 -4.565 9.679 1.00 92.38 319 GLY A C 1
ATOM 2360 O O . GLY A 1 319 ? 1.302 -4.375 10.892 1.00 92.38 319 GLY A O 1
ATOM 2361 N N . ALA A 1 320 ? 0.340 -4.077 8.894 1.00 92.31 320 ALA A N 1
ATOM 2362 C CA . ALA A 1 320 ? -0.768 -3.288 9.425 1.00 92.31 320 ALA A CA 1
ATOM 2363 C C . ALA A 1 320 ? -1.647 -4.094 10.393 1.00 92.31 320 ALA A C 1
ATOM 2365 O O . ALA A 1 320 ? -1.965 -3.610 11.481 1.00 92.31 320 ALA A O 1
ATOM 2366 N N . ALA A 1 321 ? -2.003 -5.337 10.051 1.00 92.75 321 ALA A N 1
ATOM 2367 C CA . ALA A 1 321 ? -2.773 -6.207 10.941 1.00 92.75 321 ALA A CA 1
ATOM 2368 C C . ALA A 1 321 ? -2.042 -6.461 12.272 1.00 92.75 321 ALA A C 1
ATOM 2370 O O . ALA A 1 321 ? -2.662 -6.402 13.338 1.00 92.75 321 ALA A O 1
ATOM 2371 N N . MET A 1 322 ? -0.730 -6.710 12.216 1.00 91.19 322 MET A N 1
ATOM 2372 C CA . MET A 1 322 ? 0.125 -6.903 13.385 1.00 91.19 322 MET A CA 1
ATOM 2373 C C . MET A 1 322 ? 0.202 -5.633 14.237 1.00 91.19 322 MET A C 1
ATOM 2375 O O . MET A 1 322 ? -0.093 -5.691 15.432 1.00 91.19 322 MET A O 1
ATOM 2379 N N . THR A 1 323 ? 0.509 -4.482 13.637 1.00 89.81 323 THR A N 1
ATOM 2380 C CA . THR A 1 323 ? 0.610 -3.202 14.348 1.00 89.81 323 THR A CA 1
ATOM 2381 C C . THR A 1 323 ? -0.706 -2.827 15.021 1.00 89.81 323 THR A C 1
ATOM 2383 O O . THR A 1 323 ? -0.723 -2.499 16.206 1.00 89.81 323 THR A O 1
ATOM 2386 N N . PHE A 1 324 ? -1.840 -2.943 14.327 1.00 88.44 324 PHE A N 1
ATOM 2387 C CA . PHE A 1 324 ? -3.141 -2.646 14.927 1.00 88.44 324 PHE A CA 1
ATOM 2388 C C . PHE A 1 324 ? -3.483 -3.604 16.075 1.00 88.44 324 PHE A C 1
ATOM 2390 O O . PHE A 1 324 ? -3.960 -3.155 17.120 1.00 88.44 324 PHE A O 1
ATOM 2397 N N . ARG A 1 325 ? -3.174 -4.903 15.946 1.00 85.56 325 ARG A N 1
ATOM 2398 C CA . ARG A 1 325 ? -3.310 -5.864 17.055 1.00 85.56 325 ARG A CA 1
ATOM 2399 C C . ARG A 1 325 ? -2.450 -5.465 18.260 1.00 85.56 325 ARG A C 1
ATOM 2401 O O . ARG A 1 325 ? -2.950 -5.517 19.382 1.00 85.56 325 ARG A O 1
ATOM 2408 N N . MET A 1 326 ? -1.206 -5.028 18.044 1.00 84.31 326 MET A N 1
ATOM 2409 C CA . MET A 1 326 ? -0.308 -4.556 19.112 1.00 84.31 326 MET A CA 1
ATOM 2410 C C . MET A 1 326 ? -0.820 -3.278 19.789 1.00 84.31 326 MET A C 1
ATOM 2412 O O . MET A 1 326 ? -0.712 -3.143 21.005 1.00 84.31 326 MET A O 1
ATOM 2416 N N . LEU A 1 327 ? -1.443 -2.377 19.026 1.00 82.00 327 LEU A N 1
ATOM 2417 C CA . LEU A 1 327 ? -2.064 -1.148 19.533 1.00 82.00 327 LEU A CA 1
ATOM 2418 C C . LEU A 1 327 ? -3.398 -1.391 20.267 1.00 82.00 327 LEU A C 1
ATOM 2420 O O . LEU A 1 327 ? -4.000 -0.449 20.786 1.00 82.00 327 LEU A O 1
ATOM 2424 N N . GLY A 1 328 ? -3.858 -2.645 20.346 1.00 75.00 328 GLY A N 1
ATOM 2425 C CA . GLY A 1 328 ? -5.091 -3.030 21.034 1.00 75.00 328 GLY A CA 1
ATOM 2426 C C . GLY A 1 328 ? -6.358 -2.868 20.191 1.00 75.00 328 GLY A C 1
ATOM 2427 O O . GLY A 1 328 ? -7.465 -2.970 20.727 1.00 75.00 328 GLY A O 1
ATOM 2428 N N . VAL A 1 329 ? -6.222 -2.649 18.879 1.00 78.00 329 VAL A N 1
ATOM 2429 C CA . VAL A 1 329 ? -7.355 -2.609 17.954 1.00 78.00 329 VAL A CA 1
ATOM 2430 C C . VAL A 1 329 ? -7.965 -4.000 17.869 1.00 78.00 329 VAL A C 1
ATOM 2432 O O . VAL A 1 329 ? -7.382 -4.939 17.326 1.00 78.00 329 VAL A O 1
ATOM 2435 N N . THR A 1 330 ? -9.164 -4.130 18.421 1.00 71.00 330 THR A N 1
ATOM 2436 C CA . THR A 1 330 ? -9.923 -5.376 18.425 1.00 71.00 330 THR A CA 1
ATOM 2437 C C . THR A 1 330 ? -11.346 -5.109 17.959 1.00 71.00 330 THR A C 1
ATOM 2439 O O . THR A 1 330 ? -11.929 -4.050 18.202 1.00 71.00 330 THR A O 1
ATOM 2442 N N . GLY A 1 331 ? -11.896 -6.062 17.212 1.00 67.12 331 GLY A N 1
ATOM 2443 C CA . GLY A 1 331 ? -13.284 -6.014 16.771 1.00 67.12 331 GLY A CA 1
ATOM 2444 C C . GLY A 1 331 ? -14.260 -6.302 17.906 1.00 67.12 331 GLY A C 1
ATOM 2445 O O . GLY A 1 331 ? -13.876 -6.737 18.992 1.00 67.12 331 GLY A O 1
ATOM 2446 N N . LYS A 1 332 ? -15.559 -6.133 17.628 1.00 62.31 332 LYS A N 1
ATOM 2447 C CA . LYS A 1 332 ? -16.613 -6.748 18.455 1.00 62.31 332 LYS A CA 1
ATOM 2448 C C . LYS A 1 332 ? -16.348 -8.254 18.558 1.00 62.31 332 LYS A C 1
ATOM 2450 O O . LYS A 1 332 ? -15.739 -8.798 17.642 1.00 62.31 332 LYS A O 1
ATOM 2455 N N . ALA A 1 333 ? -16.809 -8.899 19.636 1.00 60.62 333 ALA A N 1
ATOM 2456 C CA . ALA A 1 333 ? -16.672 -10.343 19.848 1.00 60.62 333 ALA A CA 1
ATOM 2457 C C . ALA A 1 333 ? -16.984 -11.101 18.548 1.00 60.62 333 ALA A C 1
ATOM 2459 O O . ALA A 1 333 ? -18.140 -11.200 18.139 1.00 60.62 333 ALA A O 1
ATOM 2460 N N . ALA A 1 334 ? -15.921 -11.517 17.861 1.00 62.03 334 ALA A N 1
ATOM 2461 C CA . ALA A 1 334 ? -16.022 -12.071 16.528 1.00 62.03 334 ALA A CA 1
ATOM 2462 C C . ALA A 1 334 ? -16.681 -13.439 16.651 1.00 62.03 334 ALA A C 1
ATOM 2464 O O . ALA A 1 334 ? -16.243 -14.264 17.457 1.00 62.03 334 ALA A O 1
ATOM 2465 N N . ASP A 1 335 ? -17.728 -13.673 15.864 1.00 73.25 335 ASP A N 1
ATOM 2466 C CA . ASP A 1 335 ? -18.324 -15.000 15.781 1.00 73.25 335 ASP A CA 1
ATOM 2467 C C . ASP A 1 335 ? -17.256 -16.022 15.338 1.00 73.25 335 ASP A C 1
ATOM 2469 O O . ASP A 1 335 ? -16.277 -15.675 14.662 1.00 73.25 335 ASP A O 1
ATOM 2473 N N . LYS A 1 336 ? -17.439 -17.299 15.691 1.00 76.81 336 LYS A N 1
ATOM 2474 C CA . LYS A 1 336 ? -16.518 -18.391 15.335 1.00 76.81 336 LYS A CA 1
ATOM 2475 C C . LYS A 1 336 ? -16.219 -18.402 13.830 1.00 76.81 336 LYS A C 1
ATOM 2477 O O . LYS A 1 336 ? -15.098 -18.722 13.436 1.00 76.81 336 LYS A O 1
ATOM 2482 N N . GLY A 1 337 ? -17.188 -18.026 12.988 1.00 79.38 337 GLY A N 1
ATOM 2483 C CA . GLY A 1 337 ? -16.999 -17.880 11.541 1.00 79.38 337 GLY A CA 1
ATOM 2484 C C . GLY A 1 337 ? -16.021 -16.763 11.154 1.00 79.38 337 GLY A C 1
ATOM 2485 O O . GLY A 1 337 ? -15.110 -16.990 10.356 1.00 79.38 337 GLY A O 1
ATOM 2486 N N . GLN A 1 338 ? -16.151 -15.579 11.757 1.00 80.38 338 GLN A N 1
ATOM 2487 C CA . GLN A 1 338 ? -15.264 -14.437 11.499 1.00 80.38 338 GLN A CA 1
ATOM 2488 C C . GLN A 1 338 ? -13.837 -14.703 11.987 1.00 80.38 338 GLN A C 1
ATOM 2490 O O . GLN A 1 338 ? -12.880 -14.385 11.284 1.00 80.38 338 GLN A O 1
AT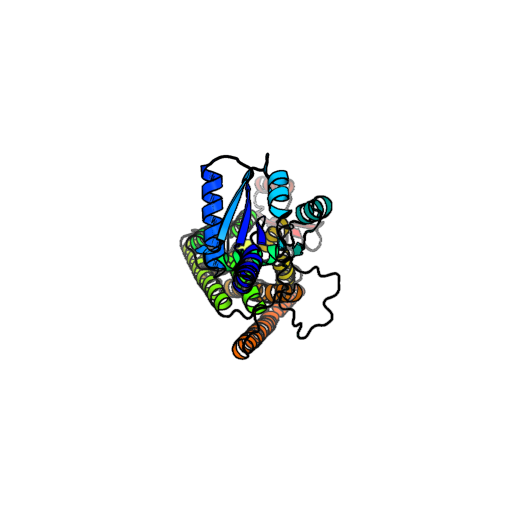OM 2495 N N . GLN A 1 339 ? -13.678 -15.355 13.142 1.00 82.00 339 GLN A N 1
ATOM 2496 C CA . GLN A 1 339 ? -12.357 -15.758 13.633 1.00 82.00 339 GLN A CA 1
ATOM 2497 C C . GLN A 1 339 ? -11.668 -16.747 12.686 1.00 82.00 339 GLN A C 1
ATOM 2499 O O . GLN A 1 339 ? -10.497 -16.560 12.358 1.00 82.00 339 GLN A O 1
ATOM 2504 N N . ARG A 1 340 ? -12.385 -17.766 12.185 1.00 85.94 340 ARG A N 1
ATOM 2505 C CA . ARG A 1 340 ? -11.831 -18.705 11.192 1.00 85.94 340 ARG A CA 1
ATOM 2506 C C . ARG A 1 340 ? -11.404 -17.999 9.911 1.00 85.94 340 ARG A C 1
ATOM 2508 O O . ARG A 1 340 ? -10.356 -18.341 9.375 1.00 85.94 340 ARG A O 1
ATOM 2515 N N . TRP A 1 341 ? -12.185 -17.034 9.422 1.00 88.44 341 TRP A N 1
ATOM 2516 C CA . TRP A 1 341 ? -11.801 -16.242 8.252 1.00 88.44 341 TRP A CA 1
ATOM 2517 C C . TRP A 1 341 ? -10.484 -15.495 8.487 1.00 88.44 341 TRP A C 1
ATOM 2519 O O . TRP A 1 341 ? -9.599 -15.570 7.637 1.00 88.44 341 TRP A O 1
ATOM 2529 N N . VAL A 1 342 ? -10.309 -14.858 9.651 1.00 88.12 342 VAL A N 1
ATOM 2530 C CA . VAL A 1 342 ? -9.045 -14.188 9.999 1.00 88.12 342 VAL A CA 1
ATOM 2531 C C . VAL A 1 342 ? -7.883 -15.179 10.020 1.00 88.12 342 VAL A C 1
ATOM 2533 O O . VAL A 1 342 ? -6.900 -14.949 9.326 1.00 88.12 342 VAL A O 1
ATOM 2536 N N . TYR A 1 343 ? -7.988 -16.292 10.757 1.00 88.31 343 TYR A N 1
ATOM 2537 C CA . TYR A 1 343 ? -6.899 -17.276 10.840 1.00 88.31 343 TYR A CA 1
ATOM 2538 C C . TYR A 1 343 ? -6.545 -17.875 9.478 1.00 88.31 343 TYR A C 1
ATOM 2540 O O . TYR A 1 343 ? -5.368 -18.009 9.159 1.00 88.31 343 TYR A O 1
ATOM 2548 N N . ARG A 1 344 ? -7.549 -18.182 8.647 1.00 91.06 344 ARG A N 1
ATOM 2549 C CA . ARG A 1 344 ? -7.331 -18.678 7.282 1.00 91.06 344 ARG A CA 1
ATOM 2550 C C . ARG A 1 344 ? -6.658 -17.636 6.398 1.00 91.06 344 ARG A C 1
ATOM 2552 O O . ARG A 1 344 ? -5.747 -17.984 5.661 1.00 91.06 344 ARG A O 1
ATOM 2559 N N . THR A 1 345 ? -7.092 -16.380 6.472 1.00 90.12 345 THR A N 1
ATOM 2560 C CA . THR A 1 345 ? -6.553 -15.304 5.630 1.00 90.12 345 THR A CA 1
ATOM 2561 C C . THR A 1 345 ? -5.128 -14.957 6.043 1.00 90.12 345 THR A C 1
ATOM 2563 O O . THR A 1 345 ? -4.255 -14.893 5.191 1.00 90.12 345 THR A O 1
ATOM 2566 N N . VAL A 1 346 ? -4.859 -14.818 7.344 1.00 91.12 346 VAL A N 1
ATOM 2567 C CA . VAL A 1 346 ? -3.502 -14.597 7.868 1.00 91.12 346 VAL A CA 1
ATOM 2568 C C . VAL A 1 346 ? -2.595 -15.784 7.546 1.00 91.12 346 VAL A C 1
ATOM 2570 O O . VAL A 1 346 ? -1.488 -15.574 7.066 1.00 91.12 346 VAL A O 1
ATOM 2573 N N . GLY A 1 347 ? -3.066 -17.021 7.738 1.00 91.06 347 GLY A N 1
ATOM 2574 C CA . GLY A 1 347 ? -2.307 -18.220 7.378 1.00 91.06 347 GLY A CA 1
ATOM 2575 C C . GLY A 1 347 ? -1.971 -18.280 5.887 1.00 91.06 347 GLY A C 1
ATOM 2576 O O . GLY A 1 347 ? -0.838 -18.588 5.531 1.00 91.06 347 GLY A O 1
ATOM 2577 N N . LEU A 1 348 ? -2.920 -17.915 5.019 1.00 93.00 348 LEU A N 1
ATOM 2578 C CA . LEU A 1 348 ? -2.702 -17.839 3.575 1.00 93.00 348 LEU A CA 1
ATOM 2579 C C . LEU A 1 348 ? -1.715 -16.728 3.209 1.00 93.00 348 LEU A C 1
ATOM 2581 O O . LEU A 1 348 ? -0.818 -16.970 2.417 1.00 93.00 348 LEU A O 1
ATOM 2585 N N . LEU A 1 349 ? -1.827 -15.538 3.805 1.00 92.31 349 LEU A N 1
ATOM 2586 C CA . LEU A 1 349 ? -0.889 -14.438 3.563 1.00 92.31 349 LEU A CA 1
ATOM 2587 C C . LEU A 1 349 ? 0.535 -14.794 4.015 1.00 92.31 349 LEU A C 1
ATOM 2589 O O . LEU A 1 349 ? 1.476 -14.537 3.275 1.00 92.31 349 LEU A O 1
ATOM 2593 N N . ILE A 1 350 ? 0.700 -15.427 5.183 1.00 91.62 350 ILE A N 1
ATOM 2594 C CA . ILE A 1 350 ? 2.008 -15.904 5.663 1.00 91.62 350 ILE A CA 1
ATOM 2595 C C . ILE A 1 350 ? 2.579 -16.952 4.705 1.00 91.62 350 ILE A C 1
ATOM 2597 O O . ILE A 1 350 ? 3.746 -16.862 4.330 1.00 91.62 350 ILE A O 1
ATOM 2601 N N . LEU A 1 351 ? 1.757 -17.910 4.266 1.00 92.38 351 LEU A N 1
ATOM 2602 C CA . LEU A 1 351 ? 2.166 -18.893 3.266 1.00 92.38 351 LEU A CA 1
ATOM 2603 C C . LEU A 1 351 ? 2.614 -18.208 1.968 1.00 92.38 351 LEU A C 1
ATOM 2605 O O . LEU A 1 351 ? 3.657 -18.561 1.430 1.00 92.38 351 LEU A O 1
ATOM 2609 N N . THR A 1 352 ? 1.878 -17.196 1.500 1.00 91.12 352 THR A N 1
ATOM 2610 C CA . THR A 1 352 ? 2.255 -16.404 0.324 1.00 91.12 352 THR A CA 1
ATOM 2611 C C . THR A 1 352 ? 3.604 -15.714 0.518 1.00 91.12 352 THR A C 1
ATOM 2613 O O . THR A 1 352 ? 4.433 -15.793 -0.380 1.00 91.12 352 THR A 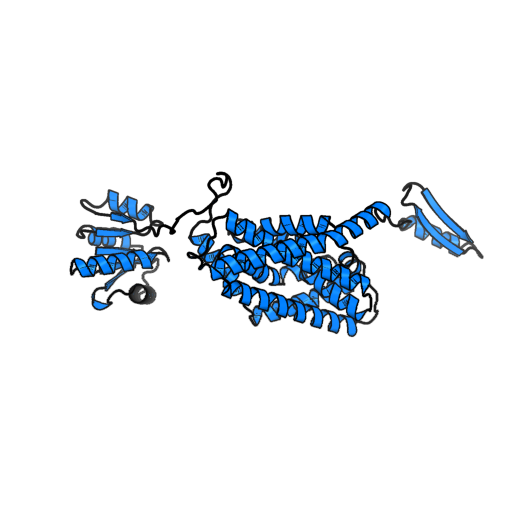O 1
ATOM 2616 N N . VAL A 1 353 ? 3.881 -15.100 1.677 1.00 88.88 353 VAL A N 1
ATOM 2617 C CA . VAL A 1 353 ? 5.209 -14.511 1.954 1.00 88.88 353 VAL A CA 1
ATOM 2618 C C . VAL A 1 353 ? 6.306 -15.567 1.876 1.00 88.88 353 VAL A C 1
ATOM 2620 O O . VAL A 1 353 ? 7.317 -15.326 1.231 1.00 88.88 353 VAL A O 1
ATOM 2623 N N . ILE A 1 354 ? 6.108 -16.740 2.485 1.00 89.25 354 ILE A N 1
ATOM 2624 C CA . ILE A 1 354 ? 7.101 -17.826 2.465 1.00 89.25 354 ILE A CA 1
ATOM 2625 C C . ILE A 1 354 ? 7.368 -18.285 1.027 1.00 89.25 354 ILE A C 1
ATOM 2627 O O . ILE A 1 354 ? 8.520 -18.432 0.629 1.00 89.25 354 ILE A O 1
ATOM 2631 N N . VAL A 1 355 ? 6.315 -18.466 0.227 1.00 91.06 355 VAL A N 1
ATOM 2632 C CA . VAL A 1 355 ? 6.440 -18.862 -1.182 1.00 91.06 355 VAL A CA 1
ATOM 2633 C C . VAL A 1 355 ? 7.161 -17.789 -2.001 1.00 91.06 355 VAL A C 1
ATOM 2635 O O . VAL A 1 355 ? 8.003 -18.129 -2.828 1.00 91.06 355 VAL A O 1
ATOM 2638 N N . LEU A 1 356 ? 6.869 -16.506 -1.766 1.00 88.44 356 LEU A N 1
ATOM 2639 C CA . LEU A 1 356 ? 7.515 -15.387 -2.458 1.00 88.44 356 LEU A CA 1
ATOM 2640 C C . LEU A 1 356 ? 8.949 -15.127 -1.968 1.00 88.44 356 LEU A C 1
ATOM 2642 O O . LEU A 1 356 ? 9.757 -14.617 -2.736 1.00 88.44 356 LEU A O 1
ATOM 2646 N N . ALA A 1 357 ? 9.300 -15.513 -0.739 1.00 86.94 357 ALA A N 1
ATOM 2647 C CA . ALA A 1 357 ? 10.653 -15.378 -0.197 1.00 86.94 357 ALA A CA 1
ATOM 2648 C C . ALA A 1 357 ? 11.677 -16.241 -0.950 1.00 86.94 357 ALA A C 1
ATOM 2650 O O . ALA A 1 357 ? 12.796 -15.795 -1.179 1.00 86.94 357 ALA A O 1
ATOM 2651 N N . ILE A 1 358 ? 11.279 -17.433 -1.409 1.00 88.25 358 ILE A N 1
ATOM 2652 C CA . ILE A 1 358 ? 12.155 -18.373 -2.129 1.00 88.25 358 ILE A CA 1
ATOM 2653 C C . ILE A 1 358 ? 12.777 -17.750 -3.401 1.00 88.25 358 ILE A C 1
ATOM 2655 O O . ILE A 1 358 ? 13.998 -17.794 -3.555 1.00 88.25 358 ILE A O 1
ATOM 2659 N N . PRO A 1 359 ? 12.008 -17.175 -4.349 1.00 87.19 359 PRO A N 1
ATOM 2660 C CA . PRO A 1 359 ? 12.592 -16.525 -5.523 1.00 87.19 359 PRO A CA 1
ATOM 2661 C C . PRO A 1 359 ? 13.385 -15.251 -5.186 1.00 87.19 359 PRO A C 1
ATOM 2663 O O . PRO A 1 359 ? 14.365 -14.975 -5.875 1.00 87.19 359 PRO A O 1
ATOM 2666 N N . LEU A 1 360 ? 13.016 -14.506 -4.136 1.00 83.69 360 LEU A N 1
ATOM 2667 C CA . LEU A 1 360 ? 13.758 -13.314 -3.681 1.00 83.69 360 LEU A CA 1
ATOM 2668 C C . LEU A 1 360 ? 15.139 -13.680 -3.133 1.00 83.69 360 LEU A C 1
ATOM 2670 O O . LEU A 1 360 ? 16.117 -12.994 -3.419 1.00 83.69 360 LEU A O 1
ATOM 2674 N N . GLU A 1 361 ? 15.225 -14.770 -2.371 1.00 85.69 361 GLU A N 1
ATOM 2675 C CA . GLU A 1 361 ? 16.485 -15.317 -1.866 1.00 85.69 361 GLU A CA 1
ATOM 2676 C C . GLU A 1 361 ? 17.387 -15.751 -3.022 1.00 85.69 361 GLU A C 1
ATOM 2678 O O . GLU A 1 361 ? 18.547 -15.355 -3.080 1.00 85.69 361 GLU A O 1
ATOM 2683 N N . ARG A 1 362 ? 16.836 -16.463 -4.014 1.00 85.44 362 ARG A N 1
ATOM 2684 C CA . ARG A 1 362 ? 17.588 -16.848 -5.219 1.00 85.44 362 ARG A CA 1
ATOM 2685 C C . ARG A 1 362 ? 18.103 -15.643 -6.003 1.00 85.44 362 ARG A C 1
ATOM 2687 O O . ARG A 1 362 ? 19.222 -15.694 -6.510 1.00 85.44 362 ARG A O 1
ATOM 2694 N N . LYS A 1 363 ? 17.307 -14.573 -6.115 1.00 83.06 363 LYS A N 1
ATOM 2695 C CA . LYS A 1 363 ? 17.738 -13.323 -6.758 1.00 83.06 363 LYS A CA 1
ATOM 2696 C C . LYS A 1 363 ? 18.843 -12.636 -5.962 1.00 83.06 363 LYS A C 1
ATOM 2698 O O . LYS A 1 363 ? 19.857 -12.283 -6.552 1.00 83.06 363 LYS A O 1
ATOM 2703 N N . LEU A 1 364 ? 18.713 -12.556 -4.638 1.00 80.56 364 LEU A N 1
ATOM 2704 C CA . LEU A 1 364 ? 19.761 -12.011 -3.776 1.00 80.56 364 LEU A CA 1
ATOM 2705 C C . LEU A 1 364 ? 21.058 -12.831 -3.864 1.00 80.56 364 LEU A C 1
ATOM 2707 O O . LEU A 1 364 ? 22.138 -12.264 -3.983 1.00 80.56 364 LEU A O 1
ATOM 2711 N N . GLU A 1 365 ? 20.977 -14.163 -3.849 1.00 79.69 365 GLU A N 1
ATOM 2712 C CA . GLU A 1 365 ? 22.143 -15.026 -4.046 1.00 79.69 365 GLU A CA 1
ATOM 2713 C C . GLU A 1 365 ? 22.791 -14.802 -5.410 1.00 79.69 365 GLU A C 1
ATOM 2715 O O . GLU A 1 365 ? 24.016 -14.745 -5.5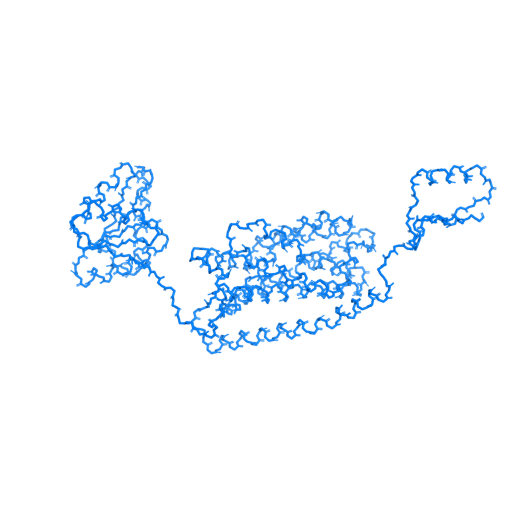05 1.00 79.69 365 GLU A O 1
ATOM 2720 N N . ALA A 1 366 ? 21.990 -14.680 -6.470 1.00 77.31 366 ALA A N 1
ATOM 2721 C CA . ALA A 1 366 ? 22.495 -14.393 -7.805 1.00 77.31 366 ALA A CA 1
ATOM 2722 C C . ALA A 1 366 ? 23.183 -13.020 -7.860 1.00 77.31 366 ALA A C 1
ATOM 2724 O O . ALA A 1 366 ? 24.243 -12.906 -8.469 1.00 77.31 366 ALA A O 1
ATOM 2725 N N . GLU A 1 367 ? 22.630 -12.009 -7.190 1.00 71.88 367 GLU A N 1
ATOM 2726 C CA . GLU A 1 367 ? 23.201 -10.665 -7.075 1.00 71.88 367 GLU A CA 1
ATOM 2727 C C . GLU A 1 367 ? 24.530 -10.680 -6.298 1.00 71.88 367 GLU A C 1
ATOM 2729 O O . GLU A 1 367 ? 25.534 -10.135 -6.757 1.00 71.88 367 GLU A O 1
ATOM 2734 N N . ILE A 1 368 ? 24.586 -11.395 -5.169 1.00 73.19 368 ILE A N 1
ATOM 2735 C CA . ILE A 1 368 ? 25.810 -11.574 -4.374 1.00 73.19 368 ILE A CA 1
ATOM 2736 C C . ILE A 1 368 ? 26.876 -12.332 -5.178 1.00 73.19 368 ILE A C 1
ATOM 2738 O O . ILE A 1 368 ? 28.039 -11.927 -5.187 1.00 73.19 368 ILE A O 1
ATOM 2742 N N . ARG A 1 369 ? 26.496 -13.409 -5.882 1.00 72.38 369 ARG A N 1
ATOM 2743 C CA . ARG A 1 369 ? 27.406 -14.226 -6.707 1.00 72.38 369 ARG A CA 1
ATOM 2744 C C . ARG A 1 369 ? 27.915 -13.484 -7.939 1.00 72.38 369 ARG A C 1
ATOM 2746 O O . ARG A 1 369 ? 29.052 -13.709 -8.338 1.00 72.38 369 ARG A O 1
ATOM 2753 N N . ARG A 1 370 ? 27.097 -12.613 -8.539 1.00 64.56 370 ARG A N 1
ATOM 2754 C CA . ARG A 1 370 ? 27.520 -11.726 -9.635 1.00 64.56 370 ARG A CA 1
ATOM 2755 C C . ARG A 1 370 ? 28.505 -10.653 -9.159 1.00 64.56 370 ARG A C 1
ATOM 2757 O O . ARG A 1 370 ? 29.187 -10.065 -9.993 1.00 64.56 370 ARG A O 1
ATOM 2764 N N . GLY A 1 371 ? 28.616 -10.440 -7.842 1.00 53.81 371 GLY A N 1
ATOM 2765 C CA . GLY A 1 371 ? 29.263 -9.268 -7.267 1.00 53.81 371 GLY A CA 1
ATOM 2766 C C . GLY A 1 371 ? 28.414 -8.029 -7.551 1.00 53.81 371 GLY A C 1
ATOM 2767 O O . GLY A 1 371 ? 27.745 -7.959 -8.580 1.00 53.81 371 GLY A O 1
ATOM 2768 N N . LYS A 1 372 ? 28.410 -7.037 -6.648 1.00 51.91 372 LYS A N 1
ATOM 2769 C CA . LYS A 1 372 ? 27.743 -5.747 -6.909 1.00 51.91 372 LYS A CA 1
ATOM 2770 C C . LYS A 1 372 ? 28.151 -5.284 -8.305 1.00 51.91 372 LYS A C 1
ATOM 2772 O O . LYS A 1 372 ? 29.342 -5.076 -8.529 1.00 51.91 372 LYS A O 1
ATOM 2777 N N . SER A 1 373 ? 27.192 -5.163 -9.220 1.00 49.25 373 SER A N 1
ATOM 2778 C CA . SER A 1 373 ? 27.411 -4.731 -10.598 1.00 49.25 373 SER A CA 1
ATOM 2779 C C . SER A 1 373 ? 27.901 -3.286 -10.596 1.00 49.25 373 SER A C 1
ATOM 2781 O O . SER A 1 373 ? 27.135 -2.340 -10.760 1.00 49.25 373 SER A O 1
ATOM 2783 N N . GLN A 1 374 ? 29.193 -3.108 -10.343 1.00 50.81 374 GLN A N 1
ATOM 2784 C CA . GLN A 1 374 ? 29.893 -1.903 -10.724 1.00 50.81 374 GLN A CA 1
ATOM 2785 C C . GLN A 1 374 ? 29.999 -1.938 -12.251 1.00 50.81 374 GLN A C 1
ATOM 2787 O O . GLN A 1 374 ? 30.350 -2.987 -12.800 1.00 50.81 374 GLN A O 1
ATOM 2792 N N . PRO A 1 375 ? 29.682 -0.841 -12.956 1.00 52.50 375 PRO A N 1
ATOM 2793 C CA . PRO A 1 375 ? 29.970 -0.767 -14.381 1.00 52.50 375 PRO A CA 1
ATOM 2794 C C . PRO A 1 375 ? 31.457 -1.078 -14.570 1.00 52.50 375 PRO A C 1
ATOM 2796 O O . PRO A 1 375 ? 32.293 -0.481 -13.895 1.00 52.50 375 PRO A O 1
ATOM 2799 N N . SER A 1 376 ? 31.796 -2.024 -15.453 1.00 54.34 376 SER A N 1
ATOM 2800 C CA . SER A 1 376 ? 33.187 -2.449 -15.701 1.00 54.34 376 SER A CA 1
ATOM 2801 C C . SER A 1 376 ? 34.105 -1.268 -16.031 1.00 54.34 376 SER A C 1
ATOM 2803 O O . SER A 1 376 ? 35.303 -1.299 -15.739 1.00 54.34 376 SER A O 1
ATOM 2805 N N . THR A 1 377 ? 33.513 -0.210 -16.584 1.00 56.81 377 THR A N 1
ATOM 2806 C CA . THR A 1 377 ? 34.147 1.051 -16.942 1.00 56.81 377 THR A CA 1
ATOM 2807 C C . THR A 1 377 ? 33.266 2.235 -16.546 1.00 56.81 377 THR A C 1
ATOM 2809 O O . THR A 1 377 ? 32.115 2.323 -16.966 1.00 56.81 377 THR A O 1
ATOM 2812 N N . PHE A 1 378 ? 33.812 3.170 -15.770 1.00 68.19 378 PHE A N 1
ATOM 2813 C CA . PHE A 1 378 ? 33.222 4.494 -15.565 1.00 68.19 378 PHE A CA 1
ATOM 2814 C C . PHE A 1 378 ? 33.617 5.437 -16.714 1.00 68.19 378 PHE A C 1
ATOM 2816 O O . PHE A 1 378 ? 34.720 5.288 -17.258 1.00 68.19 378 PHE A O 1
ATOM 2823 N N . PRO A 1 379 ? 32.771 6.425 -17.063 1.00 68.12 379 PRO A N 1
ATOM 2824 C CA . PRO A 1 379 ? 33.122 7.440 -18.052 1.00 68.12 379 PRO A CA 1
ATOM 2825 C C . PRO A 1 379 ? 34.353 8.250 -17.613 1.00 68.12 379 PRO A C 1
ATOM 2827 O O . PRO A 1 379 ? 34.602 8.451 -16.418 1.00 68.12 379 PRO A O 1
ATOM 2830 N N . LEU A 1 380 ? 35.144 8.694 -18.591 1.00 77.31 380 LEU A N 1
ATOM 2831 C CA . LEU A 1 380 ? 36.263 9.609 -18.365 1.00 77.31 380 LEU A CA 1
ATOM 2832 C C . LEU A 1 380 ? 35.743 11.010 -18.016 1.00 77.31 380 LEU A C 1
ATOM 2834 O O . LEU A 1 380 ? 34.610 11.371 -18.327 1.00 77.31 380 LEU A O 1
ATOM 2838 N N . THR A 1 381 ? 36.568 11.807 -17.340 1.00 80.00 381 THR A N 1
ATOM 2839 C CA . THR A 1 381 ? 36.261 13.224 -17.106 1.00 80.00 381 THR A CA 1
ATOM 2840 C C . THR A 1 381 ? 36.188 13.975 -18.429 1.00 80.00 381 THR A C 1
ATOM 2842 O O . THR A 1 381 ? 36.987 13.696 -19.320 1.00 80.00 381 THR A O 1
ATOM 2845 N N . VAL A 1 382 ? 35.300 14.970 -18.513 1.00 78.00 382 VAL A N 1
ATOM 2846 C CA . VAL A 1 382 ? 35.074 15.789 -19.720 1.00 78.00 382 VAL A CA 1
ATOM 2847 C C . VAL A 1 382 ? 36.392 16.311 -20.304 1.00 78.00 382 VAL A C 1
ATOM 2849 O O . VAL A 1 382 ? 36.669 16.072 -21.467 1.00 78.00 382 VAL A O 1
ATOM 2852 N N . ALA A 1 383 ? 37.285 16.846 -19.464 1.00 81.12 383 ALA A N 1
ATOM 2853 C CA . ALA A 1 383 ? 38.600 17.332 -19.895 1.00 81.12 383 ALA A CA 1
ATOM 2854 C C . ALA A 1 383 ? 39.496 16.267 -20.562 1.00 81.12 383 ALA A C 1
ATOM 2856 O O . ALA A 1 383 ? 40.265 16.582 -21.458 1.00 81.12 383 ALA A O 1
ATOM 2857 N N . VAL A 1 384 ? 39.412 15.004 -20.128 1.00 80.06 384 VAL A N 1
ATOM 2858 C CA . VAL A 1 384 ? 40.201 13.909 -20.721 1.00 80.06 384 VAL A CA 1
ATOM 2859 C C . VAL A 1 384 ? 39.581 13.468 -22.041 1.00 80.06 384 VAL A C 1
ATOM 2861 O O . VAL A 1 384 ? 40.312 13.110 -22.954 1.00 80.06 384 VAL A O 1
ATOM 2864 N N . MET A 1 385 ? 38.250 13.498 -22.141 1.00 81.38 385 MET A N 1
ATOM 2865 C CA . MET A 1 385 ? 37.543 13.148 -23.369 1.00 81.38 385 MET A CA 1
ATOM 2866 C C . MET A 1 385 ? 37.729 14.213 -24.458 1.00 81.38 385 MET A C 1
ATOM 2868 O O . MET A 1 385 ? 37.950 13.859 -25.611 1.00 81.38 385 MET A O 1
ATOM 2872 N N . ASP A 1 386 ? 37.713 15.494 -24.087 1.00 83.44 386 ASP A N 1
ATOM 2873 C CA . ASP A 1 386 ? 37.961 16.612 -25.004 1.00 83.44 386 ASP A CA 1
ATOM 2874 C C . ASP A 1 386 ? 39.386 16.566 -25.575 1.00 83.44 386 ASP A C 1
ATOM 2876 O O . ASP A 1 386 ? 39.573 16.717 -26.781 1.00 83.44 386 ASP A O 1
ATOM 2880 N N . GLU A 1 387 ? 40.387 16.276 -24.737 1.00 84.69 387 GLU A N 1
ATOM 2881 C CA . GLU A 1 387 ? 41.777 16.138 -25.188 1.00 84.69 387 GLU A CA 1
ATOM 2882 C C . GLU A 1 387 ? 41.969 14.908 -26.094 1.00 84.69 387 GLU A C 1
ATOM 2884 O O . GLU A 1 387 ? 42.674 14.973 -27.099 1.00 84.69 387 GLU A O 1
ATOM 2889 N N . LEU A 1 388 ? 41.305 13.789 -25.778 1.00 82.19 388 LEU A N 1
ATOM 2890 C CA . LEU A 1 388 ? 41.317 12.581 -26.610 1.00 82.19 388 LEU A CA 1
ATOM 2891 C C . LEU A 1 388 ? 40.731 12.847 -27.997 1.00 82.19 388 LEU A C 1
ATOM 2893 O O . LEU A 1 388 ? 41.337 12.462 -28.993 1.00 82.19 388 LEU A O 1
ATOM 2897 N N . ASN A 1 389 ? 39.590 13.535 -28.060 1.00 83.62 389 ASN A N 1
ATOM 2898 C CA . ASN A 1 389 ? 38.954 13.909 -29.321 1.00 83.62 389 ASN A CA 1
ATOM 2899 C C . ASN A 1 389 ? 39.845 14.862 -30.129 1.00 83.62 389 ASN A C 1
ATOM 2901 O O . ASN A 1 389 ? 40.063 14.628 -31.312 1.00 83.62 389 ASN A O 1
ATOM 2905 N N . SER A 1 390 ? 40.448 15.859 -29.474 1.00 85.44 390 SER A N 1
ATOM 2906 C CA . SER A 1 390 ? 41.407 16.780 -30.100 1.00 85.44 390 SER A CA 1
ATOM 2907 C C . SER A 1 390 ? 42.604 16.046 -30.725 1.00 85.44 390 SER A C 1
ATOM 2909 O O . SER A 1 390 ? 43.010 16.339 -31.854 1.00 85.44 390 SER A O 1
ATOM 2911 N N . PHE A 1 391 ? 43.151 15.046 -30.023 1.00 83.31 391 PHE A N 1
ATOM 2912 C CA . PHE A 1 391 ? 44.264 14.233 -30.515 1.00 83.31 391 PHE A CA 1
ATOM 2913 C C . PHE A 1 391 ? 43.874 13.339 -31.703 1.00 83.31 391 PHE A C 1
ATOM 2915 O O . PHE A 1 391 ? 44.658 13.188 -32.642 1.00 83.31 391 PHE A O 1
ATOM 2922 N N . ILE A 1 392 ? 42.672 12.757 -31.678 1.00 85.44 392 ILE A N 1
ATOM 2923 C CA . ILE A 1 392 ? 42.137 11.936 -32.776 1.00 85.44 392 ILE A CA 1
ATOM 2924 C C . ILE A 1 392 ? 41.918 12.798 -34.023 1.00 85.44 392 ILE A C 1
ATOM 2926 O O . ILE A 1 392 ? 42.358 12.425 -35.107 1.00 85.44 392 ILE A O 1
ATOM 2930 N N . ASP A 1 393 ? 41.336 13.987 -33.861 1.00 84.62 393 ASP A N 1
ATOM 2931 C CA . ASP A 1 393 ? 41.071 14.917 -34.966 1.00 84.62 393 ASP A CA 1
ATOM 2932 C C . ASP A 1 393 ? 42.356 15.390 -35.668 1.00 84.62 393 ASP A C 1
ATOM 2934 O O . ASP A 1 393 ? 42.346 15.707 -36.860 1.00 84.62 393 ASP A O 1
ATOM 2938 N N . THR A 1 394 ? 43.484 15.422 -34.950 1.00 86.25 394 THR A N 1
ATOM 2939 C CA . THR A 1 394 ? 44.794 15.823 -35.489 1.00 86.25 394 THR A CA 1
ATOM 2940 C C . THR A 1 394 ? 45.668 14.659 -35.965 1.00 86.25 394 THR A C 1
ATOM 2942 O O . THR A 1 394 ? 46.685 14.902 -36.620 1.00 86.25 394 THR A O 1
ATOM 2945 N N . SER A 1 395 ? 45.277 13.407 -35.707 1.00 81.44 395 SER A N 1
ATOM 2946 C CA . SER A 1 395 ? 46.069 12.211 -36.025 1.00 81.44 395 SER A CA 1
ATOM 2947 C C . SER A 1 395 ? 45.384 11.356 -37.103 1.00 81.44 395 SER A C 1
ATOM 2949 O O . SER A 1 395 ? 44.523 10.534 -36.786 1.00 81.44 395 SER A O 1
ATOM 2951 N N . PRO A 1 396 ? 45.749 11.497 -38.393 1.00 75.12 396 PRO A N 1
ATOM 2952 C CA . PRO A 1 396 ? 45.101 10.744 -39.462 1.00 75.12 396 PRO A CA 1
ATOM 2953 C C . PRO A 1 396 ? 45.365 9.237 -39.330 1.00 75.12 396 PRO A C 1
ATOM 2955 O O . PRO A 1 396 ? 46.514 8.799 -39.306 1.00 75.12 396 PRO A O 1
ATOM 2958 N N . GLY A 1 397 ? 44.284 8.450 -39.299 1.00 77.69 397 GLY A N 1
ATOM 2959 C CA . GLY A 1 397 ? 44.325 6.984 -39.255 1.00 77.69 397 GLY A CA 1
ATOM 2960 C C . GLY A 1 397 ? 44.226 6.359 -37.861 1.00 77.69 397 GLY A C 1
ATOM 2961 O O . GLY A 1 397 ? 44.426 5.156 -37.760 1.00 77.69 397 GLY A O 1
ATOM 2962 N N . VAL A 1 398 ? 43.930 7.144 -36.820 1.00 78.00 398 VAL A N 1
ATOM 2963 C CA . VAL A 1 398 ? 43.721 6.652 -35.450 1.00 78.00 398 VAL A CA 1
ATOM 2964 C C . VAL A 1 398 ? 42.235 6.702 -35.104 1.00 78.00 398 VAL A C 1
ATOM 2966 O O . VAL A 1 398 ? 41.617 7.757 -35.223 1.00 78.00 398 VAL A O 1
ATOM 2969 N N . GLU A 1 399 ? 41.665 5.590 -34.635 1.00 75.50 399 GLU A N 1
ATOM 2970 C CA . GLU A 1 399 ? 40.266 5.529 -34.184 1.00 75.50 399 GLU A CA 1
ATOM 2971 C C . GLU A 1 399 ? 40.166 5.116 -32.708 1.00 75.5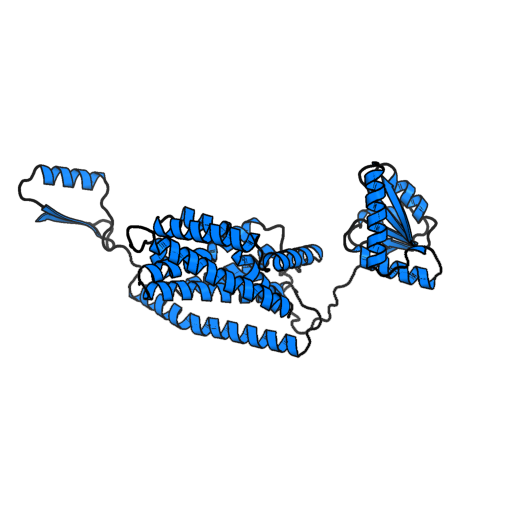0 399 GLU A C 1
ATOM 2973 O O . GLU A 1 399 ? 40.859 4.210 -32.231 1.00 75.50 399 GLU A O 1
ATOM 2978 N N . LEU A 1 400 ? 39.288 5.788 -31.956 1.00 75.25 400 LEU A N 1
ATOM 2979 C CA . LEU A 1 400 ? 39.034 5.458 -30.556 1.00 75.25 400 LEU A CA 1
ATOM 2980 C C . LEU A 1 400 ? 38.069 4.283 -30.442 1.00 75.25 400 LEU A C 1
ATOM 2982 O O . LEU A 1 400 ? 36.864 4.433 -30.618 1.00 75.25 400 LEU A O 1
ATOM 2986 N N . VAL A 1 401 ? 38.601 3.124 -30.063 1.00 73.81 401 VAL A N 1
ATOM 2987 C CA . VAL A 1 401 ? 37.812 1.893 -29.936 1.00 73.81 401 VAL A CA 1
ATOM 2988 C C . VAL A 1 401 ? 37.104 1.821 -28.583 1.00 73.81 401 VAL A C 1
ATOM 2990 O O . VAL A 1 401 ? 35.949 1.407 -28.496 1.00 73.81 401 VAL A O 1
ATOM 2993 N N . ALA A 1 402 ? 37.794 2.202 -27.504 1.00 69.19 402 ALA A N 1
ATOM 2994 C CA . ALA A 1 402 ? 37.232 2.207 -26.157 1.00 69.19 402 ALA A CA 1
ATOM 2995 C C . ALA A 1 402 ? 38.012 3.133 -25.216 1.00 69.19 402 ALA A C 1
ATOM 2997 O O . ALA A 1 402 ? 39.246 3.141 -25.211 1.00 69.19 402 ALA A O 1
ATOM 2998 N N . ALA A 1 403 ? 37.284 3.856 -24.361 1.00 72.44 403 ALA A N 1
ATOM 2999 C CA . ALA A 1 403 ? 37.858 4.733 -23.347 1.00 72.44 403 ALA A CA 1
ATOM 3000 C C . ALA A 1 403 ? 37.043 4.665 -22.048 1.00 72.44 403 ALA A C 1
ATOM 3002 O O . ALA A 1 403 ? 35.830 4.877 -22.048 1.00 72.44 403 ALA A O 1
ATOM 3003 N N . GLY A 1 404 ? 37.697 4.364 -20.924 1.00 74.69 404 GLY A N 1
ATOM 3004 C CA . GLY A 1 404 ? 37.013 4.287 -19.633 1.00 74.69 404 GLY A CA 1
ATOM 3005 C C . GLY A 1 404 ? 37.940 4.041 -18.446 1.00 74.69 404 GLY A C 1
ATOM 3006 O O . GLY A 1 404 ? 39.087 3.609 -18.589 1.00 74.69 404 GLY A O 1
ATOM 3007 N N . ARG A 1 405 ? 37.436 4.308 -17.239 1.00 71.25 405 ARG A N 1
ATOM 3008 C CA . ARG A 1 405 ? 38.131 4.013 -15.973 1.00 71.25 405 ARG A CA 1
ATOM 3009 C C . ARG A 1 405 ? 37.693 2.657 -15.442 1.00 71.25 405 ARG A C 1
ATOM 3011 O O . ARG A 1 405 ? 36.500 2.454 -15.246 1.00 71.25 405 ARG A O 1
ATOM 3018 N N . SER A 1 406 ? 38.631 1.754 -15.165 1.00 61.00 406 SER A N 1
ATOM 3019 C CA . SER A 1 406 ? 38.295 0.411 -14.670 1.00 61.00 406 SER A CA 1
ATOM 3020 C C . SER A 1 406 ? 37.649 0.455 -13.281 1.00 61.00 406 SER A C 1
ATOM 3022 O O . SER A 1 406 ? 38.167 1.102 -12.368 1.00 61.00 406 SER A O 1
ATOM 3024 N N . SER A 1 407 ? 36.544 -0.276 -13.102 1.00 56.41 407 SER A N 1
ATOM 3025 C CA . SER A 1 407 ? 35.854 -0.399 -11.807 1.00 56.41 407 SER A CA 1
ATOM 3026 C C . SER A 1 407 ? 36.702 -1.111 -10.746 1.00 56.41 407 SER A C 1
ATOM 3028 O O . SER A 1 407 ? 36.615 -0.773 -9.568 1.00 56.41 407 SER A O 1
ATOM 3030 N N . GLN A 1 408 ? 37.557 -2.061 -11.146 1.00 56.03 408 GLN A N 1
ATOM 3031 C CA . GLN A 1 408 ? 38.359 -2.853 -10.205 1.00 56.03 408 GLN A CA 1
ATOM 3032 C C . GLN A 1 408 ? 39.533 -2.070 -9.606 1.00 56.03 408 GLN A C 1
ATOM 3034 O O . GLN A 1 408 ? 40.084 -2.471 -8.583 1.00 56.03 408 GLN A O 1
ATOM 3039 N N . ASN A 1 409 ? 39.940 -0.964 -10.238 1.00 52.84 409 ASN A N 1
ATOM 3040 C CA . ASN A 1 409 ? 41.019 -0.121 -9.744 1.00 52.84 409 ASN A CA 1
ATOM 3041 C C . ASN A 1 409 ? 40.852 1.304 -10.293 1.00 52.84 409 ASN A C 1
ATOM 3043 O O . ASN A 1 409 ? 41.336 1.621 -11.379 1.00 52.84 409 ASN A O 1
ATOM 3047 N N . ALA A 1 410 ? 40.160 2.169 -9.543 1.00 48.31 410 ALA A N 1
ATOM 3048 C CA . ALA A 1 410 ? 39.723 3.497 -9.997 1.00 48.31 410 ALA A CA 1
ATOM 3049 C C . ALA A 1 410 ? 40.862 4.449 -10.431 1.00 48.31 410 ALA A C 1
ATOM 3051 O O . ALA A 1 410 ? 40.589 5.507 -11.001 1.00 48.31 410 ALA A O 1
ATOM 3052 N N . GLN A 1 411 ? 42.125 4.095 -10.177 1.00 51.66 411 GLN A N 1
ATOM 3053 C CA . GLN A 1 411 ? 43.311 4.836 -10.619 1.00 51.66 411 GLN A CA 1
ATOM 3054 C C . GLN A 1 411 ? 43.851 4.407 -11.997 1.00 51.66 411 GLN A C 1
ATOM 3056 O O . GLN A 1 411 ? 44.734 5.078 -12.521 1.00 51.66 411 GLN A O 1
ATOM 3061 N N . ARG A 1 412 ? 43.346 3.322 -12.608 1.00 53.09 412 ARG A N 1
ATOM 3062 C CA . ARG A 1 412 ? 43.774 2.874 -13.945 1.00 53.09 412 ARG A CA 1
ATOM 3063 C C . ARG A 1 412 ? 42.782 3.304 -15.027 1.00 53.09 412 ARG A C 1
ATOM 3065 O O . ARG A 1 412 ? 41.602 2.948 -14.994 1.00 53.09 412 ARG A O 1
ATOM 3072 N N . VAL A 1 413 ? 43.299 4.061 -15.990 1.00 58.28 413 VAL A N 1
ATOM 3073 C CA . VAL A 1 413 ? 42.615 4.471 -17.220 1.00 58.28 413 VAL A CA 1
ATOM 3074 C C . VAL A 1 413 ? 43.033 3.510 -18.330 1.00 58.28 413 VAL A C 1
ATOM 3076 O O . VAL A 1 413 ? 44.228 3.323 -18.545 1.00 58.28 413 VAL A O 1
ATOM 3079 N N . ASN A 1 414 ? 42.063 2.905 -19.017 1.00 65.38 414 ASN A N 1
ATOM 3080 C CA . ASN A 1 414 ? 42.318 2.062 -20.182 1.00 65.38 414 ASN A CA 1
ATOM 3081 C C . ASN A 1 414 ? 41.864 2.821 -21.434 1.00 65.38 414 ASN A C 1
ATOM 3083 O O . ASN A 1 414 ? 40.686 3.166 -21.548 1.00 65.38 414 ASN A O 1
ATOM 3087 N N . ILE A 1 415 ? 42.800 3.081 -22.346 1.00 65.56 415 ILE A N 1
ATOM 3088 C CA . ILE A 1 415 ? 42.553 3.710 -23.648 1.00 65.56 415 ILE A CA 1
ATOM 3089 C C . ILE A 1 415 ? 43.061 2.736 -24.708 1.00 65.56 415 ILE A C 1
ATOM 3091 O O . ILE A 1 415 ? 44.218 2.317 -24.647 1.00 65.56 415 ILE A O 1
ATOM 3095 N N . VAL A 1 416 ? 42.191 2.353 -25.640 1.00 69.62 416 VAL A N 1
ATOM 3096 C CA . VAL A 1 416 ? 42.536 1.478 -26.767 1.00 69.62 416 VAL A CA 1
ATOM 3097 C C . VAL A 1 416 ? 42.308 2.254 -28.057 1.00 69.62 416 VAL A C 1
ATOM 3099 O O . VAL A 1 416 ? 41.181 2.657 -28.347 1.00 69.62 416 VAL A O 1
ATOM 3102 N N . LEU A 1 417 ? 43.393 2.466 -28.799 1.00 70.38 417 LEU A N 1
ATOM 3103 C CA . LEU A 1 417 ? 43.414 3.113 -30.108 1.00 70.38 417 LEU A CA 1
ATOM 3104 C C . LEU A 1 417 ? 43.725 2.047 -31.162 1.00 70.38 417 LEU A C 1
ATOM 3106 O O . LEU A 1 417 ? 44.574 1.185 -30.910 1.00 70.38 417 LEU A O 1
ATOM 3110 N N . SER A 1 418 ? 43.022 2.088 -32.293 1.00 55.22 418 SER A N 1
ATOM 3111 C CA . SER A 1 418 ? 43.264 1.223 -33.455 1.00 55.22 418 SER A CA 1
ATOM 3112 C C . SER A 1 418 ? 43.861 1.997 -34.611 1.00 55.22 418 SER A C 1
ATOM 3114 O O . SER A 1 418 ? 43.575 3.211 -34.713 1.00 55.22 418 SER A O 1
#

Foldseek 3Di:
DEEEDDDPVCLQVLLVQLVVCVVVVAAYEYEYEDQDPPPVVVVVVQVVVLVSNVVSVHDSVRYDYHYHYPVCPLVVVLVVQQPDAEYEYEPVVVVSVVSSVVRHDHYPYHYDDDDDPPPDPDDPDLDPPQAAFDPVLVVQLLVQLQVLLADDPQLLVLLLVLLLQLLVCQVVVHVVSVLVSLLSHSLLSLLLQLLLCLLALPVVSVVRSVVSNVVSLVSSLVSLLVNLLPDPDLDRHPLLQVLLQAALVLLVQLQVLLLQLLVQSSDVVNVVSNSVSSSSLSQSNLSSSLSSCVNSVVVSSNVSSVLSNLSSSLSNSLSSNVNCVSSVSYHDPDDPVSNVVSVVVNVVSVVVNVVSNVVNHVSVVVCVVVPPPDPQFDDDDPVVVVVVVVVPVVDPPKDWPDWGAGPVDNPDTDTDID

pLDDT: mean 79.0, std 13.96, range [36.09, 97.62]

Sequence (418 aa):
MVIAKESSHIRTAISLGGRLCNVSKKKLAIVSIVDDDEEEEMEATRREIMQAARDAGVDQKQVRPVVFSREEGLEDFIKLTDNQGLVLVDPDSRKLVRQLLDSTTHPTVGVVKRAPPLKTMGWKSTPTWVPRLSPADYADLIHTLRTGSKLSVDFLSMLAAAAVIATFGLLQDSPAVVIGSMLLAPLMTPMIGNGLALAQANAKLGKESAQSIVVGFLMTLAISFCVAMVTPGKEMTSQVIARGDPNLLDLGVAVFSSIAAAYALARPNIVGAVAGVAIATALVPPLCSVGISFAYKAYDNAVGAALLFFVNVVAIILGAAMTFRMLGVTGKAADKGQQRWVYRTVGLLILTVIVLAIPLERKLEAEIRRGKSQPSTFPLTVAVMDELNSFIDTSPGVELVAAGRSSQNAQRVNIVLS